Protein 2Y07 (pdb70)

Structure (mmCIF, N/CA/C/O backbone):
data_2Y07
#
_entry.id   2Y07
#
_cell.length_a   54.359
_cell.length_b   60.829
_cell.length_c   111.724
_cell.angle_alpha   90.00
_cell.angle_beta   94.79
_cell.angle_gamma   90.00
#
_symmetry.space_group_name_H-M   'C 1 2 1'
#
loop_
_entity.id
_entity.type
_entity.pdbx_description
1 polymer 'ANTI-NP MURINE GERMLINE MONOCLONAL ANTIBODY BBE6.12H3, HEAVY CHAIN'
2 polymer 'ANTI-NP MURINE GERMLINE MONOCLONAL ANTIBODY BBE6.12H3, LIGHT CHAIN'
3 polymer 'PHAGE DISPLAY DERIVED ANTIGEN'
4 water water
#
loop_
_atom_site.group_PDB
_atom_site.id
_atom_site.type_symbol
_atom_site.label_atom_id
_atom_site.label_alt_id
_atom_site.label_comp_id
_atom_site.label_asym_id
_atom_site.label_entity_id
_atom_site.label_seq_id
_atom_site.pdbx_PDB_ins_code
_atom_site.Cartn_x
_atom_site.Cartn_y
_atom_site.Cartn_z
_atom_site.occupancy
_atom_site.B_iso_or_equiv
_atom_site.auth_seq_id
_atom_site.auth_comp_id
_atom_site.auth_asym_id
_atom_site.auth_atom_id
_atom_site.pdbx_PDB_model_num
ATOM 1 N N . GLN A 1 1 ? -14.455 31.038 37.882 1.00 46.44 1 GLN H N 1
ATOM 2 C CA . GLN A 1 1 ? -14.911 29.845 37.116 1.00 46.12 1 GLN H CA 1
ATOM 3 C C . GLN A 1 1 ? -13.754 28.893 36.818 1.00 45.87 1 GLN H C 1
ATOM 4 O O . GLN A 1 1 ? -12.865 29.204 36.029 1.00 46.37 1 GLN H O 1
ATOM 10 N N . VAL A 1 2 ? -13.780 27.731 37.464 1.00 45.26 2 VAL H N 1
ATOM 11 C CA . VAL A 1 2 ? -12.761 26.700 37.291 1.00 44.70 2 VAL H CA 1
ATOM 12 C C . VAL A 1 2 ? -13.231 25.773 36.169 1.00 44.21 2 VAL H C 1
ATOM 13 O O . VAL A 1 2 ? -14.391 25.360 36.143 1.00 44.80 2 VAL H O 1
ATOM 17 N N . GLN A 1 3 ? -12.334 25.446 35.248 1.00 43.70 3 GLN H N 1
ATOM 18 C CA . GLN A 1 3 ? -12.685 24.596 34.114 1.00 43.35 3 GLN H CA 1
ATOM 19 C C . GLN A 1 3 ? -11.564 23.602 33.753 1.00 42.34 3 GLN H C 1
ATOM 20 O O . GLN A 1 3 ? -10.384 23.811 34.070 1.00 42.67 3 GLN H O 1
ATOM 26 N N . LEU A 1 4 ? -11.952 22.514 33.097 1.00 40.83 4 LEU H N 1
ATOM 27 C CA . LEU A 1 4 ? -11.015 21.492 32.643 1.00 39.56 4 LEU H CA 1
ATOM 28 C C . LEU A 1 4 ? -11.527 21.089 31.265 1.00 38.71 4 LEU H C 1
ATOM 29 O O . LEU A 1 4 ? -12.637 20.570 31.154 1.00 38.40 4 LEU H O 1
ATOM 34 N N . GLN A 1 5 ? -10.744 21.336 30.215 1.00 38.40 5 GLN H N 1
ATOM 35 C CA . GLN A 1 5 ? -11.183 20.987 28.873 1.00 37.72 5 GLN H CA 1
ATOM 36 C C . GLN A 1 5 ? -10.480 19.740 28.360 1.00 35.93 5 GLN H C 1
ATOM 37 O O . GLN A 1 5 ? -9.272 19.590 28.503 1.00 36.06 5 GLN H O 1
ATOM 43 N N . GLN A 1 6 ? -11.254 18.831 27.782 1.00 34.54 6 GLN H N 1
ATOM 44 C CA . GLN A 1 6 ? -10.702 17.601 27.224 1.00 32.82 6 GLN H CA 1
ATOM 45 C C . GLN A 1 6 ? -11.341 17.402 25.847 1.00 32.44 6 GLN H C 1
ATOM 46 O O . GLN A 1 6 ? -12.479 17.825 25.606 1.00 32.96 6 GLN H O 1
ATOM 52 N N . PRO A 1 7 ? -10.609 16.775 24.923 1.00 31.13 7 PRO H N 1
ATOM 53 C CA . PRO A 1 7 ? -11.159 16.529 23.592 1.00 30.50 7 PRO H CA 1
ATOM 54 C C . PRO A 1 7 ? -12.453 15.709 23.778 1.00 29.46 7 PRO H C 1
ATOM 55 O O . PRO A 1 7 ? -12.535 14.874 24.678 1.00 27.74 7 PRO H O 1
ATOM 59 N N . GLY A 1 8 ? -13.455 15.930 22.934 1.00 29.54 8 GLY H N 1
ATOM 60 C CA . GLY A 1 8 ? -14.703 15.195 23.074 1.00 30.38 8 GLY H CA 1
ATOM 61 C C . GLY A 1 8 ? -14.658 13.780 22.526 1.00 30.69 8 GLY H C 1
ATOM 62 O O . GLY A 1 8 ? -15.346 12.877 23.016 1.00 30.78 8 GLY H O 1
ATOM 63 N N . ALA A 1 9 ? -13.845 13.577 21.498 1.00 31.68 9 ALA H N 1
ATOM 64 C CA . ALA A 1 9 ? -13.749 12.258 20.909 1.00 32.51 9 ALA H CA 1
ATOM 65 C C . ALA A 1 9 ? -12.401 12.009 20.261 1.00 33.06 9 ALA H C 1
ATOM 66 O O . ALA A 1 9 ? -11.731 12.940 19.796 1.00 33.90 9 ALA H O 1
ATOM 68 N N . GLU A 1 10 ? -12.006 10.742 20.247 1.00 33.27 10 GLU H N 1
ATOM 69 C CA . GLU A 1 10 ? -10.761 10.328 19.629 1.00 33.48 10 GLU H CA 1
ATOM 70 C C . GLU A 1 10 ? -10.918 8.914 19.096 1.00 33.39 10 GLU H C 1
ATOM 71 O O . GLU A 1 10 ? -11.338 8.001 19.812 1.00 33.30 10 GLU H O 1
ATOM 77 N N . LEU A 1 11 ? -10.608 8.751 17.818 1.00 32.82 11 LEU H N 1
ATOM 78 C CA . LEU A 1 11 ? -10.711 7.462 17.167 1.00 32.60 11 LEU H CA 1
ATOM 79 C C . LEU A 1 11 ? -9.289 6.948 17.054 1.00 32.93 11 LEU H C 1
ATOM 80 O O . LEU A 1 11 ? -8.408 7.629 16.510 1.00 31.72 11 LEU H O 1
ATOM 85 N N . VAL A 1 12 ? -9.057 5.758 17.596 1.00 33.84 12 VAL H N 1
ATOM 86 C CA . VAL A 1 12 ? -7.732 5.161 17.542 1.00 34.83 12 VAL H CA 1
ATOM 87 C C . VAL A 1 12 ? -7.860 3.676 17.255 1.00 35.14 12 VAL H C 1
ATOM 88 O O . VAL A 1 12 ? -8.896 3.073 17.540 1.00 35.45 12 VAL H O 1
ATOM 92 N N . LYS A 1 13 ? -6.803 3.106 16.679 1.00 35.72 13 LYS H N 1
ATOM 93 C CA . LYS A 1 13 ? -6.765 1.698 16.283 1.00 36.17 13 LYS H CA 1
ATOM 94 C C . LYS A 1 13 ? -6.199 0.767 17.334 1.00 36.02 13 LYS H C 1
ATOM 95 O O . LYS A 1 13 ? -5.237 1.099 18.031 1.00 35.03 13 LYS H O 1
ATOM 101 N N . PRO A 1 14 ? -6.798 -0.432 17.448 1.00 36.52 14 PRO H N 1
ATOM 102 C CA . PRO A 1 14 ? -6.426 -1.490 18.398 1.00 36.53 14 PRO H CA 1
ATOM 103 C C . PRO A 1 14 ? -4.937 -1.765 18.348 1.00 37.09 14 PRO H C 1
ATOM 104 O O . PRO A 1 14 ? -4.389 -1.985 17.272 1.00 37.71 14 PRO H O 1
ATOM 108 N N . GLY A 1 15 ? -4.283 -1.754 19.505 1.00 37.81 15 GLY H N 1
ATOM 109 C CA . GLY A 1 15 ? -2.855 -2.019 19.539 1.00 38.31 15 GLY H CA 1
ATOM 110 C C . GLY A 1 15 ? -1.997 -0.772 19.481 1.00 39.00 15 GLY H C 1
ATOM 111 O O . GLY A 1 15 ? -0.782 -0.857 19.371 1.00 39.56 15 GLY H O 1
ATOM 112 N N . ALA A 1 16 ? -2.634 0.392 19.548 1.00 39.70 16 ALA H N 1
ATOM 113 C CA . ALA A 1 16 ? -1.913 1.663 19.522 1.00 40.38 16 ALA H CA 1
ATOM 114 C C . ALA A 1 16 ? -2.062 2.355 20.880 1.00 40.53 16 ALA H C 1
ATOM 115 O O . ALA A 1 16 ? -2.696 1.819 21.796 1.00 40.61 16 ALA H O 1
ATOM 117 N N . SER A 1 17 ? -1.467 3.538 21.010 1.00 40.38 17 SER H N 1
ATOM 118 C CA . SER A 1 17 ? -1.540 4.304 22.256 1.00 40.23 17 SER H CA 1
ATOM 119 C C . SER A 1 17 ? -2.208 5.647 21.974 1.00 39.43 17 SER H C 1
ATOM 120 O O . SER A 1 17 ? -2.198 6.128 20.839 1.00 39.56 17 SER H O 1
ATOM 123 N N . VAL A 1 18 ? -2.801 6.236 23.003 1.00 38.53 18 VAL H N 1
ATOM 124 C CA . VAL A 1 18 ? -3.418 7.540 22.864 1.00 37.73 18 VAL H CA 1
ATOM 125 C C . VAL A 1 18 ? -2.965 8.353 24.035 1.00 37.23 18 VAL H C 1
ATOM 126 O O . VAL A 1 18 ? -2.685 7.821 25.109 1.00 37.01 18 VAL H O 1
ATOM 130 N N . LYS A 1 19 ? -2.888 9.652 23.824 1.00 36.97 19 LYS H N 1
ATOM 131 C CA . LYS A 1 19 ? -2.472 10.528 24.888 1.00 36.91 19 LYS H CA 1
ATOM 132 C C . LYS A 1 19 ? -3.585 11.541 25.056 1.00 36.98 19 LYS H C 1
ATOM 133 O O . LYS A 1 19 ? -3.700 12.476 24.262 1.00 36.87 19 LYS H O 1
ATOM 139 N N . LEU A 1 20 ? -4.412 11.335 26.080 1.00 36.29 20 LEU H N 1
ATOM 140 C CA . LEU A 1 20 ? -5.541 12.214 26.346 1.00 35.51 20 LEU H CA 1
ATOM 141 C C . LEU A 1 20 ? -5.106 13.409 27.178 1.00 35.06 20 LEU H C 1
ATOM 142 O O . LEU A 1 20 ? -4.398 13.271 28.179 1.00 34.66 20 LEU H O 1
ATOM 147 N N . SER A 1 21 ? -5.529 14.588 26.741 1.00 34.78 21 SER H N 1
ATOM 148 C CA . SER A 1 21 ? -5.180 15.820 27.416 1.00 34.09 21 SER H CA 1
ATOM 149 C C . SER A 1 21 ? -6.357 16.336 28.212 1.00 33.70 21 SER H C 1
ATOM 150 O O . SER A 1 21 ? -7.514 16.089 27.874 1.00 33.23 21 SER H O 1
ATOM 153 N N . CYS A 1 22 ? -6.034 17.060 29.276 1.00 34.36 22 CYS H N 1
ATOM 154 C CA . CYS A 1 22 ? -7.011 17.647 30.178 1.00 34.63 22 CYS H CA 1
ATOM 155 C C . CYS A 1 22 ? -6.484 18.989 30.662 1.00 35.76 22 CYS H C 1
ATOM 156 O O . CYS A 1 22 ? -5.841 19.080 31.710 1.00 36.26 22 CYS H O 1
ATOM 159 N N . LYS A 1 23 ? -6.770 20.024 29.880 1.00 36.73 23 LYS H N 1
ATOM 160 C CA . LYS A 1 23 ? -6.342 21.390 30.153 1.00 37.34 23 LYS H CA 1
ATOM 161 C C . LYS A 1 23 ? -7.062 21.980 31.368 1.00 37.13 23 LYS H C 1
ATOM 162 O O . LYS A 1 23 ? -8.292 21.993 31.421 1.00 37.91 23 LYS H O 1
ATOM 168 N N . ALA A 1 24 ? -6.297 22.472 32.337 1.00 36.85 24 ALA H N 1
ATOM 169 C CA . ALA A 1 24 ? -6.874 23.070 33.530 1.00 37.28 24 ALA H CA 1
ATOM 170 C C . ALA A 1 24 ? -6.696 24.584 33.492 1.00 37.73 24 ALA H C 1
ATOM 171 O O . ALA A 1 24 ? -5.788 25.097 32.832 1.00 38.34 24 ALA H O 1
ATOM 173 N N . SER A 1 25 ? -7.563 25.302 34.201 1.00 37.45 25 SER H N 1
ATOM 174 C CA . SER A 1 25 ? -7.465 26.758 34.240 1.00 37.48 25 SER H CA 1
ATOM 175 C C . SER A 1 25 ? -8.479 27.304 35.212 1.00 37.38 25 SER H C 1
ATOM 176 O O . SER A 1 25 ? -9.522 26.690 35.423 1.00 37.96 25 SER H O 1
ATOM 179 N N . GLY A 1 26 ? -8.179 28.460 35.796 1.00 36.60 26 GLY H N 1
ATOM 180 C CA . GLY A 1 26 ? -9.094 29.058 36.756 1.00 35.58 26 GLY H CA 1
ATOM 181 C C . GLY A 1 26 ? -8.575 28.904 38.176 1.00 34.94 26 GLY H C 1
ATOM 182 O O . GLY A 1 26 ? -9.265 29.214 39.151 1.00 34.36 26 GLY H O 1
ATOM 183 N N . TYR A 1 27 ? -7.346 28.410 38.290 1.00 34.78 27 TYR H N 1
ATOM 184 C CA . TYR A 1 27 ? -6.717 28.230 39.593 1.00 34.43 27 TYR H CA 1
ATOM 185 C C . TYR A 1 27 ? -5.254 27.888 39.428 1.00 34.46 27 TYR H C 1
ATOM 186 O O . TYR A 1 27 ? -4.730 27.869 38.313 1.00 34.50 27 TYR H O 1
ATOM 195 N N . THR A 1 28 ? -4.603 27.613 40.556 1.00 34.65 28 THR H N 1
ATOM 196 C CA . THR A 1 28 ? -3.198 27.235 40.561 1.00 34.40 28 THR H CA 1
ATOM 197 C C . THR A 1 28 ? -3.129 25.738 40.371 1.00 33.78 28 THR H C 1
ATOM 198 O O . THR A 1 28 ? -3.452 24.959 41.271 1.00 33.55 28 THR H O 1
ATOM 202 N N . PHE A 1 29 ? -2.714 25.367 39.167 1.00 33.40 29 PHE H N 1
ATOM 203 C CA . PHE A 1 29 ? -2.585 23.991 38.741 1.00 33.62 29 PHE H CA 1
ATOM 204 C C . PHE A 1 29 ? -1.878 23.052 39.731 1.00 33.80 29 PHE H C 1
ATOM 205 O O . PHE A 1 29 ? -2.291 21.909 39.896 1.00 33.80 29 PHE H O 1
ATOM 213 N N . THR A 1 30 ? -0.846 23.529 40.418 1.00 33.90 30 THR H N 1
ATOM 214 C CA . THR A 1 30 ? -0.110 22.665 41.346 1.00 34.17 30 THR H CA 1
ATOM 215 C C . THR A 1 30 ? -0.662 22.452 42.760 1.00 33.56 30 THR H C 1
ATOM 216 O O . THR A 1 30 ? -0.059 21.714 43.546 1.00 33.01 30 THR H O 1
ATOM 220 N N . SER A 1 31 ? -1.800 23.059 43.087 1.00 33.23 31 SER H N 1
ATOM 221 C CA . SER A 1 31 ? -2.361 22.910 44.433 1.00 32.83 31 SER H CA 1
ATOM 222 C C . SER A 1 31 ? -3.511 21.904 44.554 1.00 33.06 31 SER H C 1
ATOM 223 O O . SER A 1 31 ? -4.086 21.713 45.630 1.00 33.50 31 SER H O 1
ATOM 226 N N . TYR A 1 32 ? -3.841 21.253 43.451 1.00 32.94 32 TYR H N 1
ATOM 227 C CA . TYR A 1 32 ? -4.922 20.280 43.452 1.00 32.62 32 TYR H CA 1
ATOM 228 C C . TYR A 1 32 ? -4.487 19.012 42.728 1.00 32.40 32 TYR H C 1
ATOM 229 O O . TYR A 1 32 ? -3.692 19.063 41.781 1.00 32.62 32 TYR H O 1
ATOM 238 N N . TRP A 1 33 ? -5.006 17.876 43.179 1.00 32.31 33 TRP H N 1
ATOM 239 C CA . TRP A 1 33 ? -4.678 16.599 42.563 1.00 32.11 33 TRP H CA 1
ATOM 240 C C . TRP A 1 33 ? -5.563 16.387 41.358 1.00 31.04 33 TRP H C 1
ATOM 241 O O . TRP A 1 33 ? -6.650 16.962 41.280 1.00 30.11 33 TRP H O 1
ATOM 252 N N . MET A 1 34 ? -5.099 15.565 40.421 1.00 31.15 34 MET H N 1
ATOM 253 C CA . MET A 1 34 ? -5.882 15.266 39.233 1.00 31.05 34 MET H CA 1
ATOM 254 C C . MET A 1 34 ? -6.115 13.750 39.118 1.00 31.28 34 MET H C 1
ATOM 255 O O . MET A 1 34 ? -5.165 12.962 39.111 1.00 31.20 34 MET H O 1
ATOM 260 N N . HIS A 1 35 ? -7.388 13.356 39.044 1.00 31.30 35 HIS H N 1
ATOM 261 C CA . HIS A 1 35 ? -7.776 11.948 38.943 1.00 31.72 35 HIS H CA 1
ATOM 262 C C . HIS A 1 35 ? -8.443 11.657 37.602 1.00 32.15 35 HIS H C 1
ATOM 263 O O . HIS A 1 35 ? -9.007 12.561 36.972 1.00 32.33 35 HIS H O 1
ATOM 270 N N . TRP A 1 36 ? -8.380 10.394 37.176 1.00 31.79 36 TRP H N 1
ATOM 271 C CA . TRP A 1 36 ? -8.974 9.962 35.911 1.00 31.28 36 TRP H CA 1
ATOM 272 C C . TRP A 1 36 ? -9.925 8.807 36.173 1.00 30.76 36 TRP H C 1
ATOM 273 O O . TRP A 1 36 ? -9.591 7.886 36.906 1.00 31.08 36 TRP H O 1
ATOM 284 N N . VAL A 1 37 ? -11.103 8.860 35.557 1.00 30.66 37 VAL H N 1
ATOM 285 C CA . VAL A 1 37 ? -12.139 7.848 35.732 1.00 29.91 37 VAL H CA 1
ATOM 286 C C . VAL A 1 37 ? -12.519 7.242 34.387 1.00 29.84 37 VAL H C 1
ATOM 287 O O . VAL A 1 37 ? -12.512 7.929 33.367 1.00 28.78 37 VAL H O 1
ATOM 291 N N . LYS A 1 38 ? -12.859 5.957 34.392 1.00 31.48 38 LYS H N 1
ATOM 292 C CA . LYS A 1 38 ? -13.252 5.263 33.161 1.00 32.61 38 LYS H CA 1
ATOM 293 C C . LYS A 1 38 ? -14.725 4.899 33.244 1.00 34.42 38 LYS H C 1
ATOM 294 O O . LYS A 1 38 ? -15.172 4.341 34.248 1.00 35.43 38 LYS H O 1
ATOM 300 N N . GLN A 1 39 ? -15.471 5.221 32.193 1.00 36.19 39 GLN H N 1
ATOM 301 C CA . GLN A 1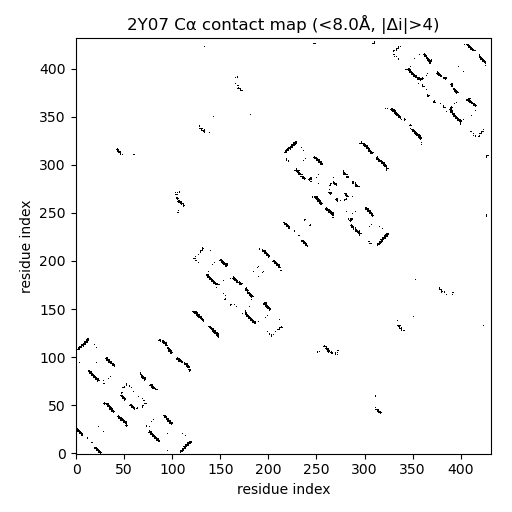 39 ? -16.894 4.924 32.148 1.00 38.01 39 GLN H CA 1
ATOM 302 C C . GLN A 1 39 ? -17.347 4.192 30.886 1.00 39.32 39 GLN H C 1
ATOM 303 O O . GLN A 1 39 ? -17.048 4.609 29.757 1.00 40.58 39 GLN H O 1
ATOM 309 N N . ARG A 1 40 ? -18.071 3.099 31.093 1.00 40.51 40 ARG H N 1
ATOM 310 C CA . ARG A 1 40 ? -18.643 2.309 30.004 1.00 42.37 40 ARG H CA 1
ATOM 311 C C . ARG A 1 40 ? -20.078 2.079 30.484 1.00 43.88 40 ARG H C 1
ATOM 312 O O . ARG A 1 40 ? -20.300 1.622 31.604 1.00 44.55 40 ARG H O 1
ATOM 320 N N . PRO A 1 41 ? -21.077 2.417 29.660 1.00 45.34 41 PRO H N 1
ATOM 321 C CA . PRO A 1 41 ? -22.442 2.195 30.156 1.00 46.09 41 PRO H CA 1
ATOM 322 C C . PRO A 1 41 ? -22.749 0.763 30.595 1.00 46.40 41 PRO H C 1
ATOM 323 O O . PRO A 1 41 ? -22.468 -0.196 29.875 1.00 46.65 41 PRO H O 1
ATOM 327 N N . GLY A 1 42 ? -23.328 0.643 31.789 1.00 46.43 42 GLY H N 1
ATOM 328 C CA . GLY A 1 42 ? -23.650 -0.662 32.344 1.00 45.83 42 GLY H CA 1
ATOM 329 C C . GLY A 1 42 ? -22.587 -1.046 33.367 1.00 45.73 42 GLY H C 1
ATOM 330 O O . GLY A 1 42 ? -22.787 -1.928 34.212 1.00 45.65 42 GLY H O 1
ATOM 331 N N . ARG A 1 43 ? -21.460 -0.340 33.300 1.00 45.45 43 ARG H N 1
ATOM 332 C CA . ARG A 1 43 ? -20.325 -0.603 34.173 1.00 44.59 43 ARG H CA 1
ATOM 333 C C . ARG A 1 43 ? -19.986 0.498 35.178 1.00 43.40 43 ARG H C 1
ATOM 334 O O . ARG A 1 43 ? -18.899 0.479 35.769 1.00 43.16 43 ARG H O 1
ATOM 342 N N . GLY A 1 44 ? -20.894 1.451 35.367 1.00 41.93 44 GLY H N 1
ATOM 343 C CA . GLY A 1 44 ? -20.627 2.528 36.299 1.00 40.02 44 GLY H CA 1
ATOM 344 C C . GLY A 1 44 ? -19.308 3.214 36.000 1.00 38.21 44 GLY H C 1
ATOM 345 O O . GLY A 1 44 ? -18.878 3.264 34.856 1.00 38.56 44 GLY H O 1
ATOM 346 N N . LEU A 1 45 ? -18.669 3.746 37.035 1.00 36.77 45 LEU H N 1
ATOM 347 C CA . LEU A 1 45 ? -17.391 4.427 36.887 1.00 35.03 45 LEU H CA 1
ATOM 348 C C . LEU A 1 45 ? -16.268 3.593 37.484 1.00 33.94 45 LEU H C 1
ATOM 349 O O . LEU A 1 45 ? -16.483 2.793 38.393 1.00 32.60 45 LEU H O 1
ATOM 354 N N . GLU A 1 46 ? -15.066 3.802 36.967 1.00 33.23 46 GLU H N 1
ATOM 355 C CA . GLU A 1 46 ? -13.902 3.066 37.413 1.00 33.17 46 GLU H CA 1
ATOM 356 C C . GLU A 1 46 ? -12.731 4.029 37.573 1.00 32.80 46 GLU H C 1
ATOM 357 O O . GLU A 1 46 ? -12.303 4.672 36.607 1.00 33.27 46 GLU H O 1
ATOM 363 N N . TRP A 1 47 ? -12.229 4.126 38.801 1.00 32.41 47 TRP H N 1
ATOM 364 C CA . TRP A 1 47 ? -11.094 4.993 39.143 1.00 31.91 47 TRP H CA 1
ATOM 365 C C . TRP A 1 47 ? -9.804 4.345 38.616 1.00 32.38 47 TRP H C 1
ATOM 366 O O . TRP A 1 47 ? -9.485 3.203 38.951 1.00 31.21 47 TRP H O 1
ATOM 377 N N . ILE A 1 48 ? -9.077 5.088 37.788 1.00 32.98 48 ILE H N 1
ATOM 378 C CA . ILE A 1 48 ? -7.848 4.619 37.168 1.00 33.53 48 ILE H CA 1
ATOM 379 C C . ILE A 1 48 ? -6.598 4.984 37.966 1.00 34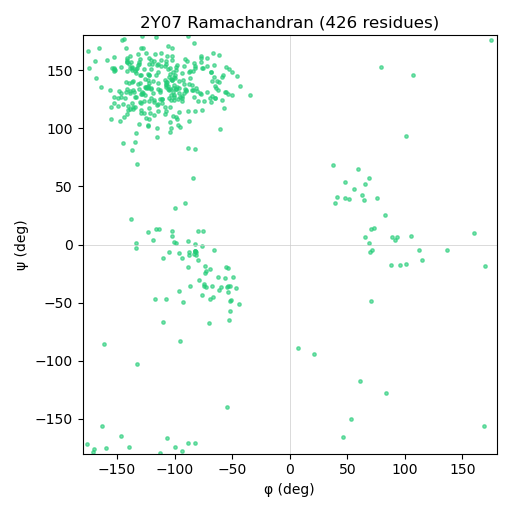.22 48 ILE H C 1
ATOM 380 O O . ILE A 1 48 ? -5.735 4.137 38.231 1.00 34.20 48 ILE H O 1
ATOM 385 N N . GLY A 1 49 ? -6.504 6.256 38.332 1.00 34.42 49 GLY H N 1
ATOM 386 C CA . GLY A 1 49 ? -5.369 6.710 39.102 1.00 34.61 49 GLY H CA 1
ATOM 387 C C . GLY A 1 49 ? -5.488 8.163 39.500 1.00 34.56 49 GLY H C 1
ATOM 388 O O . GLY A 1 49 ? -6.521 8.805 39.302 1.00 34.88 49 GLY H O 1
ATOM 389 N N . ARG A 1 50 ? -4.404 8.677 40.058 1.00 34.49 50 ARG H N 1
ATOM 390 C CA . ARG A 1 50 ? -4.339 10.047 40.516 1.00 34.68 50 ARG H CA 1
ATOM 391 C C . ARG A 1 50 ? -2.929 10.555 40.306 1.00 35.70 50 ARG H C 1
ATOM 392 O O . ARG A 1 50 ? -1.977 9.775 40.279 1.00 35.92 50 ARG H O 1
ATOM 400 N N . ILE A 1 51 ? -2.790 11.859 40.136 1.00 36.62 51 ILE H N 1
ATOM 401 C CA . ILE A 1 51 ? -1.475 12.441 39.976 1.00 38.28 51 ILE H CA 1
ATOM 402 C C . ILE A 1 51 ? -1.508 13.754 40.730 1.00 39.61 51 ILE H C 1
ATOM 403 O O . ILE A 1 51 ? -2.580 14.296 41.002 1.00 40.07 51 ILE H O 1
ATOM 408 N N . ASP A 1 52 ? -0.329 14.222 41.119 1.00 41.54 52 ASP H N 1
ATOM 409 C CA . ASP A 1 52 ? -0.171 15.535 41.722 1.00 43.45 52 ASP H CA 1
ATOM 410 C C . ASP A 1 52 ? 0.831 16.344 40.916 1.00 44.74 52 ASP H C 1
ATOM 411 O O . ASP A 1 52 ? 1.889 15.839 40.541 1.00 44.70 52 ASP H O 1
ATOM 416 N N . PRO A 1 53 ? 0.499 17.601 40.648 1.00 46.16 53 PRO H N 1
ATOM 417 C CA . PRO A 1 53 ? 1.240 18.382 39.656 1.00 47.69 53 PRO H CA 1
ATOM 418 C C . PRO A 1 53 ? 2.691 18.521 40.090 1.00 49.27 53 PRO H C 1
ATOM 419 O O . PRO A 1 53 ? 3.596 18.451 39.259 1.00 49.27 53 PRO H O 1
ATOM 423 N N . ASN A 1 54 ? 2.904 18.716 41.387 1.00 50.94 54 ASN H N 1
ATOM 424 C CA . ASN A 1 54 ? 4.243 19.033 41.908 1.00 52.40 54 ASN H CA 1
ATOM 425 C C . ASN A 1 54 ? 5.227 17.863 41.836 1.00 53.01 54 ASN H C 1
ATOM 426 O O . ASN A 1 54 ? 6.213 17.901 41.087 1.00 53.37 54 ASN H O 1
ATOM 431 N N . SER A 1 55 ? 4.960 16.827 42.622 1.00 53.40 55 SER H N 1
ATOM 432 C CA . SER A 1 55 ? 5.813 15.653 42.644 1.00 53.17 55 SER H CA 1
ATOM 433 C C . SER A 1 55 ? 5.737 14.931 41.304 1.00 53.14 55 SER H C 1
ATOM 434 O O . SER A 1 55 ? 6.761 14.565 40.710 1.00 53.62 55 SER H O 1
ATOM 437 N N . GLY A 1 56 ? 4.514 14.774 40.809 1.00 52.33 56 GLY H N 1
ATOM 438 C CA . GLY A 1 56 ? 4.307 14.032 39.581 1.00 51.62 56 GLY H CA 1
ATOM 439 C C . GLY A 1 56 ? 4.071 12.639 40.135 1.00 50.73 56 GLY H C 1
ATOM 440 O O . GLY A 1 56 ? 3.914 11.656 39.410 1.00 50.92 56 GLY H O 1
ATOM 441 N N . GLY A 1 57 ? 4.057 12.589 41.466 1.00 50.15 57 GLY H N 1
ATOM 442 C CA . GLY A 1 57 ? 3.845 11.355 42.198 1.00 49.58 57 GLY H CA 1
ATOM 443 C C . GLY A 1 57 ? 2.468 10.781 41.963 1.00 49.24 57 GLY H C 1
ATOM 444 O O . GLY A 1 57 ? 1.455 11.460 42.160 1.00 49.80 57 GLY H O 1
ATOM 445 N N . THR A 1 58 ? 2.431 9.520 41.549 1.00 47.98 58 THR H N 1
ATOM 446 C CA . THR A 1 58 ? 1.173 8.861 41.268 1.00 46.38 58 THR H CA 1
ATOM 447 C C . THR A 1 58 ? 0.758 7.737 42.211 1.00 45.90 58 THR H C 1
ATOM 448 O O . THR A 1 58 ? 1.546 7.207 43.003 1.00 45.78 58 THR H O 1
ATOM 452 N N . ALA A 1 59 ? -0.523 7.405 42.103 1.00 44.77 59 ALA H N 1
ATOM 453 C CA . ALA A 1 59 ? -1.157 6.335 42.849 1.00 43.66 59 ALA H CA 1
ATOM 454 C C . ALA A 1 59 ? -2.074 5.762 41.781 1.00 43.14 59 ALA H C 1
ATOM 455 O O . ALA A 1 59 ? -3.014 6.430 41.342 1.00 42.31 59 ALA H O 1
ATOM 457 N N . TYR A 1 60 ? -1.783 4.544 41.342 1.00 42.47 60 TYR H N 1
ATOM 458 C CA . TYR A 1 60 ? -2.575 3.904 40.306 1.00 41.81 60 TYR H CA 1
ATOM 459 C C . TYR A 1 60 ? -3.514 2.848 40.857 1.00 42.00 60 TYR H C 1
ATOM 460 O O . TYR A 1 60 ? -3.187 2.152 41.825 1.00 42.18 60 TYR H O 1
ATOM 469 N N . ASN A 1 61 ? -4.705 2.765 40.277 1.00 41.43 61 ASN H N 1
ATOM 470 C CA . ASN A 1 61 ? -5.629 1.716 40.666 1.00 41.38 61 ASN H CA 1
ATOM 471 C C . ASN A 1 61 ? -4.861 0.490 40.140 1.00 41.62 61 ASN H C 1
ATOM 472 O O . ASN A 1 61 ? -4.444 0.468 38.975 1.00 41.63 61 ASN H O 1
ATOM 477 N N . GLU A 1 62 ? -4.649 -0.518 40.981 1.00 41.88 62 GLU H N 1
ATOM 478 C CA . GLU A 1 62 ? -3.887 -1.690 40.543 1.00 42.04 62 GLU H CA 1
ATOM 479 C C . GLU A 1 62 ? -4.286 -2.346 39.213 1.00 40.92 62 GLU H C 1
ATOM 480 O O . GLU A 1 62 ? -3.439 -2.962 38.565 1.00 40.17 62 GLU H O 1
ATOM 486 N N . LYS A 1 63 ? -5.554 -2.231 38.814 1.00 40.52 63 LYS H N 1
ATOM 487 C CA . LYS A 1 63 ? -6.029 -2.822 37.550 1.00 40.23 63 LYS H CA 1
ATOM 488 C C . LYS A 1 63 ? -5.556 -2.068 36.310 1.00 40.02 63 LYS H C 1
ATOM 489 O O . LYS A 1 63 ? -5.577 -2.603 35.196 1.00 40.18 63 LYS H O 1
ATOM 495 N N . PHE A 1 64 ? -5.140 -0.823 36.509 1.00 40.28 64 PHE H N 1
ATOM 496 C CA . PHE A 1 64 ? -4.681 0.016 35.408 1.00 40.55 64 PHE H CA 1
ATOM 497 C C . PHE A 1 64 ? -3.202 0.369 35.570 1.00 40.76 64 PHE H C 1
ATOM 498 O O . PHE A 1 64 ? -2.698 1.237 34.864 1.00 41.18 64 PHE H O 1
ATOM 506 N N . LYS A 1 65 ? -2.512 -0.324 36.478 1.00 40.85 65 LYS H N 1
ATOM 507 C CA . LYS A 1 65 ? -1.103 -0.053 36.772 1.00 40.54 65 LYS H CA 1
ATOM 508 C C . LYS A 1 65 ? -0.154 -0.018 35.583 1.00 40.66 65 LYS H C 1
ATOM 509 O O . LYS A 1 65 ? 0.783 0.782 35.572 1.00 41.35 65 LYS H O 1
ATOM 515 N N . SER A 1 66 ? -0.394 -0.862 34.581 1.00 40.47 66 SER H N 1
ATOM 516 C CA . SER A 1 66 ? 0.475 -0.927 33.411 1.00 39.86 66 SER H CA 1
ATOM 517 C C . SER A 1 66 ? -0.262 -0.575 32.122 1.00 39.64 66 SER H C 1
ATOM 518 O O . SER A 1 66 ? 0.295 -0.658 31.017 1.00 40.20 66 SER H O 1
ATOM 521 N N . LYS A 1 67 ? -1.523 -0.191 32.269 1.00 38.57 67 LYS H N 1
ATOM 522 C CA . LYS A 1 67 ? -2.351 0.192 31.133 1.00 37.25 67 LYS H CA 1
ATOM 523 C C . LYS A 1 67 ? -2.322 1.708 30.973 1.00 36.70 67 LYS H C 1
ATOM 524 O O . LYS A 1 67 ? -2.264 2.229 29.859 1.00 37.56 67 LYS H O 1
ATOM 530 N N . ALA A 1 68 ? -2.357 2.411 32.096 1.00 35.34 68 ALA H N 1
ATOM 531 C CA . ALA A 1 68 ? -2.359 3.857 32.062 1.00 33.79 68 ALA H CA 1
ATOM 532 C C . ALA A 1 68 ? -1.076 4.463 32.611 1.00 33.74 68 ALA H C 1
ATOM 533 O O . ALA A 1 68 ? -0.329 3.817 33.351 1.00 32.22 68 ALA H O 1
ATOM 535 N N . THR A 1 69 ? -0.831 5.709 32.213 1.00 33.26 69 THR H N 1
ATOM 536 C CA . THR A 1 69 ? 0.331 6.471 32.642 1.00 33.87 69 THR H CA 1
ATOM 537 C C . THR A 1 69 ? -0.098 7.924 32.787 1.00 34.46 69 THR H C 1
ATOM 538 O O . THR A 1 69 ? -0.377 8.606 31.793 1.00 35.13 69 THR H O 1
ATOM 542 N N . LEU A 1 70 ? -0.154 8.394 34.026 1.00 34.51 70 LEU H N 1
ATOM 543 C CA . LEU A 1 70 ? -0.536 9.772 34.300 1.00 33.86 70 LEU H CA 1
ATOM 544 C C . LEU A 1 70 ? 0.703 10.648 34.212 1.00 34.09 70 LEU H C 1
ATOM 545 O O . LEU A 1 70 ? 1.788 10.249 34.617 1.00 34.20 70 LEU H O 1
ATOM 550 N N . THR A 1 71 ? 0.534 11.851 33.691 1.00 34.87 71 THR H N 1
ATOM 551 C CA . THR A 1 71 ? 1.654 12.762 33.542 1.00 35.98 71 THR H CA 1
ATOM 552 C C . THR A 1 71 ? 1.086 14.174 33.443 1.00 36.48 71 THR H C 1
ATOM 553 O O . THR A 1 71 ? -0.094 14.338 33.130 1.00 36.93 71 THR H O 1
ATOM 557 N N . VAL A 1 72 ? 1.904 15.185 33.730 1.00 36.36 72 VAL H N 1
ATOM 558 C CA . VAL A 1 72 ? 1.452 16.577 33.620 1.00 36.78 72 VAL H CA 1
ATOM 559 C C . VAL A 1 72 ? 2.517 17.491 33.010 1.00 37.11 72 VAL H C 1
ATOM 560 O O . VAL A 1 72 ? 3.702 17.135 32.947 1.00 37.33 72 VAL H O 1
ATOM 564 N N . ASP A 1 73 ? 2.070 18.657 32.542 1.00 37.24 73 ASP H N 1
ATOM 565 C CA . ASP A 1 73 ? 2.960 19.660 31.976 1.00 37.91 73 ASP H CA 1
ATOM 566 C C . ASP A 1 73 ? 2.617 20.988 32.630 1.00 38.04 73 ASP H C 1
ATOM 567 O O . ASP A 1 73 ? 1.611 21.603 32.273 1.00 38.87 73 ASP H O 1
ATOM 572 N N . LYS A 1 74 ? 3.458 21.418 33.576 1.00 38.29 74 LYS H N 1
ATOM 573 C CA . LYS A 1 74 ? 3.270 22.667 34.333 1.00 39.24 74 LYS H CA 1
ATOM 574 C C . LYS A 1 74 ? 3.037 23.938 33.506 1.00 39.59 74 LYS H C 1
ATOM 575 O O . LYS A 1 74 ? 2.032 24.629 33.688 1.00 39.81 74 LYS H O 1
ATOM 581 N N . PRO A 1 75 ? 3.972 24.286 32.604 1.00 40.15 75 PRO H N 1
ATOM 582 C CA . PRO A 1 75 ? 3.709 25.506 31.835 1.00 40.73 75 PRO H CA 1
ATOM 583 C C . PRO A 1 75 ? 2.327 25.578 31.150 1.00 41.50 75 PRO H C 1
ATOM 584 O O . PRO A 1 75 ? 1.626 26.599 31.274 1.00 42.43 75 PRO H O 1
ATOM 588 N N . SER A 1 76 ? 1.916 24.514 30.456 1.00 41.02 76 SER H N 1
ATOM 589 C CA . SER A 1 76 ? 0.618 24.539 29.782 1.00 40.72 76 SER H CA 1
ATOM 590 C C . SER A 1 76 ? -0.529 24.277 30.755 1.00 40.47 76 SER H C 1
ATOM 591 O O . SER A 1 76 ? -1.694 24.505 30.426 1.00 40.80 76 SER H O 1
ATOM 594 N N . SER A 1 77 ? -0.202 23.799 31.952 1.00 39.94 77 SER H N 1
ATOM 595 C CA . SER A 1 77 ? -1.215 23.512 32.966 1.00 39.16 77 SER H CA 1
ATOM 596 C C . SER A 1 77 ? -2.176 22.402 32.564 1.00 38.78 77 SER H C 1
ATOM 597 O O . SER A 1 77 ? -3.370 22.482 32.863 1.00 39.18 77 SER H O 1
ATOM 600 N N . THR A 1 78 ? -1.682 21.363 31.896 1.00 37.94 78 THR H N 1
ATOM 601 C CA . THR A 1 78 ? -2.585 20.296 31.496 1.00 37.12 78 THR H CA 1
ATOM 602 C C . THR A 1 78 ? -2.110 18.931 31.970 1.00 36.46 78 THR H C 1
ATOM 603 O O . THR A 1 78 ? -0.908 18.646 31.977 1.00 36.68 78 THR H O 1
ATOM 607 N N . ALA A 1 79 ? -3.075 18.097 32.366 1.00 35.27 79 ALA H N 1
ATOM 608 C CA . ALA A 1 79 ? -2.812 16.734 32.836 1.00 33.79 79 ALA H CA 1
ATOM 609 C C . ALA A 1 79 ? -2.937 15.770 31.657 1.00 33.13 79 ALA H C 1
ATOM 610 O O . ALA A 1 79 ? -3.740 15.994 30.754 1.00 32.84 79 ALA H O 1
ATOM 612 N N . TYR A 1 80 ? -2.145 14.701 31.670 1.00 31.97 80 TYR H N 1
ATOM 613 C CA . TYR A 1 80 ? -2.176 13.719 30.597 1.00 30.94 80 TYR H CA 1
ATOM 614 C C . TYR A 1 80 ? -2.309 12.297 31.108 1.00 29.88 80 TYR H C 1
ATOM 615 O O . TYR A 1 80 ? -1.791 11.949 32.169 1.00 28.70 80 TYR H O 1
ATOM 624 N N . MET A 1 81 ? -3.012 11.483 30.334 1.00 29.21 81 MET H N 1
ATOM 625 C CA . MET A 1 81 ? -3.153 10.072 30.643 1.00 28.29 81 MET H CA 1
ATOM 626 C C . MET A 1 81 ? -2.913 9.301 29.356 1.00 28.14 81 MET H C 1
ATOM 627 O O . MET A 1 81 ? -3.643 9.464 28.379 1.00 26.80 81 MET H O 1
ATOM 632 N N . ALA A 1 82 ? -1.888 8.463 29.347 1.00 28.30 82 ALA H N 1
ATOM 633 C CA . ALA A 1 82 ? -1.589 7.692 28.152 1.00 29.49 82 ALA H CA 1
ATOM 634 C C . ALA A 1 82 ? -2.029 6.244 28.348 1.00 30.02 82 ALA H C 1
ATOM 635 O O . ALA A 1 82 ? -1.668 5.598 29.338 1.00 31.50 82 ALA H O 1
ATOM 637 N N . LEU A 1 83 ? -2.840 5.749 27.421 1.00 30.32 83 LEU H N 1
ATOM 638 C CA . LEU A 1 83 ? -3.306 4.370 27.480 1.00 31.02 83 LEU H CA 1
ATOM 639 C C . LEU A 1 83 ? -2.346 3.680 26.525 1.00 32.54 83 LEU H C 1
ATOM 640 O O . LEU A 1 83 ? -2.079 4.220 25.461 1.00 33.71 83 LEU H O 1
ATOM 645 N N . SER A 1 84 ? -1.816 2.510 26.885 1.00 34.02 84 SER H N 1
ATOM 646 C CA . SER A 1 84 ? -0.829 1.868 26.014 1.00 36.05 84 SER H CA 1
ATOM 647 C C . SER A 1 84 ? -1.240 0.799 24.997 1.00 36.6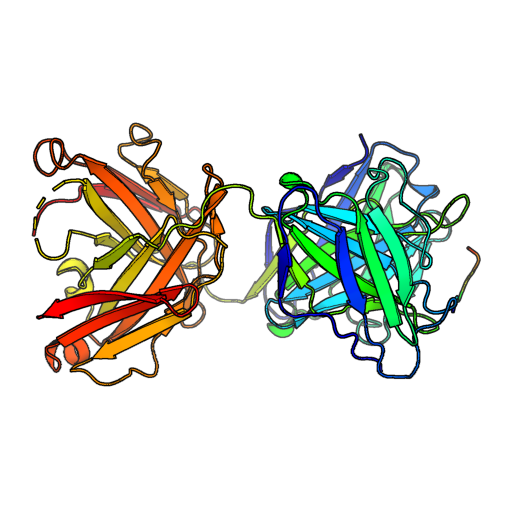1 84 SER H C 1
ATOM 648 O O . SER A 1 84 ? -1.414 1.113 23.824 1.00 37.91 84 SER H O 1
ATOM 651 N N . SER A 1 85 ? -1.379 -0.457 25.388 1.00 36.95 85 SER H N 1
ATOM 652 C CA . SER A 1 85 ? -1.737 -1.439 24.365 1.00 37.85 85 SER H CA 1
ATOM 653 C C . SER A 1 85 ? -3.237 -1.506 24.249 1.00 38.04 85 SER H C 1
ATOM 654 O O . SER A 1 85 ? -3.879 -2.377 24.832 1.00 37.97 85 SER H O 1
ATOM 657 N N . LEU A 1 86 ? -3.776 -0.574 23.470 1.00 38.11 86 LEU H N 1
ATOM 658 C CA . LEU A 1 86 ? -5.209 -0.423 23.259 1.00 37.36 86 LEU H CA 1
ATOM 659 C C . LEU A 1 86 ? -5.935 -1.563 22.546 1.00 37.41 86 LEU H C 1
ATOM 660 O O . LEU A 1 86 ? -5.442 -2.099 21.561 1.00 36.75 86 LEU H O 1
ATOM 665 N N . THR A 1 87 ? -7.107 -1.933 23.059 1.00 37.79 87 THR H N 1
ATOM 666 C CA . THR A 1 87 ? -7.922 -2.972 22.445 1.00 38.73 87 THR H CA 1
ATOM 667 C C . THR A 1 87 ? -9.384 -2.572 22.614 1.00 39.34 87 THR H C 1
ATOM 668 O O . THR A 1 87 ? -9.674 -1.548 23.239 1.00 39.56 87 THR H O 1
ATOM 672 N N . SER A 1 88 ? -10.299 -3.366 22.059 1.00 39.95 88 SER H N 1
ATOM 673 C CA . SER A 1 88 ? -11.733 -3.067 22.146 1.00 40.68 88 SER H CA 1
ATOM 674 C C . SER A 1 88 ? -12.250 -2.847 23.568 1.00 41.09 88 SER H C 1
ATOM 675 O O . SER A 1 88 ? -13.304 -2.220 23.765 1.00 41.58 88 SER H O 1
ATOM 678 N N . ALA A 1 89 ? -11.505 -3.339 24.557 1.00 40.75 89 ALA H N 1
ATOM 679 C CA . ALA A 1 89 ? -11.923 -3.191 25.953 1.00 40.43 89 ALA H CA 1
ATOM 680 C C . ALA A 1 89 ? -11.563 -1.825 26.540 1.00 39.77 89 ALA H C 1
ATOM 681 O O . ALA A 1 89 ? -11.951 -1.515 27.678 1.00 40.11 89 ALA H O 1
ATOM 683 N N . ASP A 1 90 ? -10.828 -1.018 25.769 1.00 38.30 90 ASP H N 1
ATOM 684 C CA . ASP A 1 90 ? -10.417 0.314 26.208 1.00 36.93 90 ASP H CA 1
ATOM 685 C C . ASP A 1 90 ? -11.317 1.403 25.654 1.00 36.19 90 ASP H C 1
ATOM 686 O O . ASP A 1 90 ? -11.080 2.590 25.889 1.00 36.08 90 ASP H O 1
ATOM 691 N N . SER A 1 91 ? -12.333 1.003 24.898 1.00 34.46 91 SER H N 1
ATOM 692 C CA . SER A 1 91 ? -13.278 1.976 24.363 1.00 33.26 91 SER H CA 1
ATOM 693 C C . SER A 1 91 ? -14.188 2.381 25.535 1.00 32.64 91 SER H C 1
ATOM 694 O O . SER A 1 91 ? -14.927 1.564 26.083 1.00 32.53 91 SER H O 1
ATOM 697 N N . ALA A 1 92 ? -14.116 3.651 25.915 1.00 31.81 92 ALA H N 1
ATOM 698 C CA . ALA A 1 92 ? -14.898 4.175 27.021 1.00 31.30 92 ALA H CA 1
ATOM 699 C C . ALA A 1 92 ? -14.778 5.697 27.061 1.00 30.96 92 ALA H C 1
ATOM 700 O O . ALA A 1 92 ? -14.123 6.297 26.209 1.00 30.56 92 ALA H O 1
ATOM 702 N N . VAL A 1 93 ? -15.420 6.321 28.041 1.00 29.81 93 VAL H N 1
ATOM 703 C CA . VAL A 1 93 ? -15.319 7.759 28.191 1.00 29.02 93 VAL H CA 1
ATOM 704 C C . VAL A 1 93 ? -14.323 7.965 29.329 1.00 29.41 93 VAL H C 1
ATOM 705 O O . VAL A 1 93 ? -14.429 7.326 30.377 1.00 30.18 93 VAL H O 1
ATOM 709 N N . TYR A 1 94 ? -13.347 8.843 29.108 1.00 29.02 94 TYR H N 1
ATOM 710 C CA . TYR A 1 94 ? -12.300 9.116 30.090 1.00 28.58 94 TYR H CA 1
ATOM 711 C C . TYR A 1 94 ? -12.358 10.546 30.621 1.00 28.69 94 TYR H C 1
ATOM 712 O O . TYR A 1 94 ? -12.151 11.506 29.878 1.00 29.08 94 TYR H O 1
ATOM 721 N N . TYR A 1 95 ? -12.647 10.661 31.920 1.00 28.58 95 TYR H N 1
ATOM 722 C CA . TYR A 1 95 ? -12.756 11.944 32.598 1.00 28.47 95 TYR H CA 1
ATOM 723 C C . TYR A 1 95 ? -11.575 12.249 33.499 1.00 29.08 95 TYR H C 1
ATOM 724 O O . TYR A 1 95 ? -10.933 11.352 34.039 1.00 27.17 95 TYR H O 1
ATOM 733 N N . CYS A 1 96 ? -11.310 13.541 33.649 1.00 30.09 96 CYS H N 1
ATOM 734 C CA . CYS A 1 96 ? -10.280 14.025 34.547 1.00 33.04 96 CYS H CA 1
ATOM 735 C C . CYS A 1 96 ? -11.066 14.789 35.590 1.00 34.64 96 CYS H C 1
ATOM 736 O O . CYS A 1 96 ? -12.026 15.475 35.273 1.00 34.93 96 CYS H O 1
ATOM 739 N N . ALA A 1 97 ? -10.683 14.648 36.840 1.00 36.85 97 ALA H N 1
ATOM 740 C CA . ALA A 1 97 ? -11.393 15.350 37.872 1.00 38.65 97 ALA H CA 1
ATOM 741 C C . ALA A 1 97 ? -10.390 15.866 38.878 1.00 40.08 97 ALA H C 1
ATOM 742 O O . ALA A 1 97 ? -9.426 15.180 39.227 1.00 40.94 97 ALA H O 1
ATOM 744 N N . ARG A 1 98 ? -10.627 17.089 39.333 1.00 41.85 98 ARG H N 1
ATOM 745 C CA . ARG A 1 98 ? -9.765 17.749 40.297 1.00 42.82 98 ARG H CA 1
ATOM 746 C C . ARG A 1 98 ? -10.211 17.361 41.718 1.00 43.95 98 ARG H C 1
ATOM 747 O O . ARG A 1 98 ? -11.386 17.100 41.962 1.00 43.51 98 ARG H O 1
ATOM 755 N N . TYR A 1 99 ? -9.264 17.313 42.644 1.00 45.37 99 TYR H N 1
ATOM 756 C CA . TYR A 1 99 ? -9.554 16.926 44.016 1.00 47.11 99 TYR H CA 1
ATOM 757 C C . TYR A 1 99 ? -8.699 17.801 44.936 1.00 48.43 99 TYR H C 1
ATOM 758 O O . TYR A 1 99 ? -7.507 17.946 44.695 1.00 48.65 99 TYR H O 1
ATOM 767 N N . ASP A 1 100 ? -9.300 18.410 45.961 1.00 50.31 100 ASP H N 1
ATOM 768 C CA . ASP A 1 100 ? -8.537 19.242 46.910 1.00 52.13 100 ASP H CA 1
ATOM 769 C C . ASP A 1 100 ? -8.275 18.401 48.159 1.00 53.32 100 ASP H C 1
ATOM 770 O O . ASP A 1 100 ? -9.133 17.616 48.581 1.00 53.19 100 ASP H O 1
ATOM 775 N N . TYR A 1 101 ? -7.093 18.577 48.746 1.00 54.81 101 TYR H N 1
ATOM 776 C CA . TYR A 1 101 ? -6.664 17.768 49.892 1.00 56.30 101 TYR H CA 1
ATOM 777 C C . TYR A 1 101 ? -6.056 18.551 51.056 1.00 56.78 101 TYR H C 1
ATOM 778 O O . TYR A 1 101 ? -5.686 17.948 52.074 1.00 57.61 101 TYR H O 1
ATOM 787 N N . TYR A 1 102 ? -5.914 19.870 50.910 1.00 57.07 102 TYR H N 1
ATOM 788 C CA . TYR A 1 102 ? -5.338 20.684 51.994 1.00 57.01 102 TYR H CA 1
ATOM 789 C C . TYR A 1 102 ? -6.103 22.001 52.206 1.00 56.17 102 TYR H C 1
ATOM 790 O O . TYR A 1 102 ? -5.698 23.077 51.739 1.00 56.30 102 TYR H O 1
ATOM 799 N N . GLY A 1 103 ? -7.211 21.876 52.936 1.00 54.92 103 GLY H N 1
ATOM 800 C CA . GLY A 1 103 ? -8.095 22.990 53.223 1.00 53.52 103 GLY H CA 1
ATOM 801 C C . GLY A 1 103 ? -9.540 22.538 53.040 1.00 53.24 103 GLY H C 1
ATOM 802 O O . GLY A 1 103 ? -10.465 23.307 53.314 1.00 51.41 103 GLY H O 1
ATOM 803 N N . GLY A 1 104 ? -9.719 21.291 52.574 1.00 53.78 104 GLY H N 1
ATOM 804 C CA . GLY A 1 104 ? -11.045 20.706 52.361 1.00 53.95 104 GLY H CA 1
ATOM 805 C C . GLY A 1 104 ? -11.087 19.168 52.263 1.00 53.92 104 GLY H C 1
ATOM 806 O O . GLY A 1 104 ? -11.338 18.486 53.264 1.00 54.09 104 GLY H O 1
ATOM 807 N N . SER A 1 105 ? -10.857 18.638 51.054 1.00 53.48 105 SER H N 1
ATOM 808 C CA . SER A 1 105 ? -10.841 17.191 50.732 1.00 52.63 105 SER H CA 1
ATOM 809 C C . SER A 1 105 ? -12.092 16.589 50.048 1.00 52.10 105 SER H C 1
ATOM 810 O O . SER A 1 105 ? -13.039 16.179 50.719 1.00 52.26 105 SER H O 1
ATOM 813 N N . TYR A 1 106 ? -12.063 16.540 48.709 1.00 51.03 106 TYR H N 1
ATOM 814 C CA . TYR A 1 106 ? -13.155 16.018 47.854 1.00 50.05 106 TYR H CA 1
ATOM 815 C C . TYR A 1 106 ? -12.885 16.207 46.343 1.00 48.73 106 TYR H C 1
ATOM 816 O O . TYR A 1 106 ? -11.895 16.833 45.964 1.00 48.86 106 TYR H O 1
ATOM 825 N N . PHE A 1 107 ? -13.773 15.685 45.490 1.00 46.68 107 PHE H N 1
ATOM 826 C CA . PHE A 1 107 ? -13.608 15.739 44.023 1.00 44.40 107 PHE H CA 1
ATOM 827 C C . PHE A 1 107 ? -13.991 16.993 43.203 1.00 43.99 107 PHE H C 1
ATOM 828 O O . PHE A 1 107 ? -13.700 17.050 42.014 1.00 44.46 107 PHE H O 1
ATOM 836 N N . ASP A 1 108 ? -14.642 17.979 43.808 1.00 42.54 108 ASP H N 1
ATOM 837 C CA . ASP A 1 108 ? -15.092 19.197 43.104 1.00 41.29 108 ASP H CA 1
ATOM 838 C C . ASP A 1 108 ? -15.283 19.267 41.566 1.00 39.38 108 ASP H C 1
ATOM 839 O O . ASP A 1 108 ? -16.340 18.898 41.060 1.00 39.06 108 ASP H O 1
ATOM 844 N N . TYR A 1 109 ? -14.272 19.724 40.830 1.00 38.22 109 TYR H N 1
ATOM 845 C CA . TYR A 1 109 ? -14.379 19.932 39.369 1.00 36.84 109 TYR H CA 1
ATOM 846 C C . TYR A 1 109 ? -14.028 18.813 38.378 1.00 36.50 109 TYR H C 1
ATOM 847 O O . TYR A 1 109 ? -12.961 18.214 38.469 1.00 36.99 109 TYR H O 1
ATOM 856 N N . TRP A 1 110 ? -14.921 18.591 37.404 1.00 36.17 110 TRP H N 1
ATOM 857 C CA . TRP A 1 110 ? -14.787 17.547 36.367 1.00 35.80 110 TRP H CA 1
ATOM 858 C C . TRP A 1 110 ? -14.839 18.078 34.932 1.00 36.23 110 TRP H C 1
ATOM 859 O O . TRP A 1 110 ? -15.619 18.991 34.617 1.00 36.37 110 TRP H O 1
ATOM 870 N N . GLY A 1 111 ? -14.018 17.494 34.062 1.00 36.00 111 GLY H N 1
ATOM 871 C CA . GLY A 1 111 ? -14.028 17.880 32.659 1.00 35.41 111 GLY H CA 1
ATOM 872 C C . GLY A 1 111 ? -15.165 17.068 32.063 1.00 35.30 111 GLY H C 1
ATOM 873 O O . GLY A 1 111 ? -15.728 16.209 32.756 1.00 34.67 111 GLY H O 1
ATOM 874 N N . GLN A 1 112 ? -15.513 17.313 30.801 1.00 35.07 112 GLN H N 1
ATOM 875 C CA . GLN A 1 112 ? -16.613 16.576 30.178 1.00 34.53 112 GLN H CA 1
ATOM 876 C C . GLN A 1 112 ? -16.234 15.196 29.641 1.00 33.96 112 GLN H C 1
ATOM 877 O O . GLN A 1 112 ? -17.091 14.426 29.195 1.00 33.14 112 GLN H O 1
ATOM 883 N N . GLY A 1 113 ? -14.947 14.880 29.701 1.00 32.70 113 GLY H N 1
ATOM 884 C CA . GLY A 1 113 ? -14.501 13.586 29.243 1.00 32.28 113 GLY H CA 1
ATOM 885 C C . GLY A 1 113 ? -14.362 13.413 27.742 1.00 32.29 113 GLY H C 1
ATOM 886 O O . GLY A 1 113 ? -15.037 14.076 26.943 1.00 31.62 113 GLY H O 1
ATOM 887 N N . THR A 1 114 ? -13.464 12.503 27.373 1.00 31.15 114 THR H N 1
ATOM 888 C CA . THR A 1 114 ? -13.186 12.180 25.988 1.00 31.27 114 THR H CA 1
ATOM 889 C C . THR A 1 114 ? -13.703 10.771 25.728 1.00 31.93 114 THR H C 1
ATOM 890 O O . THR A 1 114 ? -13.294 9.823 26.407 1.00 30.97 114 THR H O 1
ATOM 894 N N . THR A 1 115 ? -14.603 10.623 24.762 1.00 32.18 115 THR H N 1
ATOM 895 C CA . THR A 1 115 ? -15.085 9.291 24.441 1.00 32.84 115 THR H CA 1
ATOM 896 C C . THR A 1 115 ? -14.047 8.683 23.512 1.00 32.36 115 THR H C 1
ATOM 897 O O . THR A 1 115 ? -13.803 9.185 22.409 1.00 32.14 115 THR H O 1
ATOM 901 N N . LEU A 1 116 ? -13.401 7.626 23.991 1.00 31.97 116 LEU H N 1
ATOM 902 C CA . LEU A 1 116 ? -12.389 6.933 23.210 1.00 31.12 116 LEU H CA 1
ATOM 903 C C . LEU A 1 116 ? -13.059 5.746 22.541 1.00 31.25 116 LEU H C 1
ATOM 904 O O . LEU A 1 116 ? -13.760 4.973 23.196 1.00 30.00 116 LEU H O 1
ATOM 909 N N . THR A 1 117 ? -12.847 5.617 21.238 1.00 31.25 117 THR H N 1
ATOM 910 C CA . THR A 1 117 ? -13.394 4.507 20.472 1.00 31.01 117 THR H CA 1
ATOM 911 C C .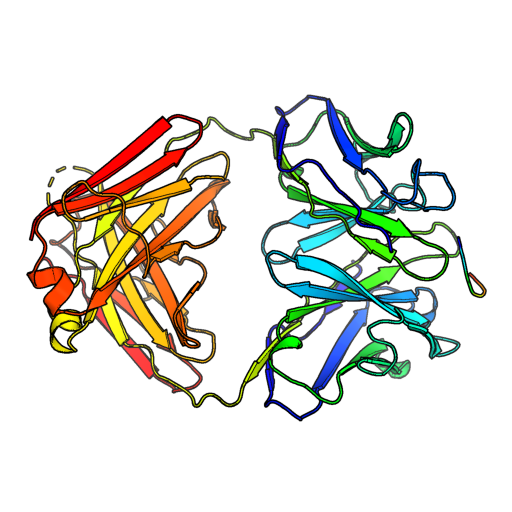 THR A 1 117 ? -12.210 3.799 19.815 1.00 31.80 117 THR H C 1
ATOM 912 O O . THR A 1 117 ? -11.601 4.337 18.892 1.00 32.25 117 THR H O 1
ATOM 916 N N . VAL A 1 118 ? -11.870 2.606 20.302 1.00 32.52 118 VAL H N 1
ATOM 917 C CA . VAL A 1 118 ? -10.733 1.849 19.760 1.00 33.58 118 VAL H CA 1
ATOM 918 C C . VAL A 1 118 ? -11.204 0.807 18.747 1.00 33.31 118 VAL H C 1
ATOM 919 O O . VAL A 1 118 ? -11.710 -0.248 19.118 1.00 33.46 118 VAL H O 1
ATOM 923 N N . SER A 1 119 ? -11.016 1.105 17.465 1.00 33.41 119 SER H N 1
ATOM 924 C CA . SER A 1 119 ? -11.447 0.212 16.400 1.00 33.91 119 SER H CA 1
ATOM 925 C C . SER A 1 119 ? -10.622 0.360 15.127 1.00 34.85 119 SER H C 1
ATOM 926 O O . SER A 1 119 ? -9.927 1.355 14.925 1.00 34.65 119 SER H O 1
ATOM 929 N N . SER A 1 120 ? -10.705 -0.654 14.274 1.00 36.44 120 SER H N 1
ATOM 930 C CA . SER A 1 120 ? -9.991 -0.669 13.004 1.00 37.22 120 SER H CA 1
ATOM 931 C C . SER A 1 120 ? -10.998 -0.517 11.874 1.00 38.04 120 SER H C 1
ATOM 932 O O . SER A 1 120 ? -10.619 -0.306 10.718 1.00 38.31 120 SER H O 1
ATOM 935 N N . GLY A 1 121 ? -12.279 -0.639 12.223 1.00 39.10 121 GLY H N 1
ATOM 936 C CA . GLY A 1 121 ? -13.356 -0.496 11.254 1.00 39.96 121 GLY H CA 1
ATOM 937 C C . GLY A 1 121 ? -13.177 0.677 10.295 1.00 40.60 121 GLY H C 1
ATOM 938 O O . GLY A 1 121 ? -12.796 1.780 10.707 1.00 41.20 121 GLY H O 1
ATOM 939 N N . GLY A 1 122 ? -13.442 0.433 9.013 1.00 40.49 122 GLY H N 1
ATOM 940 C CA . GLY A 1 122 ? -13.304 1.478 8.016 1.00 40.76 122 GLY H CA 1
ATOM 941 C C . GLY A 1 122 ? -14.476 2.434 8.072 1.00 40.33 122 GLY H C 1
ATOM 942 O O . GLY A 1 122 ? -15.514 2.109 8.659 1.00 41.52 122 GLY H O 1
ATOM 943 N N . THR A 1 123 ? -14.309 3.622 7.493 1.00 39.51 123 THR H N 1
ATOM 944 C CA . THR A 1 123 ? -15.397 4.590 7.469 1.00 37.76 123 THR H CA 1
ATOM 945 C C . THR A 1 123 ? -16.551 3.907 6.746 1.00 36.91 123 THR H C 1
ATOM 946 O O . THR A 1 123 ? -16.337 3.134 5.807 1.00 36.23 123 THR H O 1
ATOM 950 N N . THR A 1 124 ? -17.766 4.199 7.191 1.00 35.53 124 THR H N 1
ATOM 951 C CA . THR A 1 124 ? -18.956 3.633 6.595 1.00 34.07 124 THR H CA 1
ATOM 952 C C . THR A 1 124 ? -20.025 4.707 6.486 1.00 33.01 124 THR H C 1
ATOM 953 O O . THR A 1 124 ? -20.493 5.245 7.482 1.00 33.48 124 THR H O 1
ATOM 957 N N . PRO A 1 125 ? -20.419 5.049 5.260 1.00 31.65 125 PRO H N 1
ATOM 958 C CA . PRO A 1 125 ? -21.452 6.077 5.116 1.00 30.65 125 PRO H CA 1
ATOM 959 C C . PRO A 1 125 ? -22.790 5.555 5.636 1.00 29.90 125 PRO H C 1
ATOM 960 O O . PRO A 1 125 ? -23.088 4.360 5.554 1.00 29.52 125 PRO H O 1
ATOM 964 N N . PRO A 1 126 ? -23.617 6.449 6.180 1.00 28.80 126 PRO H N 1
ATOM 965 C CA . PRO A 1 126 ? -24.919 6.037 6.693 1.00 28.92 126 PRO H CA 1
ATOM 966 C C . PRO A 1 126 ? -25.887 5.962 5.534 1.00 28.78 126 PRO H C 1
ATOM 967 O O . PRO A 1 126 ? -25.723 6.667 4.539 1.00 28.06 126 PRO H O 1
ATOM 971 N N . SER A 1 127 ? -26.889 5.103 5.648 1.00 28.88 127 SER H N 1
ATOM 972 C CA . SER A 1 127 ? -27.900 5.010 4.605 1.00 30.11 127 SER H CA 1
ATOM 973 C C . SER A 1 127 ? -29.123 5.658 5.229 1.00 30.12 127 SER H C 1
ATOM 974 O O . SER A 1 127 ? -29.660 5.171 6.217 1.00 31.09 127 SER H O 1
ATOM 977 N N . VAL A 1 128 ? -29.546 6.778 4.659 1.00 30.76 128 VAL H N 1
ATOM 978 C CA . VAL A 1 128 ? -30.665 7.541 5.191 1.00 30.73 128 VAL H CA 1
ATOM 979 C C . VAL A 1 128 ? -32.012 7.212 4.594 1.00 32.11 128 VAL H C 1
ATOM 980 O O . VAL A 1 128 ? -32.182 7.246 3.386 1.00 32.32 128 VAL H O 1
ATOM 984 N N . TYR A 1 129 ? -32.975 6.925 5.463 1.00 33.52 129 TYR H N 1
ATOM 985 C CA . TYR A 1 129 ? -34.326 6.573 5.041 1.00 35.13 129 TYR H CA 1
ATOM 986 C C . TYR A 1 129 ? -35.393 7.499 5.618 1.00 36.11 129 TYR H C 1
ATOM 987 O O . TYR A 1 129 ? -35.335 7.879 6.790 1.00 36.26 129 TYR H O 1
ATOM 996 N N . PRO A 1 130 ? -36.389 7.872 4.786 1.00 37.14 130 PRO H N 1
ATOM 997 C CA . PRO A 1 130 ? -37.503 8.754 5.160 1.00 37.55 130 PRO H CA 1
ATOM 998 C C . PRO A 1 130 ? -38.539 8.005 5.987 1.00 38.25 130 PRO H C 1
ATOM 999 O O . PRO A 1 130 ? -38.972 6.918 5.602 1.00 37.91 130 PRO H O 1
ATOM 1003 N N . LEU A 1 131 ? -38.929 8.575 7.127 1.00 39.29 131 LEU H N 1
ATOM 1004 C CA . LEU A 1 131 ? -39.911 7.936 7.994 1.00 39.64 131 LEU H CA 1
ATOM 1005 C C . LEU A 1 131 ? -41.268 8.604 7.855 1.00 40.31 131 LEU H C 1
ATOM 1006 O O . LEU A 1 131 ? -41.516 9.653 8.436 1.00 40.17 131 LEU H O 1
ATOM 1011 N N . ALA A 1 132 ? -42.141 7.976 7.074 1.00 42.18 132 ALA H N 1
ATOM 1012 C CA . ALA A 1 132 ? -43.483 8.486 6.819 1.00 44.10 132 ALA H CA 1
ATOM 1013 C C . ALA A 1 132 ? -44.572 7.739 7.603 1.00 45.87 132 ALA H C 1
ATOM 1014 O O . ALA A 1 132 ? -44.541 6.512 7.727 1.00 46.24 132 ALA H O 1
ATOM 1016 N N . PRO A 1 133 ? -45.625 8.448 8.003 1.00 47.61 133 PRO H N 1
ATOM 1017 C CA . PRO A 1 133 ? -46.477 8.061 9.144 1.00 49.32 133 PRO H CA 1
ATOM 1018 C C . PRO A 1 133 ? -47.410 6.836 8.960 1.00 50.98 133 PRO H C 1
ATOM 1019 O O . PRO A 1 133 ? -47.712 6.423 7.841 1.00 50.97 133 PRO H O 1
ATOM 1023 N N . GLY A 1 134 ? -47.846 6.284 10.096 1.00 52.72 134 GLY H N 1
ATOM 1024 C CA . GLY A 1 134 ? -48.421 4.947 10.262 1.00 53.98 134 GLY H CA 1
ATOM 1025 C C . GLY A 1 134 ? -49.901 4.673 9.949 1.00 54.51 134 GLY H C 1
ATOM 1026 O O . GLY A 1 134 ? -50.333 3.508 10.008 1.00 55.19 134 GLY H O 1
ATOM 1027 N N . SER A 1 135 ? -50.680 5.710 9.626 1.00 54.86 135 SER H N 1
ATOM 1028 C CA . SER A 1 135 ? -52.105 5.532 9.307 1.00 55.10 135 SER H CA 1
ATOM 1029 C C . SER A 1 135 ? -52.299 4.498 8.192 1.00 55.38 135 SER H C 1
ATOM 1030 O O . SER A 1 135 ? -53.016 3.503 8.362 1.00 55.28 135 SER H O 1
ATOM 1033 N N . SER A 1 141 ? -54.144 14.932 14.679 1.00 49.69 141 SER H N 1
ATOM 1034 C CA . SER A 1 141 ? -54.093 16.398 14.705 1.00 49.53 141 SER H CA 1
ATOM 1035 C C . SER A 1 141 ? -52.674 16.949 14.843 1.00 49.11 141 SER H C 1
ATOM 1036 O O . SER A 1 141 ? -52.445 18.164 14.866 1.00 49.52 141 SER H O 1
ATOM 1039 N N . MET A 1 142 ? -51.726 16.030 14.940 1.00 48.21 142 MET H N 1
ATOM 1040 C CA . MET A 1 142 ? -50.316 16.363 15.013 1.00 47.14 142 MET H CA 1
ATOM 1041 C C . MET A 1 142 ? -49.666 15.117 14.426 1.00 46.39 142 MET H C 1
ATOM 1042 O O . MET A 1 142 ? -49.886 14.014 14.916 1.00 46.10 142 MET H O 1
ATOM 1047 N N . VAL A 1 143 ? -48.899 15.284 13.354 1.00 45.65 143 VAL H N 1
ATOM 1048 C CA . VAL A 1 143 ? -48.254 14.143 12.722 1.00 44.59 143 VAL H CA 1
ATOM 1049 C C . VAL A 1 143 ? -46.752 14.105 12.958 1.00 43.85 143 VAL H C 1
ATOM 1050 O O . VAL A 1 143 ? -46.063 15.131 12.936 1.00 43.31 143 VAL H O 1
ATOM 1054 N N . THR A 1 144 ? -46.258 12.897 13.194 1.00 42.71 144 THR H N 1
ATOM 1055 C CA . THR A 1 144 ? -44.850 12.674 13.440 1.00 41.49 144 THR H CA 1
ATOM 1056 C C . THR A 1 144 ? -44.149 12.096 12.219 1.00 40.36 144 THR H C 1
ATOM 1057 O O . THR A 1 144 ? -44.584 11.102 11.642 1.00 39.40 144 THR H O 1
ATOM 1061 N N . LEU A 1 145 ? -43.053 12.731 11.831 1.00 39.95 145 LEU H N 1
ATOM 1062 C CA . LEU A 1 145 ? -42.275 12.276 10.689 1.00 39.76 145 LEU H CA 1
ATOM 1063 C C . LEU A 1 145 ? -40.857 12.003 11.188 1.00 39.53 145 LEU H C 1
ATOM 1064 O O . LEU A 1 145 ? -40.431 12.584 12.190 1.00 39.90 145 LEU H O 1
ATOM 1069 N N . GLY A 1 146 ? -40.127 11.137 10.486 1.00 38.78 146 GLY H N 1
ATOM 1070 C CA . GLY A 1 146 ? -38.771 10.821 10.895 1.00 37.51 146 GLY H CA 1
ATOM 1071 C C . GLY A 1 146 ? -37.765 10.686 9.766 1.00 36.75 146 GLY H C 1
ATOM 1072 O O . GLY A 1 146 ? -38.060 10.942 8.600 1.00 36.68 146 GLY H O 1
ATOM 1073 N N . CYS A 1 147 ? -36.559 10.282 10.142 1.00 36.04 147 CYS H N 1
ATOM 1074 C CA . CYS A 1 147 ? -35.469 10.094 9.208 1.00 36.00 147 CYS H CA 1
ATOM 1075 C C . CYS A 1 147 ? -34.549 9.084 9.870 1.00 33.41 147 CYS H C 1
ATOM 1076 O O . CYS A 1 147 ? -34.018 9.357 10.938 1.00 32.70 147 CYS H O 1
ATOM 1079 N N . LEU A 1 148 ? -34.359 7.928 9.240 1.00 30.35 148 LEU H N 1
ATOM 1080 C CA . LEU A 1 148 ? -33.495 6.894 9.794 1.00 28.13 148 LEU H CA 1
ATOM 1081 C C . LEU A 1 148 ? -32.085 6.941 9.224 1.00 27.68 148 LEU H C 1
ATOM 1082 O O . LEU A 1 148 ? -31.879 6.706 8.058 1.00 28.18 148 LEU H O 1
ATOM 1087 N N . VAL A 1 149 ? -31.118 7.259 10.065 1.00 26.13 149 VAL H N 1
ATOM 1088 C CA . VAL A 1 149 ? -29.715 7.305 9.669 1.00 25.69 149 VAL H CA 1
ATOM 1089 C C . VAL A 1 149 ? -29.137 5.939 10.047 1.00 25.74 149 VAL H C 1
ATOM 1090 O O . VAL A 1 149 ? -28.808 5.697 11.204 1.00 24.67 149 VAL H O 1
ATOM 1094 N N . LYS A 1 150 ? -28.989 5.052 9.077 1.00 27.51 150 LYS H N 1
ATOM 1095 C CA . LYS A 1 150 ? -28.544 3.691 9.371 1.00 28.21 150 LYS H CA 1
ATOM 1096 C C . LYS A 1 150 ? -27.131 3.213 9.035 1.00 28.10 150 LYS H C 1
ATOM 1097 O O . LYS A 1 150 ? -26.573 3.527 7.976 1.00 28.09 150 LYS H O 1
ATOM 1103 N N . GLY A 1 151 ? -26.581 2.432 9.964 1.00 28.13 151 GLY H N 1
ATOM 1104 C CA . GLY A 1 151 ? -25.261 1.829 9.826 1.00 28.58 151 GLY H CA 1
ATOM 1105 C C . GLY A 1 151 ? -24.042 2.621 9.381 1.00 29.39 151 GLY H C 1
ATOM 1106 O O . GLY A 1 151 ? -23.346 2.231 8.441 1.00 30.31 151 GLY H O 1
ATOM 1107 N N . TYR A 1 152 ? -23.763 3.726 10.057 1.00 30.20 152 TYR H N 1
ATOM 1108 C CA . TYR A 1 152 ? -22.599 4.532 9.714 1.00 30.09 152 TYR H CA 1
ATOM 1109 C C . TYR A 1 152 ? -21.516 4.378 10.788 1.00 30.27 152 TYR H C 1
ATOM 1110 O O . TYR A 1 152 ? -21.797 3.999 11.927 1.00 30.06 152 TYR H O 1
ATOM 1119 N N . PHE A 1 153 ? -20.280 4.672 10.408 1.00 30.42 153 PHE H N 1
ATOM 1120 C CA . PHE A 1 153 ? -19.153 4.605 11.324 1.00 30.85 153 PHE H CA 1
ATOM 1121 C C . PHE A 1 153 ? -18.013 5.370 10.680 1.00 31.12 153 PHE H C 1
ATOM 1122 O O . PHE A 1 153 ? -17.747 5.194 9.501 1.00 31.13 153 PHE H O 1
ATOM 1130 N N . PRO A 1 154 ? -17.315 6.215 11.453 1.00 31.09 154 PRO H N 1
ATOM 1131 C CA . PRO A 1 154 ? -17.618 6.414 12.871 1.00 31.52 154 PRO H CA 1
ATOM 1132 C C . PRO A 1 154 ? -18.656 7.503 13.162 1.00 32.11 154 PRO H C 1
ATOM 1133 O O . PRO A 1 154 ? -19.316 8.044 12.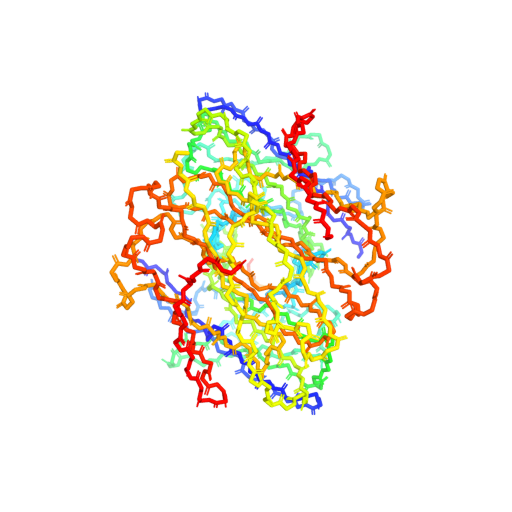271 1.00 31.61 154 PRO H O 1
ATOM 1137 N N . GLU A 1 155 ? -18.806 7.833 14.441 1.00 32.88 155 GLU H N 1
ATOM 1138 C CA . GLU A 1 155 ? -19.488 9.065 14.839 1.00 34.54 155 GLU H CA 1
ATOM 1139 C C . GLU A 1 155 ? -18.670 10.295 14.454 1.00 34.62 155 GLU H C 1
ATOM 1140 O O . GLU A 1 155 ? -17.440 10.244 14.445 1.00 35.19 155 GLU H O 1
ATOM 1146 N N . PRO A 1 156 ? -19.345 11.402 14.151 1.00 34.36 156 PRO H N 1
ATOM 1147 C CA . PRO A 1 156 ? -20.779 11.563 14.421 1.00 34.00 156 PRO H CA 1
ATOM 1148 C C . PRO A 1 156 ? -21.490 12.321 13.298 1.00 33.72 156 PRO H C 1
ATOM 1149 O O . PRO A 1 156 ? -20.843 13.068 12.563 1.00 33.92 156 PRO H O 1
ATOM 1153 N N . VAL A 1 157 ? -22.806 12.144 13.209 1.00 33.11 157 VAL H N 1
ATOM 1154 C CA . VAL A 1 157 ? -23.585 12.567 12.050 1.00 33.01 157 VAL H CA 1
ATOM 1155 C C . VAL A 1 157 ? -24.675 13.570 12.431 1.00 32.91 157 VAL H C 1
ATOM 1156 O O . VAL A 1 157 ? -25.405 13.374 13.403 1.00 33.33 157 VAL H O 1
ATOM 1160 N N . THR A 1 158 ? -24.774 14.644 11.654 1.00 32.53 158 THR H N 1
ATOM 1161 C CA . THR A 1 158 ? -25.547 15.825 12.025 1.00 31.94 158 THR H CA 1
ATOM 1162 C C . THR A 1 158 ? -26.881 15.810 11.318 1.00 30.51 158 THR H C 1
ATOM 1163 O O . THR A 1 158 ? -26.951 15.524 10.125 1.00 31.83 158 THR H O 1
ATOM 1167 N N . VAL A 1 159 ? -27.942 16.145 12.033 1.00 29.41 159 VAL H N 1
ATOM 1168 C CA . VAL A 1 159 ? -29.258 16.162 11.415 1.00 28.73 159 VAL H CA 1
ATOM 1169 C C . VAL A 1 159 ? -29.970 17.470 11.666 1.00 29.62 159 VAL H C 1
ATOM 1170 O O . VAL A 1 159 ? -30.045 17.939 12.804 1.00 29.35 159 VAL H O 1
ATOM 1174 N N . THR A 1 160 ? -30.479 18.062 10.593 1.00 30.86 160 THR H N 1
ATOM 1175 C CA . THR A 1 160 ? -31.249 19.299 10.689 1.00 32.03 160 THR H CA 1
ATOM 1176 C C . THR A 1 160 ? -32.514 19.080 9.872 1.00 33.07 160 THR H C 1
ATOM 1177 O O . THR A 1 160 ? -32.593 18.133 9.092 1.00 32.80 160 THR H O 1
ATOM 1181 N N . TRP A 1 161 ? -33.510 19.935 10.068 1.00 34.56 161 TRP H N 1
ATOM 1182 C CA . TRP A 1 161 ? -34.755 19.811 9.331 1.00 36.07 161 TRP H CA 1
ATOM 1183 C C . TRP A 1 161 ? -35.063 21.069 8.545 1.00 38.45 161 TRP H C 1
ATOM 1184 O O . TRP A 1 161 ? -34.743 22.173 8.977 1.00 38.50 161 TRP H O 1
ATOM 1195 N N . ASN A 1 162 ? -35.674 20.891 7.378 1.00 41.29 162 ASN H N 1
ATOM 1196 C CA . ASN A 1 162 ? -36.007 22.007 6.503 1.00 43.92 162 ASN H CA 1
ATOM 1197 C C . ASN A 1 162 ? -34.922 23.082 6.447 1.00 45.49 162 ASN H C 1
ATOM 1198 O O . ASN A 1 162 ? -35.219 24.273 6.361 1.00 45.39 162 ASN H O 1
ATOM 1203 N N . SER A 1 163 ? -33.663 22.650 6.503 1.00 47.45 163 SER H N 1
ATOM 1204 C CA . SER A 1 163 ? -32.498 23.544 6.422 1.00 49.46 163 SER H CA 1
ATOM 1205 C C . SER A 1 163 ? -32.286 24.433 7.643 1.00 50.35 163 SER H C 1
ATOM 1206 O O . SER A 1 163 ? -31.494 25.378 7.605 1.00 50.75 163 SER H O 1
ATOM 1209 N N . GLY A 1 164 ? -32.975 24.119 8.728 1.00 51.05 164 GLY H N 1
ATOM 1210 C CA . GLY A 1 164 ? -32.863 24.941 9.911 1.00 51.42 164 GLY H CA 1
ATOM 1211 C C . GLY A 1 164 ? -34.218 25.583 10.164 1.00 51.50 164 GLY H C 1
ATOM 1212 O O . GLY A 1 164 ? -34.451 26.128 11.241 1.00 51.83 164 GLY H O 1
ATOM 1213 N N . SER A 1 165 ? -35.108 25.514 9.166 1.00 51.81 165 SER H N 1
ATOM 1214 C CA . SER A 1 165 ? -36.467 26.066 9.266 1.00 51.87 165 SER H CA 1
ATOM 1215 C C . SER A 1 165 ? -37.252 25.363 10.362 1.00 51.81 165 SER H C 1
ATOM 1216 O O . SER A 1 165 ? -38.177 25.945 10.932 1.00 52.05 165 SER H O 1
ATOM 1219 N N . LEU A 1 166 ? -36.905 24.107 10.639 1.00 51.59 166 LEU H N 1
ATOM 1220 C CA . LEU A 1 166 ? -37.578 23.359 11.692 1.00 51.17 166 LEU H CA 1
ATOM 1221 C C . LEU A 1 166 ? -36.781 23.511 12.977 1.00 51.41 166 LEU H C 1
ATOM 1222 O O . LEU A 1 166 ? -35.585 23.206 13.022 1.00 51.59 166 LEU H O 1
ATOM 1227 N N . SER A 1 167 ? -37.461 23.992 14.013 1.00 51.34 167 SER H N 1
ATOM 1228 C CA . SER A 1 167 ? -36.866 24.232 15.322 1.00 50.68 167 SER H CA 1
ATOM 1229 C C . SER A 1 167 ? -37.367 23.254 16.368 1.00 50.40 167 SER H C 1
ATOM 1230 O O . SER A 1 167 ? -36.610 22.428 16.877 1.00 50.24 167 SER H O 1
ATOM 1233 N N . SER A 1 168 ? -38.649 23.358 16.690 1.00 49.96 168 SER H N 1
ATOM 1234 C CA . SER A 1 168 ? -39.229 22.497 17.704 1.00 49.68 168 SER H CA 1
ATOM 1235 C C . SER A 1 168 ? -40.036 21.380 17.064 1.00 48.49 168 SER H C 1
ATOM 1236 O O . SER A 1 168 ? -40.326 21.399 15.865 1.00 48.24 168 SER H O 1
ATOM 1239 N N . GLY A 1 169 ? -40.420 20.422 17.895 1.00 46.80 169 GLY H N 1
ATOM 1240 C CA . GLY A 1 169 ? -41.145 19.273 17.408 1.00 45.03 169 GLY H CA 1
ATOM 1241 C C . GLY A 1 169 ? -40.037 18.317 17.028 1.00 43.24 169 GLY H C 1
ATOM 1242 O O . GLY A 1 169 ? -40.236 17.108 16.910 1.00 43.42 169 GLY H O 1
ATOM 1243 N N . VAL A 1 170 ? -38.849 18.898 16.884 1.00 41.81 170 VAL H N 1
ATOM 1244 C CA . VAL A 1 170 ? -37.640 18.191 16.490 1.00 40.84 170 VAL H CA 1
ATOM 1245 C C . VAL A 1 170 ? -36.958 17.471 17.629 1.00 40.38 170 VAL H C 1
ATOM 1246 O O . VAL A 1 170 ? -36.767 18.036 18.710 1.00 40.32 170 VAL H O 1
ATOM 1250 N N . HIS A 1 171 ? -36.566 16.228 17.355 1.00 39.49 171 HIS H N 1
ATOM 1251 C CA . HIS A 1 171 ? -35.910 15.382 18.336 1.00 38.26 171 HIS H CA 1
ATOM 1252 C C . HIS A 1 171 ? -34.902 14.436 17.704 1.00 37.29 171 HIS H C 1
ATOM 1253 O O . HIS A 1 171 ? -35.275 13.471 17.056 1.00 37.22 171 HIS H O 1
ATOM 1260 N N . THR A 1 172 ? -33.621 14.723 17.890 1.00 36.59 172 THR H N 1
ATOM 1261 C CA . THR A 1 172 ? -32.560 13.865 17.368 1.00 35.25 172 THR H CA 1
ATOM 1262 C C . THR A 1 172 ? -32.082 12.973 18.520 1.00 34.81 172 THR H C 1
ATOM 1263 O O . THR A 1 172 ? -31.440 13.437 19.463 1.00 34.04 172 THR H O 1
ATOM 1267 N N . PHE A 1 173 ? -32.406 11.687 18.426 1.00 34.55 173 PHE H N 1
ATOM 1268 C CA . PHE A 1 173 ? -32.070 10.720 19.463 1.00 34.70 173 PHE H CA 1
ATOM 1269 C C . PHE A 1 173 ? -30.619 10.298 19.503 1.00 34.89 173 PHE H C 1
ATOM 1270 O O . PHE A 1 173 ? -29.919 10.320 18.489 1.00 34.50 173 PHE H O 1
ATOM 1278 N N . PRO A 1 174 ? -30.139 9.914 20.694 1.00 34.62 174 PRO H N 1
ATOM 1279 C CA . PRO A 1 174 ? -28.738 9.492 20.735 1.00 34.93 174 PRO H CA 1
ATOM 1280 C C . PRO A 1 174 ? -28.574 8.260 19.826 1.00 35.39 174 PRO H C 1
ATOM 1281 O O . PRO A 1 174 ? -29.564 7.620 19.454 1.00 35.37 174 PRO H O 1
ATOM 1285 N N . ALA A 1 175 ? -27.339 7.935 19.458 1.00 35.97 175 ALA H N 1
ATOM 1286 C CA . ALA A 1 175 ? -27.091 6.785 18.601 1.00 35.87 175 ALA H CA 1
ATOM 1287 C C . ALA A 1 175 ? -27.012 5.481 19.388 1.00 36.38 175 ALA H C 1
ATOM 1288 O O . ALA A 1 175 ? -26.613 5.459 20.556 1.00 35.67 175 ALA H O 1
ATOM 1290 N N . VAL A 1 176 ? -27.410 4.392 18.745 1.00 36.90 176 VAL H N 1
ATOM 1291 C CA . VAL A 1 176 ? -27.321 3.079 19.369 1.00 37.77 176 VAL H CA 1
ATOM 1292 C C . VAL A 1 176 ? -26.366 2.253 18.500 1.00 38.60 176 VAL H C 1
ATOM 1293 O O . VAL A 1 176 ? -26.160 2.560 17.327 1.00 38.35 176 VAL H O 1
ATOM 1297 N N . LEU A 1 177 ? -25.776 1.214 19.074 1.00 40.07 177 LEU H N 1
ATOM 1298 C CA . LEU A 1 177 ? -24.833 0.399 18.332 1.00 41.92 177 LEU H CA 1
ATOM 1299 C C . LEU A 1 177 ? -25.438 -0.937 17.908 1.00 43.10 177 LEU H C 1
ATOM 1300 O O . LEU A 1 177 ? -25.844 -1.734 18.747 1.00 42.89 177 LEU H O 1
ATOM 1305 N N . GLN A 1 178 ? -25.511 -1.159 16.597 1.00 44.68 178 GLN H N 1
ATOM 1306 C CA . GLN A 1 178 ? -26.034 -2.407 16.035 1.00 45.99 178 GLN H CA 1
ATOM 1307 C C . GLN A 1 178 ? -24.988 -3.042 15.134 1.00 46.46 178 GLN H C 1
ATOM 1308 O O . GLN A 1 178 ? -24.786 -2.586 14.002 1.00 46.40 178 GLN H O 1
ATOM 1314 N N . SER A 1 179 ? -24.321 -4.076 15.642 1.00 46.76 179 SER H N 1
ATOM 1315 C CA . SER A 1 179 ? -23.325 -4.805 14.864 1.00 46.57 179 SER H CA 1
ATOM 1316 C C . SER A 1 179 ? -22.081 -3.984 14.477 1.00 46.04 179 SER H C 1
ATOM 1317 O O . SER A 1 179 ? -21.714 -3.913 13.303 1.00 46.10 179 SER H O 1
ATOM 1320 N N . ASP A 1 180 ? -21.459 -3.354 15.477 1.00 45.40 180 ASP H N 1
ATOM 1321 C CA . ASP A 1 180 ? -20.234 -2.570 15.295 1.00 44.64 180 ASP H CA 1
ATOM 1322 C C . ASP A 1 180 ? -20.390 -1.314 14.437 1.00 44.16 180 ASP H C 1
ATOM 1323 O O . ASP A 1 180 ? -19.404 -0.653 14.108 1.00 44.54 180 ASP H O 1
ATOM 1328 N N . LEU A 1 181 ? -21.629 -1.000 14.074 1.00 42.78 181 LEU H N 1
ATOM 1329 C CA . LEU A 1 181 ? -21.940 0.182 13.275 1.00 41.87 181 LEU H CA 1
ATOM 1330 C C . LEU A 1 181 ? -23.005 0.996 14.017 1.00 41.80 181 LEU H C 1
ATOM 1331 O O . LEU A 1 181 ? -23.807 0.433 14.756 1.00 41.99 181 LEU H O 1
ATOM 1336 N N . TYR A 1 182 ? -23.014 2.313 13.822 1.00 41.22 182 TYR H N 1
ATOM 1337 C CA . TYR A 1 182 ? -23.963 3.178 14.533 1.00 40.86 182 TYR H CA 1
ATOM 1338 C C . TYR A 1 182 ? -25.282 3.420 13.803 1.00 40.16 182 TYR H C 1
ATOM 1339 O O . TYR A 1 182 ? -25.361 3.244 12.594 1.00 39.01 182 TYR H O 1
ATOM 1348 N N . THR A 1 183 ? -26.306 3.827 14.563 1.00 39.87 183 THR H N 1
ATOM 1349 C CA . THR A 1 183 ? -27.654 4.118 14.054 1.00 38.90 183 THR H CA 1
ATOM 1350 C C . THR A 1 183 ? -28.403 5.089 14.973 1.00 38.37 183 THR H C 1
ATOM 1351 O O . THR A 1 183 ? -28.417 4.913 16.188 1.00 38.83 183 THR H O 1
ATOM 1355 N N . LEU A 1 184 ? -29.028 6.107 14.400 1.00 37.70 184 LEU H N 1
ATOM 1356 C CA . LEU A 1 184 ? -29.823 7.028 15.197 1.00 36.52 184 LEU H CA 1
ATOM 1357 C C . LEU A 1 184 ? -30.954 7.439 14.294 1.00 36.33 184 LEU H C 1
ATOM 1358 O O . LEU A 1 184 ? -31.208 6.782 13.286 1.00 35.78 184 LEU H O 1
ATOM 1363 N N . SER A 1 185 ? -31.656 8.499 14.657 1.00 35.59 185 SER H N 1
ATOM 1364 C CA . SER A 1 185 ? -32.733 8.991 13.820 1.00 35.52 185 SER H CA 1
ATOM 1365 C C . SER A 1 185 ? -33.256 10.269 14.426 1.00 35.30 185 SER H C 1
ATOM 1366 O O . SER A 1 185 ? -32.923 10.603 15.558 1.00 35.73 185 SER H O 1
ATOM 1369 N N . SER A 1 186 ? -34.048 11.005 13.663 1.00 35.07 186 SER H N 1
ATOM 1370 C CA . SER A 1 186 ? -34.613 12.230 14.178 1.00 35.09 186 SER H CA 1
ATOM 1371 C C . SER A 1 186 ? -36.102 12.267 13.904 1.00 35.46 186 SER H C 1
ATOM 1372 O O . SER A 1 186 ? -36.612 11.603 12.992 1.00 34.28 186 SER H O 1
ATOM 1375 N N . SER A 1 187 ? -36.798 13.058 14.702 1.00 36.30 187 SER H N 1
ATOM 1376 C CA . SER A 1 187 ? -38.227 13.165 14.565 1.00 37.52 187 SER H CA 1
ATOM 1377 C C . SER A 1 187 ? -38.646 14.610 14.524 1.00 37.95 187 SER H C 1
ATOM 1378 O O . SER A 1 187 ? -37.942 15.494 15.017 1.00 37.25 187 SER H O 1
ATOM 1381 N N . VAL A 1 188 ? -39.791 14.847 13.904 1.00 38.80 188 VAL H N 1
ATOM 1382 C CA . VAL A 1 188 ? -40.347 16.183 13.848 1.00 40.07 188 VAL H CA 1
ATOM 1383 C C . VAL A 1 188 ? -41.867 16.051 13.816 1.00 40.83 188 VAL H C 1
ATOM 1384 O O . VAL A 1 188 ? -42.447 15.414 12.935 1.00 40.59 188 VAL H O 1
ATOM 1388 N N . THR A 1 189 ? -42.493 16.618 14.837 1.00 41.92 189 THR H N 1
ATOM 1389 C CA . THR A 1 189 ? -43.934 16.594 14.976 1.00 42.26 189 THR H CA 1
ATOM 1390 C C . THR A 1 189 ? -44.393 17.956 14.493 1.00 43.27 189 THR H C 1
ATOM 1391 O O . THR A 1 189 ? -43.870 18.986 14.915 1.00 43.39 189 THR H O 1
ATOM 1395 N N . VAL A 1 190 ? -45.354 17.960 13.584 1.00 44.38 190 VAL H N 1
ATOM 1396 C CA . VAL A 1 190 ? -45.847 19.207 13.028 1.00 45.34 190 VAL H CA 1
ATOM 1397 C C . VAL A 1 190 ? -47.350 19.151 12.937 1.00 46.45 190 VAL H C 1
ATOM 1398 O O . VAL A 1 190 ? -47.920 18.073 12.776 1.00 46.15 190 VAL H O 1
ATOM 1402 N N . PRO A 1 191 ? -48.019 20.313 13.047 1.00 47.79 191 PRO H N 1
ATOM 1403 C CA . PRO A 1 191 ? -49.488 20.366 12.964 1.00 49.03 191 PRO H CA 1
ATOM 1404 C C . PRO A 1 191 ? -49.901 19.606 11.706 1.00 50.28 191 PRO H C 1
ATOM 1405 O O . PRO A 1 191 ? -49.146 19.584 10.729 1.00 50.62 191 PRO H O 1
ATOM 1409 N N . SER A 1 192 ? -51.062 18.963 11.704 1.00 51.39 192 SER H N 1
ATOM 1410 C CA . SER A 1 192 ? -51.429 18.222 10.501 1.00 52.65 192 SER H CA 1
ATOM 1411 C C . SER A 1 192 ? -51.890 19.129 9.370 1.00 53.24 192 SER H C 1
ATOM 1412 O O . SER A 1 192 ? -52.427 18.655 8.374 1.00 53.44 192 SER H O 1
ATOM 1415 N N . SER A 1 193 ? -51.666 20.431 9.526 1.00 54.26 193 SER H N 1
ATOM 1416 C CA . SER A 1 193 ? -52.054 21.409 8.512 1.00 55.29 193 SER H CA 1
ATOM 1417 C C . SER A 1 193 ? -50.973 21.582 7.449 1.00 56.07 193 SER H C 1
ATOM 1418 O O . SER A 1 193 ? -51.292 21.802 6.277 1.00 56.30 193 SER H O 1
ATOM 1421 N N . PRO A 1 194 ? -49.678 21.511 7.847 1.00 56.83 194 PRO H N 1
ATOM 1422 C CA . PRO A 1 194 ? -48.524 21.653 6.942 1.00 57.26 194 PRO H CA 1
ATOM 1423 C C . PRO A 1 194 ? -47.996 20.400 6.239 1.00 57.51 194 PRO H C 1
ATOM 1424 O O . PRO A 1 194 ? -47.143 20.506 5.365 1.00 58.18 194 PRO H O 1
ATOM 1428 N N . TRP A 1 195 ? -48.474 19.219 6.613 1.00 57.58 195 TRP H N 1
ATOM 1429 C CA . TRP A 1 195 ? -47.983 18.010 5.971 1.00 57.57 195 TRP H CA 1
ATOM 1430 C C . TRP A 1 195 ? -49.112 17.088 5.510 1.00 58.03 195 TRP H C 1
ATOM 1431 O O . TRP A 1 195 ? -50.038 16.799 6.275 1.00 58.24 195 TRP H O 1
ATOM 1442 N N . PRO A 1 196 ? -49.030 16.570 4.261 1.00 58.03 196 PRO H N 1
ATOM 1443 C CA . PRO A 1 196 ? -47.975 16.766 3.250 1.00 57.92 196 PRO H CA 1
ATOM 1444 C C . PRO A 1 196 ? -47.873 18.186 2.676 1.00 58.09 196 PRO H C 1
ATOM 1445 O O . PRO A 1 196 ? -46.779 18.637 2.325 1.00 58.37 196 PRO H O 1
ATOM 1449 N N . SER A 1 197 ? -49.025 18.832 2.515 1.00 57.74 197 SER H N 1
ATOM 1450 C CA . SER A 1 197 ? -49.103 20.228 2.092 1.00 57.26 197 SER H CA 1
ATOM 1451 C C . SER A 1 197 ? -47.749 20.801 1.688 1.00 56.59 197 SER H C 1
ATOM 1452 O O . SER A 1 197 ? -47.360 20.753 0.521 1.00 56.43 197 SER H O 1
ATOM 1455 N N . GLU A 1 198 ? -47.041 21.344 2.671 1.00 55.36 198 GLU H N 1
ATOM 1456 C CA . GLU A 1 198 ? -45.682 21.849 2.477 1.00 54.69 198 GLU H CA 1
ATOM 1457 C C . GLU A 1 198 ? -44.832 20.718 3.038 1.00 53.73 198 GLU H C 1
ATOM 1458 O O . GLU A 1 198 ? -45.217 20.088 4.013 1.00 53.68 198 GLU H O 1
ATOM 1464 N N . THR A 1 199 ? -43.682 20.443 2.447 1.00 52.46 199 THR H N 1
ATOM 1465 C CA . THR A 1 199 ? -42.923 19.320 2.965 1.00 50.97 199 THR H CA 1
ATOM 1466 C C . THR A 1 199 ? -41.737 19.628 3.850 1.00 49.71 199 THR H C 1
ATOM 1467 O O . THR A 1 199 ? -41.228 20.745 3.892 1.00 49.77 199 THR H O 1
ATOM 1471 N N . VAL A 1 200 ? -41.323 18.607 4.581 1.00 47.92 200 VAL H N 1
ATOM 1472 C CA . VAL A 1 200 ? -40.210 18.712 5.488 1.00 46.03 200 VAL H CA 1
ATOM 1473 C C . VAL A 1 200 ? -38.981 18.082 4.850 1.00 44.64 200 VAL H C 1
ATOM 1474 O O . VAL A 1 200 ? -39.088 17.063 4.164 1.00 44.07 200 VAL H O 1
ATOM 1478 N N . THR A 1 201 ? -37.821 18.700 5.066 1.00 42.97 201 THR H N 1
ATOM 1479 C CA . THR A 1 201 ? -36.574 18.195 4.512 1.00 41.23 201 THR H CA 1
ATOM 1480 C C . THR A 1 201 ? -35.535 17.877 5.597 1.00 41.02 201 THR H C 1
ATOM 1481 O O . THR A 1 201 ? -35.034 18.759 6.308 1.00 39.49 201 THR H O 1
ATOM 1485 N N . CYS A 1 202 ? -35.249 16.587 5.705 1.00 40.69 202 CYS H N 1
ATOM 1486 C CA . CYS A 1 202 ? -34.285 16.036 6.634 1.00 40.01 202 CYS H CA 1
ATOM 1487 C C . CYS A 1 202 ? -32.898 16.233 6.028 1.00 38.55 202 CYS H C 1
ATOM 1488 O O . CYS A 1 202 ? -32.676 15.942 4.854 1.00 38.20 202 CYS H O 1
ATOM 1491 N N . ASN A 1 203 ? -31.962 16.737 6.822 1.00 37.33 203 ASN H N 1
ATOM 1492 C CA . ASN A 1 203 ? -30.619 16.962 6.315 1.00 36.99 203 ASN H CA 1
ATOM 1493 C C . ASN A 1 203 ? -29.573 16.245 7.173 1.00 36.63 203 ASN H C 1
ATOM 1494 O O . ASN A 1 203 ? -29.287 16.629 8.307 1.00 37.14 203 ASN H O 1
ATOM 1499 N N . VAL A 1 204 ? -28.993 15.200 6.605 1.00 36.26 204 VAL H N 1
ATOM 1500 C CA . VAL A 1 204 ? -27.997 14.399 7.297 1.00 35.65 204 VAL H CA 1
ATOM 1501 C C . VAL A 1 204 ? -26.597 14.623 6.728 1.00 35.06 204 VAL H C 1
ATOM 1502 O O . VAL A 1 204 ? -26.424 14.759 5.515 1.00 34.95 204 VAL H O 1
ATOM 1506 N N . ALA A 1 205 ? -25.600 14.657 7.605 1.00 33.99 205 ALA H N 1
ATOM 1507 C CA . ALA A 1 205 ? -24.226 14.841 7.173 1.00 33.02 205 ALA H CA 1
ATOM 1508 C C . ALA A 1 205 ? -23.353 13.888 7.960 1.00 31.90 205 ALA H C 1
ATOM 1509 O O . ALA A 1 205 ? -23.563 13.677 9.146 1.00 31.27 205 ALA H O 1
ATOM 1511 N N . HIS A 1 206 ? -22.377 13.298 7.294 1.00 31.83 206 HIS H N 1
ATOM 1512 C CA . HIS A 1 206 ? -21.472 12.380 7.961 1.00 31.84 206 HIS H CA 1
ATOM 1513 C C . HIS A 1 206 ? -20.043 12.739 7.538 1.00 32.20 206 HIS H C 1
ATOM 1514 O O . HIS A 1 206 ? -19.576 12.315 6.484 1.00 32.26 206 HIS H O 1
ATOM 1521 N N . PRO A 1 207 ? -19.341 13.542 8.361 1.00 32.65 207 PRO H N 1
ATOM 1522 C CA . PRO A 1 207 ? -17.966 14.015 8.161 1.00 32.51 207 PRO H CA 1
ATOM 1523 C C . PRO A 1 207 ? -16.914 12.997 7.690 1.00 32.37 207 PRO H C 1
ATOM 1524 O O . PRO A 1 207 ? -16.193 13.244 6.728 1.00 33.13 207 PRO H O 1
ATOM 1528 N N . ALA A 1 208 ? -16.812 11.865 8.378 1.00 32.59 208 ALA H N 1
ATOM 1529 C CA . ALA A 1 208 ? -15.805 10.852 8.041 1.00 32.02 208 ALA H CA 1
ATOM 1530 C C . ALA A 1 208 ? -15.858 10.414 6.574 1.00 31.85 208 ALA H C 1
ATOM 1531 O O . ALA A 1 208 ? -14.818 10.224 5.922 1.00 31.65 208 ALA H O 1
ATOM 1533 N N . SER A 1 209 ? -17.068 10.255 6.055 1.00 31.01 209 SER H N 1
ATOM 1534 C CA . SER A 1 209 ? -17.215 9.863 4.667 1.00 31.13 209 SER H CA 1
ATOM 1535 C C . SER A 1 209 ? -17.577 11.087 3.835 1.00 31.41 209 SER H C 1
ATOM 1536 O O . SER A 1 209 ? -17.936 10.973 2.664 1.00 32.28 209 SER H O 1
ATOM 1539 N N . SER A 1 210 ? -17.448 12.263 4.446 1.00 31.63 210 SER H N 1
ATOM 1540 C CA . SER A 1 210 ? -17.772 13.535 3.791 1.00 31.60 210 SER H CA 1
ATOM 1541 C C . SER A 1 210 ? -19.008 13.344 2.909 1.00 31.27 210 SER H C 1
ATOM 1542 O O . SER A 1 210 ? -18.933 13.404 1.689 1.00 31.26 210 SER H O 1
ATOM 1545 N N . THR A 1 211 ? -20.147 13.116 3.555 1.00 31.21 211 THR H N 1
ATOM 1546 C CA . THR A 1 211 ? -21.394 12.857 2.860 1.00 31.08 211 THR H CA 1
ATOM 1547 C C . THR A 1 211 ? -22.569 13.556 3.498 1.00 31.18 211 THR H C 1
ATOM 1548 O O . THR A 1 211 ? -22.754 13.473 4.708 1.00 30.96 211 THR H O 1
ATOM 1552 N N . ALA A 1 212 ? -23.366 14.227 2.674 1.00 30.86 212 ALA H N 1
ATOM 1553 C CA . ALA A 1 212 ? -24.554 14.916 3.145 1.00 31.04 212 ALA H CA 1
ATOM 1554 C C . ALA A 1 212 ? -25.680 14.37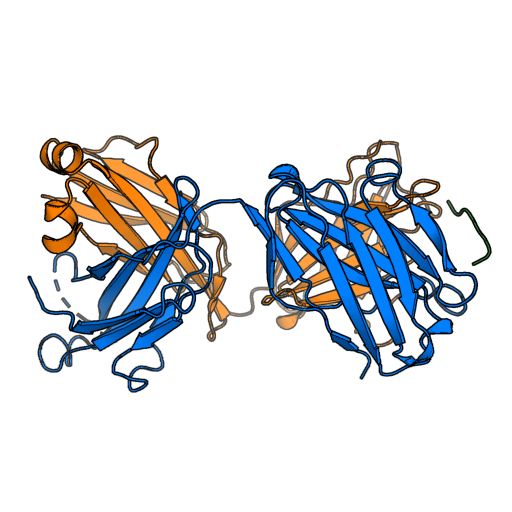9 2.298 1.00 30.89 212 ALA H C 1
ATOM 1555 O O . ALA A 1 212 ? -25.528 14.248 1.097 1.00 30.17 212 ALA H O 1
ATOM 1557 N N . VAL A 1 213 ? -26.805 14.061 2.922 1.00 31.59 213 VAL H N 1
ATOM 1558 C CA . VAL A 1 213 ? -27.949 13.535 2.194 1.00 32.42 213 VAL H CA 1
ATOM 1559 C C . VAL A 1 213 ? -29.208 14.304 2.545 1.00 33.09 213 VAL H C 1
ATOM 1560 O O . VAL A 1 213 ? -29.652 14.268 3.682 1.00 33.84 213 VAL H O 1
ATOM 1564 N N . ASP A 1 214 ? -29.781 14.999 1.571 1.00 33.98 214 ASP H N 1
ATOM 1565 C CA . ASP A 1 214 ? -31.011 15.746 1.803 1.00 34.90 214 ASP H CA 1
ATOM 1566 C C . ASP A 1 214 ? -32.185 14.845 1.471 1.00 35.35 214 ASP H C 1
ATOM 1567 O O . ASP A 1 214 ? -32.149 14.131 0.474 1.00 35.00 214 ASP H O 1
ATOM 1572 N N . LYS A 1 215 ? -33.225 14.876 2.301 1.00 36.02 215 LYS H N 1
ATOM 1573 C CA . LYS A 1 215 ? -34.383 14.030 2.061 1.00 35.84 215 LYS H CA 1
ATOM 1574 C C . LYS A 1 215 ? -35.723 14.668 2.408 1.00 36.52 215 LYS H C 1
ATOM 1575 O O . LYS A 1 215 ? -35.931 15.144 3.526 1.00 36.24 215 LYS H O 1
ATOM 1581 N N . ALA A 1 216 ? -36.633 14.674 1.438 1.00 36.81 216 ALA H N 1
ATOM 1582 C CA . ALA A 1 216 ? -37.961 15.228 1.649 1.00 37.32 216 ALA H CA 1
ATOM 1583 C C . ALA A 1 216 ? -38.850 14.053 2.003 1.00 37.37 216 ALA H C 1
ATOM 1584 O O . ALA A 1 216 ? -38.765 12.993 1.372 1.00 37.73 216 ALA H O 1
ATOM 1586 N N . ILE A 1 217 ? -39.673 14.234 3.033 1.00 37.62 217 ILE H N 1
ATOM 1587 C CA . ILE A 1 217 ? -40.585 13.187 3.471 1.00 37.99 217 ILE H CA 1
ATOM 1588 C C . ILE A 1 217 ? -41.906 13.414 2.775 1.00 39.08 217 ILE H C 1
ATOM 1589 O O . ILE A 1 217 ? -42.468 14.505 2.823 1.00 38.81 217 ILE H O 1
ATOM 1594 N N . VAL A 1 218 ? -42.383 12.374 2.106 1.00 40.90 218 VAL H N 1
ATOM 1595 C CA . VAL A 1 218 ? -43.640 12.427 1.371 1.00 41.65 218 VAL H CA 1
ATOM 1596 C C . VAL A 1 218 ? -44.502 11.270 1.831 1.00 43.08 218 VAL H C 1
ATOM 1597 O O . VAL A 1 218 ? -44.036 10.363 2.531 1.00 43.49 218 VAL H O 1
ATOM 1601 N N . PRO A 1 219 ? -45.772 11.276 1.431 1.00 44.26 219 PRO H N 1
ATOM 1602 C CA . PRO A 1 219 ? -46.642 10.185 1.861 1.00 45.36 219 PRO H CA 1
ATOM 1603 C C . PRO A 1 219 ? -46.715 8.841 1.121 1.00 46.90 219 PRO H C 1
ATOM 1604 O O . PRO A 1 219 ? -47.803 8.445 0.684 1.00 47.23 219 PRO H O 1
ATOM 1608 N N . ARG A 1 220 ? -45.602 8.132 0.953 1.00 48.35 220 ARG H N 1
ATOM 1609 C CA . ARG A 1 220 ? -45.751 6.811 0.340 1.00 50.01 220 ARG H CA 1
ATOM 1610 C C . ARG A 1 220 ? -46.088 5.883 1.503 1.00 50.35 220 ARG H C 1
ATOM 1611 O O . ARG A 1 220 ? -47.109 5.144 1.406 1.00 37.32 220 ARG H O 1
ATOM 1620 N N . GLN B 2 1 ? -12.789 -5.260 44.828 1.00 44.85 1 GLN L N 1
ATOM 1621 C CA . GLN B 2 1 ? -12.627 -5.663 46.252 1.00 45.09 1 GLN L CA 1
ATOM 1622 C C . GLN B 2 1 ? -13.832 -5.209 47.036 1.00 44.15 1 GLN L C 1
ATOM 1623 O O . GLN B 2 1 ? -14.143 -5.732 48.106 1.00 44.59 1 GLN L O 1
ATOM 1629 N N . ALA B 2 2 ? -14.505 -4.212 46.492 1.00 42.13 2 ALA L N 1
ATOM 1630 C CA . ALA B 2 2 ? -15.685 -3.669 47.124 1.00 40.45 2 ALA L CA 1
ATOM 1631 C C . ALA B 2 2 ? -16.611 -3.227 46.017 1.00 39.40 2 ALA L C 1
ATOM 1632 O O . ALA B 2 2 ? -16.203 -2.507 45.100 1.00 39.36 2 ALA L O 1
ATOM 1634 N N . VAL B 2 3 ? -17.842 -3.714 46.076 1.00 38.17 3 VAL L N 1
ATOM 1635 C CA . VAL B 2 3 ? -18.834 -3.310 45.108 1.00 37.33 3 VAL L CA 1
ATOM 1636 C C . VAL B 2 3 ? -19.600 -2.286 45.936 1.00 36.76 3 VAL L C 1
ATOM 1637 O O . VAL B 2 3 ? -20.017 -2.563 47.061 1.00 37.61 3 VAL L O 1
ATOM 1641 N N . VAL B 2 4 ? -19.713 -1.072 45.425 1.00 35.05 4 VAL L N 1
ATOM 1642 C CA . VAL B 2 4 ? -20.455 -0.052 46.142 1.00 33.20 4 VAL L CA 1
ATOM 1643 C C . VAL B 2 4 ? -21.799 -0.082 45.450 1.00 33.19 4 VAL L C 1
ATOM 1644 O O . VAL B 2 4 ? -21.874 -0.119 44.220 1.00 32.61 4 VAL L O 1
ATOM 1648 N N . THR B 2 5 ? -22.869 -0.094 46.227 1.00 33.41 5 THR L N 1
ATOM 1649 C CA . THR B 2 5 ? -24.182 -0.173 45.621 1.00 34.01 5 THR L CA 1
ATOM 1650 C C . THR B 2 5 ? -25.142 0.903 46.089 1.00 33.34 5 THR L C 1
ATOM 1651 O O . THR B 2 5 ? -25.292 1.129 47.282 1.00 34.45 5 THR L O 1
ATOM 1655 N N . GLN B 2 6 ? -25.782 1.563 45.129 1.00 32.80 6 GLN L N 1
ATOM 1656 C CA . GLN B 2 6 ? -26.727 2.645 45.396 1.00 33.23 6 GLN L CA 1
ATOM 1657 C C . GLN B 2 6 ? -28.129 2.294 44.908 1.00 33.21 6 GLN L C 1
ATOM 1658 O O . GLN B 2 6 ? -28.297 1.373 44.107 1.00 33.28 6 GLN L O 1
ATOM 1664 N N . GLU B 2 7 ? -29.130 3.037 45.383 1.00 33.88 7 GLU L N 1
ATOM 1665 C CA . GLU B 2 7 ? -30.514 2.794 44.979 1.00 34.32 7 GLU L CA 1
ATOM 1666 C C . GLU B 2 7 ? -30.630 3.001 43.486 1.00 34.34 7 GLU L C 1
ATOM 1667 O O . GLU B 2 7 ? -30.023 3.914 42.941 1.00 34.00 7 GLU L O 1
ATOM 1673 N N . SER B 2 8 ? -31.402 2.141 42.826 1.00 35.16 8 SER L N 1
ATOM 1674 C CA . SER B 2 8 ? -31.596 2.229 41.373 1.00 35.42 8 SER L CA 1
ATOM 1675 C C . SER B 2 8 ? -32.039 3.621 40.971 1.00 34.94 8 SER L C 1
ATOM 1676 O O . SER B 2 8 ? -31.335 4.337 40.261 1.00 34.98 8 SER L O 1
ATOM 1679 N N . ALA B 2 9 ? -33.229 3.985 41.425 1.00 34.31 9 ALA L N 1
ATOM 1680 C CA . ALA B 2 9 ? -33.793 5.284 41.134 1.00 34.07 9 ALA L CA 1
ATOM 1681 C C . ALA B 2 9 ? -34.720 5.665 42.267 1.00 33.90 9 ALA L C 1
ATOM 1682 O O . ALA B 2 9 ? -35.313 4.802 42.920 1.00 34.35 9 ALA L O 1
ATOM 1684 N N . LEU B 2 10 ? -34.829 6.966 42.491 1.00 32.70 10 LEU L N 1
ATOM 1685 C CA . LEU B 2 10 ? -35.676 7.512 43.533 1.00 33.27 10 LEU L CA 1
ATOM 1686 C C . LEU B 2 10 ? -36.496 8.626 42.933 1.00 32.87 10 LEU L C 1
ATOM 1687 O O . LEU B 2 10 ? -36.089 9.245 41.955 1.00 32.42 10 LEU L O 1
ATOM 1692 N N . THR B 2 11 ? -37.652 8.889 43.523 1.00 32.41 11 THR L N 1
ATOM 1693 C CA . THR B 2 11 ? -38.496 9.972 43.044 1.00 32.10 11 THR L CA 1
ATOM 1694 C C . THR B 2 11 ? -38.993 10.798 44.234 1.00 31.78 11 THR L C 1
ATOM 1695 O O . THR B 2 11 ? -39.531 10.258 45.207 1.00 32.30 11 THR L O 1
ATOM 1699 N N . THR B 2 12 ? -38.780 12.106 44.168 1.00 30.94 12 THR L N 1
ATOM 1700 C CA . THR B 2 12 ? -39.232 12.995 45.225 1.00 30.43 12 THR L CA 1
ATOM 1701 C C . THR B 2 12 ? -40.036 14.142 44.597 1.00 29.26 12 THR L C 1
ATOM 1702 O O . THR B 2 12 ? -40.229 14.162 43.382 1.00 27.78 12 THR L O 1
ATOM 1706 N N . SER B 2 13 ? -40.534 15.056 45.435 1.00 29.21 13 SER L N 1
ATOM 1707 C CA . SER B 2 13 ? -41.316 16.212 44.987 1.00 29.26 13 SER L CA 1
ATOM 1708 C C . SER B 2 13 ? -40.609 17.490 45.432 1.00 28.98 13 SER L C 1
ATOM 1709 O O . SER B 2 13 ? -39.932 17.506 46.461 1.00 28.67 13 SER L O 1
ATOM 1712 N N . PRO B 2 14 ? -40.776 18.586 44.672 1.00 29.54 14 PRO L N 1
ATOM 1713 C CA . PRO B 2 14 ? -40.133 19.860 45.017 1.00 29.71 14 PRO L CA 1
ATOM 1714 C C . PRO B 2 14 ? -40.518 20.314 46.407 1.00 29.79 14 PRO L C 1
ATOM 1715 O O . PRO B 2 14 ? -41.686 20.571 46.688 1.00 30.83 14 PRO L O 1
ATOM 1719 N N . GLY B 2 15 ? -39.529 20.416 47.281 1.00 30.22 15 GLY L N 1
ATOM 1720 C CA . GLY B 2 15 ? -39.810 20.857 48.630 1.00 29.86 15 GLY L CA 1
ATOM 1721 C C . GLY B 2 15 ? -39.623 19.787 49.682 1.00 29.05 15 GLY L C 1
ATOM 1722 O O . GLY B 2 15 ? -39.727 20.076 50.863 1.00 29.84 15 GLY L O 1
ATOM 1723 N N . GLU B 2 16 ? -39.319 18.564 49.271 1.00 28.31 16 GLU L N 1
ATOM 1724 C CA . GLU B 2 16 ? -39.154 17.504 50.232 1.00 28.09 16 GLU L CA 1
ATOM 1725 C C . GLU B 2 16 ? -37.716 17.080 50.471 1.00 27.40 16 GLU L C 1
ATOM 1726 O O . GLU B 2 16 ? -36.796 17.525 49.788 1.00 25.25 16 GLU L O 1
ATOM 1732 N N . THR B 2 17 ? -37.532 16.248 51.491 1.00 27.18 17 THR L N 1
ATOM 1733 C CA . THR B 2 17 ? -36.212 15.754 51.843 1.00 26.98 17 THR L CA 1
ATOM 1734 C C . THR B 2 17 ? -36.120 14.370 51.281 1.00 27.41 17 THR L C 1
ATOM 1735 O O . THR B 2 17 ? -36.983 13.542 51.530 1.00 27.60 17 THR L O 1
ATOM 1739 N N . VAL B 2 18 ? -35.075 14.122 50.510 1.00 27.24 18 VAL L N 1
ATOM 1740 C CA . VAL B 2 18 ? -34.892 12.808 49.925 1.00 26.90 18 VAL L CA 1
ATOM 1741 C C . VAL B 2 18 ? -33.520 12.324 50.381 1.00 27.91 18 VAL L C 1
ATOM 1742 O O . VAL B 2 18 ? -32.612 13.132 50.582 1.00 28.50 18 VAL L O 1
ATOM 1746 N N . THR B 2 19 ? -33.379 11.018 50.576 1.00 28.31 19 THR L N 1
ATOM 1747 C CA . THR B 2 19 ? -32.112 10.482 51.033 1.00 29.51 19 THR L CA 1
ATOM 1748 C C . THR B 2 19 ? -31.588 9.374 50.141 1.00 30.73 19 THR L C 1
ATOM 1749 O O . THR B 2 19 ? -32.276 8.373 49.901 1.00 31.93 19 THR L O 1
ATOM 1753 N N . LEU B 2 20 ? -30.375 9.560 49.633 1.00 30.84 20 LEU L N 1
ATOM 1754 C CA . LEU B 2 20 ? -29.747 8.532 48.827 1.00 31.54 20 LEU L CA 1
ATOM 1755 C C . LEU B 2 20 ? -28.733 7.837 49.745 1.00 32.33 20 LEU L C 1
ATOM 1756 O O . LEU B 2 20 ? -28.091 8.490 50.572 1.00 32.04 20 LEU L O 1
ATOM 1761 N N . THR B 2 21 ? -28.607 6.517 49.629 1.00 33.11 21 THR L N 1
ATOM 1762 C CA . THR B 2 21 ? -27.671 5.788 50.480 1.00 34.33 21 THR L CA 1
ATOM 1763 C C . THR B 2 21 ? -26.542 5.127 49.704 1.00 35.83 21 THR L C 1
ATOM 1764 O O . THR B 2 21 ? -26.487 5.208 48.477 1.00 36.03 21 THR L O 1
ATOM 1768 N N . CYS B 2 22 ? -25.639 4.462 50.420 1.00 37.80 22 CYS L N 1
ATOM 1769 C CA . CYS B 2 22 ? -24.502 3.818 49.771 1.00 39.32 22 CYS L CA 1
ATOM 1770 C C . CYS B 2 22 ? -23.955 2.662 50.610 1.00 40.16 22 CYS L C 1
ATOM 1771 O O . CYS B 2 22 ? -23.324 2.872 51.652 1.00 39.80 22 CYS L O 1
ATOM 1774 N N . ARG B 2 23 ? -24.208 1.443 50.138 1.00 41.25 23 ARG L N 1
ATOM 1775 C CA . ARG B 2 23 ? -23.748 0.225 50.812 1.00 41.89 23 ARG L CA 1
ATOM 1776 C C . ARG B 2 23 ? -22.356 -0.211 50.324 1.00 41.91 23 ARG L C 1
ATOM 1777 O O . ARG B 2 23 ? -22.082 -0.246 49.121 1.00 42.60 23 ARG L O 1
ATOM 1785 N N . SER B 2 24 ? -21.483 -0.523 51.277 1.00 41.24 24 SER L N 1
ATOM 1786 C CA . SER B 2 24 ? -20.140 -1.007 50.986 1.00 40.48 24 SER L CA 1
ATOM 1787 C C . SER B 2 24 ? -20.233 -2.499 51.291 1.00 40.58 24 SER L C 1
ATOM 1788 O O . SER B 2 24 ? -20.939 -2.893 52.213 1.00 40.16 24 SER L O 1
ATOM 1791 N N . SER B 2 25 ? -19.537 -3.333 50.527 1.00 41.57 25 SER L N 1
ATOM 1792 C CA . SER B 2 25 ? -19.623 -4.773 50.765 1.00 41.70 25 SER L CA 1
ATOM 1793 C C . SER B 2 25 ? -18.504 -5.341 51.636 1.00 41.98 25 SER L C 1
ATOM 1794 O O . SER B 2 25 ? -18.543 -6.518 52.001 1.00 41.87 25 SER L O 1
ATOM 1797 N N . THR B 2 26 ? -17.504 -4.529 51.968 1.00 42.48 26 THR L N 1
ATOM 1798 C CA . THR B 2 26 ? -16.448 -5.046 52.831 1.00 42.98 26 THR L CA 1
ATOM 1799 C C . THR B 2 26 ? -17.062 -5.100 54.210 1.00 42.79 26 THR L C 1
ATOM 1800 O O . THR B 2 26 ? -16.807 -6.016 54.987 1.00 42.68 26 THR L O 1
ATOM 1804 N N . GLY B 2 27 ? -17.908 -4.109 54.476 1.00 43.19 27 GLY L N 1
ATOM 1805 C CA . GLY B 2 27 ? -18.587 -3.990 55.752 1.00 43.19 27 GLY L CA 1
ATOM 1806 C C . GLY B 2 27 ? -19.263 -2.634 55.895 1.00 43.53 27 GLY L C 1
ATOM 1807 O O . GLY B 2 27 ? -19.573 -1.972 54.901 1.00 44.03 27 GLY L O 1
ATOM 1808 N N . ALA B 2 28 ? -19.490 -2.214 57.135 1.00 43.57 28 ALA L N 1
ATOM 1809 C CA . ALA B 2 28 ? -20.135 -0.931 57.398 1.00 43.47 28 ALA L CA 1
ATOM 1810 C C . ALA B 2 28 ? -19.305 0.233 56.860 1.00 43.26 28 ALA L C 1
ATOM 1811 O O . ALA B 2 28 ? -18.089 0.298 57.082 1.00 43.05 28 ALA L O 1
ATOM 1813 N N . VAL B 2 29 ? -19.960 1.153 56.153 1.00 43.05 29 VAL L N 1
ATOM 1814 C CA . VAL B 2 29 ? -19.251 2.311 55.626 1.00 43.38 29 VAL L CA 1
ATOM 1815 C C . VAL B 2 29 ? -18.845 3.188 56.808 1.00 43.27 29 VAL L C 1
ATOM 1816 O O . VAL B 2 29 ? -19.685 3.630 57.601 1.00 43.49 29 VAL L O 1
ATOM 1820 N N . THR B 2 30 ? -17.546 3.437 56.908 1.00 42.64 30 THR L N 1
ATOM 1821 C CA . THR B 2 30 ? -17.005 4.230 58.000 1.00 42.02 30 THR L CA 1
ATOM 1822 C C . THR B 2 30 ? -16.556 5.638 57.584 1.00 42.01 30 THR L C 1
ATOM 1823 O O . THR B 2 30 ? -16.880 6.122 56.490 1.00 42.58 30 THR L O 1
ATOM 1827 N N . THR B 2 31 ? -15.807 6.281 58.475 1.00 41.67 31 THR L N 1
ATOM 1828 C CA . THR B 2 31 ? -15.287 7.624 58.258 1.00 41.26 31 THR L CA 1
ATOM 1829 C C . THR B 2 31 ? -13.940 7.587 57.540 1.00 40.82 31 THR L C 1
ATOM 1830 O O . THR B 2 31 ? -13.398 8.626 57.175 1.00 40.84 31 THR L O 1
ATOM 1834 N N . SER B 2 32 ? -13.396 6.389 57.347 1.00 40.07 32 SER L N 1
ATOM 1835 C CA . SER B 2 32 ? -12.112 6.246 56.664 1.00 39.44 32 SER L CA 1
ATOM 1836 C C . SER B 2 32 ? -12.339 5.784 55.224 1.00 38.74 32 SER L C 1
ATOM 1837 O O . SER B 2 32 ? -11.398 5.475 54.479 1.00 39.06 32 SER L O 1
ATOM 1840 N N . ASN B 2 33 ? -13.614 5.751 54.842 1.00 37.70 33 ASN L N 1
ATOM 1841 C CA . ASN B 2 33 ? -14.026 5.394 53.489 1.00 36.12 33 ASN L CA 1
ATOM 1842 C C . ASN B 2 33 ? -14.149 6.730 52.763 1.00 35.34 33 ASN L C 1
ATOM 1843 O O . ASN B 2 33 ? -14.288 6.789 51.541 1.00 34.64 33 ASN L O 1
ATOM 1848 N N . TYR B 2 34 ? -14.101 7.800 53.557 1.00 34.63 34 TYR L N 1
ATOM 1849 C CA . TYR B 2 34 ? -14.156 9.171 53.060 1.00 33.54 34 TYR L CA 1
ATOM 1850 C C . TYR B 2 34 ? -15.180 9.340 51.937 1.00 32.38 34 TYR L C 1
ATOM 1851 O O . TYR B 2 34 ? -14.914 10.041 50.964 1.00 32.22 34 TYR L O 1
ATOM 1860 N N . ALA B 2 35 ? -16.343 8.702 52.078 1.00 30.89 35 ALA L N 1
ATOM 1861 C CA . ALA B 2 35 ? -17.403 8.758 51.064 1.00 29.67 35 ALA L CA 1
ATOM 1862 C C . ALA B 2 35 ? -17.514 10.083 50.322 1.00 29.44 35 ALA L C 1
ATOM 1863 O O . ALA B 2 35 ? -17.581 11.153 50.931 1.00 28.80 35 ALA L O 1
ATOM 1865 N N . ASN B 2 36 ? -17.524 10.000 48.997 1.00 28.72 36 ASN L N 1
ATOM 1866 C CA . ASN B 2 36 ? -17.656 11.176 48.158 1.00 28.60 36 ASN L CA 1
ATOM 1867 C C . ASN B 2 36 ? -18.965 11.030 47.399 1.00 27.90 36 ASN L C 1
ATOM 1868 O O . ASN B 2 36 ? -19.358 9.920 47.058 1.00 27.54 36 ASN L O 1
ATOM 1873 N N . TRP B 2 37 ? -19.642 12.145 47.148 1.00 26.55 37 TRP L N 1
ATOM 1874 C CA . TRP B 2 37 ? -20.877 12.122 46.364 1.00 26.77 37 TRP L CA 1
ATOM 1875 C C . TRP B 2 37 ? -20.705 13.012 45.118 1.00 26.67 37 TRP L C 1
ATOM 1876 O O . TRP B 2 37 ? -20.188 14.125 45.202 1.00 26.86 37 TRP L O 1
ATOM 1887 N N . VAL B 2 38 ? -21.135 12.515 43.963 1.00 26.49 38 VAL L N 1
ATOM 1888 C CA . VAL B 2 38 ? -20.983 13.242 42.698 1.00 25.91 38 VAL L CA 1
ATOM 1889 C C . VAL B 2 38 ? -22.288 13.369 41.894 1.00 25.33 38 VAL L C 1
ATOM 1890 O O . VAL B 2 38 ? -22.988 12.378 41.670 1.00 24.53 38 VAL L O 1
ATOM 1894 N N . GLN B 2 39 ? -22.595 14.585 41.444 1.00 24.57 39 GLN L N 1
ATOM 1895 C CA . GLN B 2 39 ? -23.815 14.829 40.675 1.00 25.02 39 GLN L CA 1
ATOM 1896 C C . GLN B 2 39 ? -23.599 14.794 39.172 1.00 26.78 39 GLN L C 1
ATOM 1897 O O . GLN B 2 39 ? -22.741 15.502 38.640 1.00 25.60 39 GLN L O 1
ATOM 1903 N N . GLU B 2 40 ? -24.393 13.992 38.475 1.00 29.24 40 GLU L N 1
ATOM 1904 C CA . GLU B 2 40 ? -24.255 13.929 37.036 1.00 31.64 40 GLU L CA 1
ATOM 1905 C C . GLU B 2 40 ? -25.491 14.507 36.335 1.00 32.80 40 GLU L C 1
ATOM 1906 O O . GLU B 2 40 ? -26.606 14.070 36.584 1.00 34.54 40 GLU L O 1
ATOM 1912 N N . LYS B 2 41 ? -25.285 15.484 35.452 1.00 33.70 41 LYS L N 1
ATOM 1913 C CA . LYS B 2 41 ? -26.374 16.103 34.699 1.00 34.58 41 LYS L CA 1
ATOM 1914 C C . LYS B 2 41 ? -26.135 15.911 33.205 1.00 35.46 41 LYS L C 1
ATOM 1915 O O . LYS B 2 41 ? -25.005 15.695 32.785 1.00 36.63 41 LYS L O 1
ATOM 1921 N N . PRO B 2 42 ? -27.194 16.018 32.382 1.00 36.00 42 PRO L N 1
ATOM 1922 C CA . PRO B 2 42 ? -27.060 15.840 30.932 1.00 37.09 42 PRO L CA 1
ATOM 1923 C C . PRO B 2 42 ? -25.887 16.569 30.294 1.00 38.41 42 PRO L C 1
ATOM 1924 O O . PRO B 2 42 ? -25.531 17.673 30.716 1.00 38.85 42 PRO L O 1
ATOM 1928 N N . ASP B 2 43 ? -25.302 15.935 29.273 1.00 39.32 43 ASP L N 1
ATOM 1929 C CA . ASP B 2 43 ? -24.151 16.465 28.546 1.00 40.69 43 ASP L CA 1
ATOM 1930 C C . ASP B 2 43 ? -22.885 16.282 29.394 1.00 40.33 43 ASP L C 1
ATOM 1931 O O . ASP B 2 43 ? -22.039 17.172 29.454 1.00 39.56 43 ASP L O 1
ATOM 1936 N N . HIS B 2 44 ? -22.775 15.128 30.056 1.00 40.25 44 HIS L N 1
ATOM 1937 C CA . HIS B 2 44 ? -21.633 14.788 30.919 1.00 39.83 44 HIS L CA 1
ATOM 1938 C C . HIS B 2 44 ? -21.275 15.846 31.979 1.00 38.98 44 HIS L C 1
ATOM 1939 O O . HIS B 2 44 ? -20.098 16.074 32.248 1.00 39.07 44 HIS L O 1
ATOM 1946 N N . LEU B 2 45 ? -22.272 16.467 32.598 1.00 38.09 45 LEU L N 1
ATOM 1947 C CA . LEU B 2 45 ? -22.019 17.511 33.602 1.00 37.25 45 LEU L CA 1
ATOM 1948 C C . LEU B 2 45 ? -21.713 16.983 35.012 1.00 36.52 45 LEU L C 1
ATOM 1949 O O . LEU B 2 45 ? -22.594 16.971 35.867 1.00 36.93 45 LEU L O 1
ATOM 1954 N N . PHE B 2 46 ? -20.459 16.591 35.256 1.00 35.01 46 PHE L N 1
ATOM 1955 C CA . PHE B 2 46 ? -20.026 16.039 36.546 1.00 33.38 46 PHE L CA 1
ATOM 1956 C C . PHE B 2 46 ? -19.552 17.032 37.615 1.00 32.92 46 PHE L C 1
ATOM 1957 O O . PHE B 2 46 ? -18.512 17.655 37.471 1.00 32.37 46 PHE L O 1
ATOM 1965 N N . THR B 2 47 ? -20.292 17.126 38.721 1.00 32.03 47 THR L N 1
ATOM 1966 C CA . THR B 2 47 ? -19.958 18.050 39.808 1.00 30.77 47 THR L CA 1
ATOM 1967 C C . THR B 2 47 ? -19.787 17.359 41.160 1.00 31.09 47 THR L C 1
ATOM 1968 O O . THR B 2 47 ? -20.593 16.507 41.525 1.00 31.38 47 THR L O 1
ATOM 1972 N N . GLY B 2 48 ? -18.743 17.725 41.903 1.00 31.26 48 GLY L N 1
ATOM 1973 C CA . GLY B 2 48 ? -18.531 17.152 43.224 1.00 30.65 48 GLY L CA 1
ATOM 1974 C C . GLY B 2 48 ? -19.354 17.935 44.244 1.00 31.70 48 GLY L C 1
ATOM 1975 O O . GLY B 2 48 ? -19.384 19.167 44.190 1.00 32.47 48 GLY L O 1
ATOM 1976 N N . LEU B 2 49 ? -20.007 17.243 45.182 1.00 31.91 49 LEU L N 1
ATOM 1977 C CA . LEU B 2 49 ? -20.852 17.909 46.173 1.00 31.77 49 LEU L CA 1
ATOM 1978 C C . LEU B 2 49 ? -20.376 17.738 47.609 1.00 31.56 49 LEU L C 1
ATOM 1979 O O . LEU B 2 49 ? -20.334 18.701 48.378 1.00 31.98 49 LEU L O 1
ATOM 1984 N N . ILE B 2 50 ? -20.042 16.502 47.968 1.00 30.84 50 ILE L N 1
ATOM 1985 C CA . ILE B 2 50 ? -19.597 16.196 49.318 1.00 29.99 50 ILE L CA 1
ATOM 1986 C C . ILE B 2 50 ? -18.390 15.263 49.265 1.00 30.73 50 ILE L C 1
ATOM 1987 O O . ILE B 2 50 ? -18.312 14.356 48.426 1.00 30.55 50 ILE L O 1
ATOM 1992 N N . GLY B 2 51 ? -17.445 15.517 50.166 1.00 31.30 51 GLY L N 1
ATOM 1993 C CA . GLY B 2 51 ? -16.228 14.727 50.248 1.00 32.47 51 GLY L CA 1
ATOM 1994 C C . GLY B 2 51 ? -15.901 14.474 51.706 1.00 33.43 51 GLY L C 1
ATOM 1995 O O . GLY B 2 51 ? -16.262 15.287 52.559 1.00 33.72 51 GLY L O 1
ATOM 1996 N N . GLY B 2 52 ? -15.230 13.359 52.001 1.00 33.88 52 GLY L N 1
ATOM 1997 C CA . GLY B 2 52 ? -14.904 13.030 53.382 1.00 33.36 52 GLY L CA 1
ATOM 1998 C C . GLY B 2 52 ? -16.152 12.828 54.236 1.00 33.91 52 GLY L C 1
ATOM 1999 O O . GLY B 2 52 ? -16.220 13.306 55.375 1.00 34.41 52 GLY L O 1
ATOM 2000 N N . THR B 2 53 ? -17.132 12.121 53.664 1.00 34.10 53 THR L N 1
ATOM 2001 C CA . THR B 2 53 ? -18.426 11.799 54.286 1.00 33.24 53 THR L CA 1
ATOM 2002 C C . THR B 2 53 ? -19.400 12.967 54.476 1.00 33.93 53 THR L C 1
ATOM 2003 O O . THR B 2 53 ? -20.576 12.849 54.107 1.00 32.91 53 THR L O 1
ATOM 2007 N N . ASN B 2 54 ? -18.930 14.081 55.038 1.00 34.61 54 ASN L N 1
ATOM 2008 C CA . ASN B 2 54 ? -19.824 15.207 55.289 1.00 35.98 54 ASN L CA 1
ATOM 2009 C C . ASN B 2 54 ? -19.294 16.597 54.974 1.00 36.41 54 ASN L C 1
ATOM 2010 O O . ASN B 2 54 ? -19.805 17.597 55.492 1.00 36.99 54 ASN L O 1
ATOM 2015 N N . ASN B 2 55 ? -18.288 16.672 54.114 1.00 36.37 55 ASN L N 1
ATOM 2016 C CA . ASN B 2 55 ? -17.715 17.963 53.748 1.00 36.52 55 ASN L CA 1
ATOM 2017 C C . ASN B 2 55 ? -18.231 18.422 52.394 1.00 36.17 55 ASN L C 1
ATOM 2018 O O . ASN B 2 55 ? -17.922 17.844 51.355 1.00 35.38 55 ASN L O 1
ATOM 2023 N N . ARG B 2 56 ? -19.052 19.465 52.437 1.00 36.32 56 ARG L N 1
ATOM 2024 C CA . ARG B 2 56 ? -19.669 20.060 51.255 1.00 35.85 56 ARG L CA 1
ATOM 2025 C C . ARG B 2 56 ? -18.621 20.822 50.447 1.00 35.36 56 ARG L C 1
ATOM 2026 O O . ARG B 2 56 ? -17.850 21.601 51.011 1.00 35.59 56 ARG L O 1
ATOM 2034 N N . ALA B 2 57 ? -18.581 20.576 49.139 1.00 34.08 57 ALA L N 1
ATOM 2035 C CA . ALA B 2 57 ? -17.636 21.250 48.262 1.00 33.55 57 ALA L CA 1
ATOM 2036 C C . ALA B 2 57 ? -17.985 22.727 48.224 1.00 33.63 57 ALA L C 1
ATOM 2037 O O . ALA B 2 57 ? -19.160 23.092 48.258 1.00 33.45 57 ALA L O 1
ATOM 2039 N N . PRO B 2 58 ? -16.973 23.602 48.142 1.00 33.47 58 PRO L N 1
ATOM 2040 C CA . PRO B 2 58 ? -17.215 25.052 48.100 1.00 33.50 58 PRO L CA 1
ATOM 2041 C C . PRO B 2 58 ? -18.188 25.439 46.991 1.00 33.58 58 PRO L C 1
ATOM 2042 O O . PRO B 2 58 ? -18.011 25.028 45.846 1.00 33.88 58 PRO L O 1
ATOM 2046 N N . GLY B 2 59 ? -19.213 26.215 47.343 1.00 33.06 59 GLY L N 1
ATOM 2047 C CA . GLY B 2 59 ? -20.178 26.662 46.358 1.00 32.60 59 GLY L CA 1
ATOM 2048 C C . GLY B 2 59 ? -21.427 25.817 46.253 1.00 32.42 59 GLY L C 1
ATOM 2049 O O . GLY B 2 59 ? -22.436 26.258 45.697 1.00 33.83 59 GLY L O 1
ATOM 2050 N N . VAL B 2 60 ? -21.366 24.597 46.770 1.00 31.51 60 VAL L N 1
ATOM 2051 C CA . VAL B 2 60 ? -22.513 23.688 46.739 1.00 30.52 60 VAL L CA 1
ATOM 2052 C C . VAL B 2 60 ? -23.663 24.244 47.569 1.00 30.07 60 VAL L C 1
ATOM 2053 O O . VAL B 2 60 ? -23.461 24.711 48.688 1.00 30.52 60 VAL L O 1
ATOM 2057 N N . PRO B 2 61 ? -24.892 24.209 47.033 1.00 29.32 61 PRO L N 1
ATOM 2058 C CA . PRO B 2 61 ? -26.040 24.721 47.796 1.00 29.01 61 PRO L CA 1
ATOM 2059 C C . PRO B 2 61 ? -26.070 24.046 49.170 1.00 29.15 61 PRO L C 1
ATOM 2060 O O . PRO B 2 61 ? -25.638 22.896 49.312 1.00 28.94 61 PRO L O 1
ATOM 2064 N N . ALA B 2 62 ? -26.599 24.743 50.173 1.00 29.24 62 ALA L N 1
ATOM 2065 C CA . ALA B 2 62 ? -26.655 24.200 51.532 1.00 29.23 62 ALA L CA 1
ATOM 2066 C C . ALA B 2 62 ? -27.629 23.045 51.694 1.00 29.08 62 ALA L C 1
ATOM 2067 O O . ALA B 2 62 ? -27.503 22.270 52.635 1.00 30.25 62 ALA L O 1
ATOM 2069 N N . ARG B 2 63 ? -28.601 22.924 50.795 1.00 28.80 63 ARG L N 1
ATOM 2070 C CA . ARG B 2 63 ? -29.575 21.839 50.892 1.00 28.07 63 ARG L CA 1
ATOM 2071 C C . ARG B 2 63 ? -28.991 20.431 50.699 1.00 28.20 63 ARG L C 1
ATOM 2072 O O . ARG B 2 63 ? -29.709 19.431 50.853 1.00 28.55 63 ARG L O 1
ATOM 2080 N N . PHE B 2 64 ? -27.699 20.362 50.370 1.00 27.31 64 PHE L N 1
ATOM 2081 C CA . PHE B 2 64 ? -26.993 19.103 50.169 1.00 27.64 64 PHE L CA 1
ATOM 2082 C C . PHE B 2 64 ? -26.099 18.833 51.360 1.00 27.08 64 PHE L C 1
ATOM 2083 O O . PHE B 2 64 ? -25.372 19.714 51.798 1.00 26.77 64 PHE L O 1
ATOM 2091 N N . SER B 2 65 ? -26.141 17.618 51.879 1.00 26.08 65 SER L N 1
ATOM 2092 C CA . SER B 2 65 ? -25.257 17.270 52.974 1.00 26.41 65 SER L CA 1
ATOM 2093 C C . SER B 2 65 ? -25.017 15.776 52.912 1.00 27.26 65 SER L C 1
ATOM 2094 O O . SER B 2 65 ? -25.878 15.023 52.450 1.00 27.49 65 SER L O 1
ATOM 2097 N N . GLY B 2 66 ? -23.831 15.359 53.356 1.00 27.84 66 GLY L N 1
ATOM 2098 C CA . GLY B 2 66 ? -23.473 13.950 53.358 1.00 28.85 66 GLY L CA 1
ATOM 2099 C C . GLY B 2 66 ? -23.389 13.504 54.801 1.00 30.30 66 GLY L C 1
ATOM 2100 O O . GLY B 2 66 ? -23.143 14.326 55.682 1.00 30.99 66 GLY L O 1
ATOM 2101 N N . SER B 2 67 ? -23.603 12.223 55.064 1.00 30.52 67 SER L N 1
ATOM 2102 C CA . SER B 2 67 ? -23.532 11.736 56.437 1.00 30.71 67 SER L CA 1
ATOM 2103 C C . SER B 2 67 ? -23.405 10.216 56.465 1.00 31.14 67 SER L C 1
ATOM 2104 O O . SER B 2 67 ? -22.943 9.600 55.501 1.00 31.00 67 SER L O 1
ATOM 2107 N N . LEU B 2 68 ? -23.819 9.621 57.581 1.00 31.78 68 LEU L N 1
ATOM 2108 C CA . LEU B 2 68 ? -23.793 8.171 57.741 1.00 32.29 68 LEU L CA 1
ATOM 2109 C C . LEU B 2 68 ? -25.096 7.730 58.390 1.00 32.96 68 LEU L C 1
ATOM 2110 O O . LEU B 2 68 ? -25.421 8.187 59.475 1.00 33.24 68 LEU L O 1
ATOM 2115 N N . ILE B 2 69 ? -25.843 6.857 57.717 1.00 34.77 69 ILE L N 1
ATOM 2116 C CA . ILE B 2 69 ? -27.113 6.357 58.240 1.00 36.44 69 ILE L CA 1
ATOM 2117 C C . ILE B 2 69 ? -26.969 4.856 58.483 1.00 37.27 69 ILE L C 1
ATOM 2118 O O . ILE B 2 69 ? -27.192 4.037 57.587 1.00 38.02 69 ILE L O 1
ATOM 2123 N N . GLY B 2 70 ? -26.599 4.499 59.706 1.00 38.34 70 GLY L N 1
ATOM 2124 C CA . GLY B 2 70 ? -26.408 3.098 60.031 1.00 38.63 70 GLY L CA 1
ATOM 2125 C C . GLY B 2 70 ? -25.017 2.670 59.598 1.00 39.12 70 GLY L C 1
ATOM 2126 O O . GLY B 2 70 ? -24.020 3.303 59.946 1.00 39.19 70 GLY L O 1
ATOM 2127 N N . ASP B 2 71 ? -24.953 1.592 58.827 1.00 39.86 71 ASP L N 1
ATOM 2128 C CA . ASP B 2 71 ? -23.693 1.065 58.328 1.00 40.37 71 ASP L CA 1
ATOM 2129 C C . ASP B 2 71 ? -23.447 1.495 56.872 1.00 40.00 71 ASP L C 1
ATOM 2130 O O . ASP B 2 71 ? -22.820 0.764 56.104 1.00 40.07 71 ASP L O 1
ATOM 2135 N N . LYS B 2 72 ? -23.940 2.676 56.498 1.00 39.40 72 LYS L N 1
ATOM 2136 C CA . LYS B 2 72 ? -23.792 3.192 55.132 1.00 38.53 72 LYS L CA 1
ATOM 2137 C C . LYS B 2 72 ? -23.557 4.695 55.148 1.00 37.27 72 LYS L C 1
ATOM 2138 O O . LYS B 2 72 ? -23.695 5.345 56.183 1.00 37.29 72 LYS L O 1
ATOM 2144 N N . ALA B 2 73 ? -23.188 5.234 53.992 1.00 36.13 73 ALA L N 1
ATOM 2145 C CA . ALA B 2 73 ? -22.995 6.674 53.834 1.00 35.01 73 ALA L CA 1
ATOM 2146 C C . ALA B 2 73 ? -24.280 7.144 53.136 1.00 33.92 73 ALA L C 1
ATOM 2147 O O . ALA B 2 73 ? -24.875 6.397 52.359 1.00 33.33 73 ALA L O 1
ATOM 2149 N N . ALA B 2 74 ? -24.716 8.364 53.410 1.00 32.57 74 ALA L N 1
ATOM 2150 C CA . ALA B 2 74 ? -25.940 8.833 52.788 1.00 32.03 74 ALA L CA 1
ATOM 2151 C C . ALA B 2 74 ? -25.885 10.293 52.378 1.00 31.70 74 ALA L C 1
ATOM 2152 O O . ALA B 2 74 ? -25.184 11.096 52.998 1.00 31.91 74 ALA L O 1
ATOM 2154 N N . LEU B 2 75 ? -26.618 10.619 51.316 1.00 30.32 75 LEU L N 1
ATOM 2155 C CA . LEU B 2 75 ? -26.697 11.986 50.817 1.00 28.83 75 LEU L CA 1
ATOM 2156 C C . LEU B 2 75 ? -28.101 12.494 51.083 1.00 28.57 75 LEU L C 1
ATOM 2157 O O . LEU B 2 75 ? -29.081 11.866 50.673 1.00 28.27 75 LEU L O 1
ATOM 2162 N N . THR B 2 76 A -28.205 13.625 51.772 1.00 28.19 75 THR L N 1
ATOM 2163 C CA . THR B 2 76 A -29.511 14.177 52.058 1.00 27.87 75 THR L CA 1
ATOM 2164 C C . THR B 2 76 A -29.761 15.528 51.372 1.00 28.38 75 THR L C 1
ATOM 2165 O O . THR B 2 76 A -29.010 16.495 51.574 1.00 27.94 75 THR L O 1
ATOM 2169 N N . ILE B 2 77 ? -30.807 15.574 50.542 1.00 28.71 76 ILE L N 1
ATOM 2170 C CA . ILE B 2 77 ? -31.190 16.808 49.867 1.00 30.14 76 ILE L CA 1
ATOM 2171 C C . ILE B 2 77 ? -32.414 17.359 50.586 1.00 30.93 76 ILE L C 1
ATOM 2172 O O . ILE B 2 77 ? -33.522 16.830 50.443 1.00 31.57 76 ILE L O 1
ATOM 2177 N N . THR B 2 78 ? -32.207 18.412 51.368 1.00 31.78 77 THR L N 1
ATOM 2178 C CA . THR B 2 78 ? -33.293 19.051 52.116 1.00 33.06 77 THR L CA 1
ATOM 2179 C C . THR B 2 78 ? -34.041 20.037 51.210 1.00 32.92 77 THR L C 1
ATOM 2180 O O . THR B 2 78 ? -33.439 20.917 50.604 1.00 33.41 77 THR L O 1
ATOM 2184 N N . GLY B 2 79 ? -35.356 19.900 51.122 1.00 33.79 78 GLY L N 1
ATOM 2185 C CA . GLY B 2 79 ? -36.106 20.791 50.252 1.00 34.43 78 GLY L CA 1
ATOM 2186 C C . GLY B 2 79 ? -35.552 20.600 48.856 1.00 34.95 78 GLY L C 1
ATOM 2187 O O . GLY B 2 79 ? -34.949 21.507 48.288 1.00 35.14 78 GLY L O 1
ATOM 2188 N N . GLY B 2 80 ? -35.744 19.398 48.320 1.00 35.27 79 GLY L N 1
ATOM 2189 C CA . GLY B 2 80 ? -35.241 19.061 47.000 1.00 35.84 79 GLY L CA 1
ATOM 2190 C C . GLY B 2 80 ? -35.713 20.007 45.916 1.00 35.97 79 GLY L C 1
ATOM 2191 O O . GLY B 2 80 ? -36.912 20.285 45.793 1.00 36.32 79 GLY L O 1
ATOM 2192 N N . GLN B 2 81 ? -34.767 20.477 45.108 1.00 35.36 80 GLN L N 1
ATOM 2193 C CA . GLN B 2 81 ? -35.068 21.427 44.050 1.00 35.57 80 GLN L CA 1
ATOM 2194 C C . GLN B 2 81 ? -35.207 20.790 42.689 1.00 34.76 80 GLN L C 1
ATOM 2195 O O . GLN B 2 81 ? -34.607 19.750 42.408 1.00 34.94 80 GLN L O 1
ATOM 2201 N N . THR B 2 82 ? -35.998 21.436 41.841 1.00 33.26 81 THR L N 1
ATOM 2202 C CA . THR B 2 82 ? -36.264 20.926 40.510 1.00 32.43 81 THR L CA 1
ATOM 2203 C C . THR B 2 82 ? -34.991 20.707 39.713 1.00 30.78 81 THR L C 1
ATOM 2204 O O . THR B 2 82 ? -34.935 19.829 38.855 1.00 29.64 81 THR L O 1
ATOM 2208 N N . GLU B 2 83 ? -33.965 21.494 40.021 1.00 30.09 82 GLU L N 1
ATOM 2209 C CA . GLU B 2 83 ? -32.671 21.383 39.353 1.00 29.58 82 GLU L CA 1
ATOM 2210 C C . GLU B 2 83 ? -31.791 20.250 39.913 1.00 28.36 82 GLU L C 1
ATOM 2211 O O . GLU B 2 83 ? -30.721 19.968 39.377 1.00 28.87 82 GLU L O 1
ATOM 2217 N N . ASP B 2 84 ? -32.227 19.611 40.993 1.00 27.03 83 ASP L N 1
ATOM 2218 C CA . ASP B 2 84 ? -31.454 18.529 41.594 1.00 27.04 83 ASP L CA 1
ATOM 2219 C C . ASP B 2 84 ? -31.750 17.238 40.849 1.00 26.98 83 ASP L C 1
ATOM 2220 O O . ASP B 2 84 ? -31.128 16.204 41.101 1.00 26.81 83 ASP L O 1
ATOM 2225 N N . GLU B 2 85 ? -32.731 17.293 39.951 1.00 26.59 84 GLU L N 1
ATOM 2226 C CA . GLU B 2 85 ? -33.052 16.121 39.149 1.00 27.09 84 GLU L CA 1
ATOM 2227 C C . GLU B 2 85 ? -31.782 15.788 38.351 1.00 27.40 84 GLU L C 1
ATOM 2228 O O . GLU B 2 85 ? -31.483 16.402 37.329 1.00 27.28 84 GLU L O 1
ATOM 2234 N N . ALA B 2 86 ? -31.025 14.820 38.843 1.00 28.09 85 ALA L N 1
ATOM 2235 C CA . ALA B 2 86 ? -29.801 14.421 38.187 1.00 27.36 85 ALA L CA 1
ATOM 2236 C C . ALA B 2 86 ? -29.479 13.017 38.691 1.00 27.92 85 ALA L C 1
ATOM 2237 O O . ALA B 2 86 ? -30.263 12.417 39.434 1.00 27.58 85 ALA L O 1
ATOM 2239 N N . ILE B 2 87 ? -28.330 12.487 38.285 1.00 28.32 86 ILE L N 1
ATOM 2240 C CA . ILE B 2 87 ? -27.932 11.162 38.729 1.00 28.67 86 ILE L CA 1
ATOM 2241 C C . ILE B 2 87 ? -26.826 11.377 39.743 1.00 29.36 86 ILE L C 1
ATOM 2242 O O . ILE B 2 87 ? -25.933 12.214 39.535 1.00 30.16 86 ILE L O 1
ATOM 2247 N N . TYR B 2 88 ? -26.883 10.640 40.846 1.00 28.62 87 TYR L N 1
ATOM 2248 C CA . TYR B 2 88 ? -25.874 10.797 41.889 1.00 28.05 87 TYR L CA 1
ATOM 2249 C C . TYR B 2 88 ? -25.044 9.554 42.151 1.00 28.31 87 TYR L C 1
ATOM 2250 O O . TYR B 2 88 ? -25.568 8.484 42.446 1.00 27.73 87 TYR L O 1
ATOM 2259 N N . PHE B 2 89 ? -23.733 9.720 42.041 1.00 29.35 89 PHE L N 1
ATOM 2260 C CA . PHE B 2 89 ? -22.784 8.642 42.266 1.00 31.53 89 PHE L CA 1
ATOM 2261 C C . PHE B 2 89 ? -22.204 8.679 43.660 1.00 32.24 89 PHE L C 1
ATOM 2262 O O . PHE B 2 89 ? -22.134 9.738 44.284 1.00 32.59 89 PHE L O 1
ATOM 2270 N N . CYS B 2 90 ? -21.775 7.514 44.134 1.00 33.14 90 CYS L N 1
ATOM 2271 C CA . CYS B 2 90 ? -21.142 7.382 45.441 1.00 34.04 90 CYS L CA 1
ATOM 2272 C C . CYS B 2 90 ? -19.699 6.965 45.152 1.00 32.96 90 CYS L C 1
ATOM 2273 O O . CYS B 2 90 ? -19.433 6.290 44.154 1.00 32.56 90 CYS L O 1
ATOM 2276 N N . ALA B 2 91 ? -18.774 7.382 46.009 1.00 32.60 91 ALA L N 1
ATOM 2277 C CA . ALA B 2 91 ? -17.372 7.027 45.842 1.00 31.42 91 ALA L CA 1
ATOM 2278 C C . ALA B 2 91 ? -16.767 6.733 47.205 1.00 31.31 91 ALA L C 1
ATOM 2279 O O . ALA B 2 91 ? -16.740 7.595 48.080 1.00 29.83 91 ALA L O 1
ATOM 2281 N N . LEU B 2 92 ? -16.292 5.506 47.379 1.00 31.86 92 LEU L N 1
ATOM 2282 C CA . LEU B 2 92 ? -15.705 5.092 48.636 1.00 32.43 92 LEU L CA 1
ATOM 2283 C C . LEU B 2 92 ? -14.240 4.787 48.470 1.00 33.45 92 LEU L C 1
ATOM 2284 O O . LEU B 2 92 ? -13.855 4.113 47.531 1.00 33.13 92 LEU L O 1
ATOM 2289 N N . TRP B 2 93 ? -13.429 5.292 49.392 1.00 35.12 93 TRP L N 1
ATOM 2290 C CA . TRP B 2 93 ? -11.987 5.079 49.367 1.00 36.68 93 TRP L CA 1
ATOM 2291 C C . TRP B 2 93 ? -11.689 3.788 50.106 1.00 37.48 93 TRP L C 1
ATOM 2292 O O . TRP B 2 93 ? -12.292 3.515 51.128 1.00 38.02 93 TRP L O 1
ATOM 2303 N N . TYR B 2 94 ? -10.781 2.977 49.581 1.00 38.59 94 TYR L N 1
ATOM 2304 C CA . TYR B 2 94 ? -10.450 1.716 50.236 1.00 39.62 94 TYR L CA 1
ATOM 2305 C C . TYR B 2 94 ? -8.954 1.470 50.363 1.00 40.20 94 TYR L C 1
ATOM 2306 O O . TYR B 2 94 ? -8.417 0.604 49.689 1.00 40.24 94 TYR L O 1
ATOM 2315 N N . SER B 2 95 ? -8.287 2.243 51.211 1.00 41.79 95 SER L N 1
ATOM 2316 C CA . SER B 2 95 ? -6.850 2.074 51.461 1.00 43.15 95 SER L CA 1
ATOM 2317 C C . SER B 2 95 ? -5.842 2.411 50.354 1.00 43.67 95 SER L C 1
ATOM 2318 O O . SER B 2 95 ? -4.639 2.242 50.550 1.00 44.80 95 SER L O 1
ATOM 2321 N N . ASN B 2 96 ? -6.309 2.880 49.204 1.00 43.58 96 ASN L N 1
ATOM 2322 C CA . ASN B 2 96 ? -5.395 3.228 48.120 1.00 43.45 96 ASN L CA 1
ATOM 2323 C C . ASN B 2 96 ? -6.079 3.288 46.767 1.00 43.32 96 ASN L C 1
ATOM 2324 O O . ASN B 2 96 ? -5.409 3.377 45.735 1.00 43.85 96 ASN L O 1
ATOM 2329 N N . HIS B 2 97 ? -7.408 3.229 46.766 1.00 42.55 97 HIS L N 1
ATOM 2330 C CA . HIS B 2 97 ? -8.156 3.309 45.516 1.00 41.89 97 HIS L CA 1
ATOM 2331 C C . HIS B 2 97 ? -9.637 3.505 45.773 1.00 40.41 97 HIS L C 1
ATOM 2332 O O . HIS B 2 97 ? -10.186 2.959 46.729 1.00 41.85 97 HIS L O 1
ATOM 2339 N N . TRP B 2 98 ? -10.278 4.296 44.920 1.00 37.63 98 TRP L N 1
ATOM 2340 C CA . TRP B 2 98 ? -11.701 4.547 45.064 1.00 35.39 98 TRP L CA 1
ATOM 2341 C C . TRP B 2 98 ? -12.448 3.530 44.239 1.00 34.54 98 TRP L C 1
ATOM 2342 O O . TRP B 2 98 ? -11.925 2.990 43.264 1.00 34.14 98 TRP L O 1
ATOM 2353 N N . VAL B 2 99 ? -13.673 3.261 44.665 1.00 32.97 99 VAL L N 1
ATOM 2354 C CA . VAL B 2 99 ? -14.561 2.348 43.970 1.00 31.66 99 VAL L CA 1
ATOM 2355 C C . VAL B 2 99 ? -15.849 3.145 43.897 1.00 30.66 99 VAL L C 1
ATOM 2356 O O . VAL B 2 99 ? -16.229 3.810 44.860 1.00 30.60 99 VAL L O 1
ATOM 2360 N N . PHE B 2 100 ? -16.516 3.102 42.755 1.00 30.48 100 PHE L N 1
ATOM 2361 C CA . PHE B 2 100 ? -17.738 3.861 42.608 1.00 30.41 100 PHE L CA 1
ATOM 2362 C C . PHE B 2 100 ? -18.949 2.960 42.633 1.00 30.80 100 PHE L C 1
ATOM 2363 O O . PHE B 2 100 ? -18.833 1.745 42.455 1.00 30.63 100 PHE L O 1
ATOM 2371 N N . GLY B 2 101 ? -20.105 3.574 42.879 1.00 30.36 101 GLY L N 1
ATOM 2372 C CA . GLY B 2 101 ? -21.354 2.842 42.924 1.00 30.89 101 GLY L CA 1
ATOM 2373 C C . GLY B 2 101 ? -21.990 2.909 41.561 1.00 30.80 101 GLY L C 1
ATOM 2374 O O . GLY B 2 101 ? -21.416 3.483 40.648 1.00 31.21 101 GLY L O 1
ATOM 2375 N N . GLY B 2 102 ? -23.174 2.330 41.418 1.00 31.52 102 GLY L N 1
ATOM 2376 C CA . GLY B 2 102 ? -23.846 2.358 40.133 1.00 31.43 102 GLY L CA 1
ATOM 2377 C C . GLY B 2 102 ? -24.433 3.716 39.813 1.00 31.38 102 GLY L C 1
ATOM 2378 O O . GLY B 2 102 ? -24.476 4.128 38.661 1.00 31.89 102 GLY L O 1
ATOM 2379 N N . GLY B 2 103 ? -24.890 4.417 40.839 1.00 31.28 103 GLY L N 1
ATOM 2380 C CA . GLY B 2 103 ? -25.479 5.721 40.624 1.00 31.41 103 GLY L CA 1
ATOM 2381 C C . GLY B 2 103 ? -26.978 5.634 40.809 1.00 31.22 103 GLY L C 1
ATOM 2382 O O . GLY B 2 103 ? -27.589 4.612 40.497 1.00 30.67 103 GLY L O 1
ATOM 2383 N N . THR B 2 104 ? -27.562 6.704 41.336 1.00 31.02 104 THR L N 1
ATOM 2384 C CA . THR B 2 104 ? -28.995 6.765 41.562 1.00 30.25 104 THR L CA 1
ATOM 2385 C C . THR B 2 104 ? -29.604 7.878 40.742 1.00 30.32 104 THR L C 1
ATOM 2386 O O . THR B 2 104 ? -29.209 9.041 40.852 1.00 31.07 104 THR L O 1
ATOM 2390 N N . ALA B 2 105 ? -30.563 7.514 39.908 1.00 29.90 105 ALA L N 1
ATOM 2391 C CA . ALA B 2 105 ? -31.235 8.502 39.105 1.00 29.48 105 ALA L CA 1
ATOM 2392 C C . ALA B 2 105 ? -32.248 9.147 40.028 1.00 30.03 105 ALA L C 1
ATOM 2393 O O . ALA B 2 105 ? -33.083 8.475 40.623 1.00 30.10 105 ALA L O 1
ATOM 2395 N N . LEU B 2 106 ? -32.160 10.458 40.159 1.00 29.99 106 LEU L N 1
ATOM 2396 C CA . LEU B 2 106 ? -33.091 11.166 40.997 1.00 28.95 106 LEU L CA 1
ATOM 2397 C C . LEU B 2 106 ? -34.077 11.966 40.166 1.00 29.52 106 LEU L C 1
ATOM 2398 O O . LEU B 2 106 ? -33.701 12.632 39.196 1.00 29.80 106 LEU L O 1
ATOM 2403 N N . THR B 2 107 ? -35.345 11.891 40.555 1.00 29.77 107 THR L N 1
ATOM 2404 C CA . THR B 2 107 ? -36.395 12.637 39.884 1.00 30.07 107 THR L CA 1
ATOM 2405 C C . THR B 2 107 ? -37.069 13.526 40.921 1.00 31.09 107 THR L C 1
ATOM 2406 O O . THR B 2 107 ? -37.514 13.052 41.954 1.00 32.05 107 THR L O 1
ATOM 2410 N N . VAL B 2 108 ? -36.985 14.832 40.738 1.00 31.77 108 VAL L N 1
ATOM 2411 C CA . VAL B 2 108 ? -37.796 15.702 41.559 1.00 32.35 108 VAL L CA 1
ATOM 2412 C C . VAL B 2 108 ? -38.843 16.234 40.629 1.00 33.00 108 VAL L C 1
ATOM 2413 O O . VAL B 2 108 ? -38.536 16.994 39.710 1.00 33.67 108 VAL L O 1
ATOM 2417 N N . LEU B 2 109 ? -40.089 15.845 40.851 1.00 33.94 109 LEU L N 1
ATOM 2418 C CA . LEU B 2 109 ? -41.051 16.126 39.836 1.00 34.30 109 LEU L CA 1
ATOM 2419 C C . LEU B 2 109 ? -40.905 17.626 39.801 1.00 35.23 109 LEU L C 1
ATOM 2420 O O . LEU B 2 109 ? -41.038 18.322 40.808 1.00 35.67 109 LEU L O 1
ATOM 2425 N N . GLY B 2 110 ? -40.625 18.099 38.604 1.00 36.80 110 GLY L N 1
ATOM 2426 C CA . GLY B 2 110 ? -40.604 19.512 38.246 1.00 37.30 110 GLY L CA 1
ATOM 2427 C C . GLY B 2 110 ? -41.799 19.955 37.427 1.00 38.38 110 GLY L C 1
ATOM 2428 O O . GLY B 2 110 ? -41.969 21.143 37.136 1.00 38.58 110 GLY L O 1
ATOM 2429 N N . GLN B 2 111 ? -42.619 18.982 37.045 1.00 38.93 111 GLN L N 1
ATOM 2430 C CA . GLN B 2 111 ? -43.828 19.245 36.287 1.00 39.54 111 GLN L CA 1
ATOM 2431 C C . GLN B 2 111 ? -44.688 17.997 36.336 1.00 40.32 111 GLN L C 1
ATOM 2432 O O . GLN B 2 111 ? -44.230 16.945 36.795 1.00 41.19 111 GLN L O 1
ATOM 2438 N N . PRO B 2 112 ? -45.957 18.101 35.888 1.00 40.43 112 PRO L N 1
ATOM 2439 C CA . PRO B 2 112 ? -46.859 16.944 35.888 1.00 40.00 112 PRO L CA 1
ATOM 2440 C C . PRO B 2 112 ? -46.338 15.840 34.961 1.00 39.39 112 PRO L C 1
ATOM 2441 O O . PRO B 2 112 ? -45.807 16.109 33.882 1.00 39.79 112 PRO L O 1
ATOM 2445 N N . LYS B 2 113 ? -46.488 14.598 35.395 1.00 38.35 113 LYS L N 1
ATOM 2446 C CA . LYS B 2 113 ? -46.039 13.465 34.612 1.00 36.91 113 LYS L CA 1
ATOM 2447 C C . LYS B 2 113 ? -46.880 13.326 33.352 1.00 35.31 113 LYS L C 1
ATOM 2448 O O . LYS B 2 113 ? -48.084 13.555 33.360 1.00 35.70 113 LYS L O 1
ATOM 2454 N N . SER B 2 114 ? -46.238 12.976 32.254 1.00 33.96 114 SER L N 1
ATOM 2455 C CA . SER B 2 114 ? -46.975 12.784 31.027 1.00 33.43 114 SER L CA 1
ATOM 2456 C C . SER B 2 114 ? -46.589 11.443 30.451 1.00 31.70 114 SER L C 1
ATOM 2457 O O . SER B 2 114 ? -45.454 10.989 30.606 1.00 32.06 114 SER L O 1
ATOM 2460 N N . SER B 2 115 ? -47.552 10.796 29.814 1.00 30.52 115 SER L N 1
ATOM 2461 C CA . SER B 2 115 ? -47.312 9.509 29.198 1.00 28.54 115 SER L CA 1
ATOM 2462 C C . SER B 2 115 ? -46.574 9.824 27.906 1.00 28.26 115 SER L C 1
ATOM 2463 O O . SER B 2 115 ? -46.602 10.962 27.435 1.00 28.16 115 SER L O 1
ATOM 2466 N N . PRO B 2 116 ? -45.881 8.839 27.326 1.00 27.95 116 PRO L N 1
ATOM 2467 C CA . PRO B 2 116 ? -45.174 9.138 26.079 1.00 28.01 116 PRO L CA 1
ATOM 2468 C C . PRO B 2 116 ? -46.056 9.200 24.824 1.00 28.46 116 PRO L C 1
ATOM 2469 O O . PRO B 2 116 ? -47.163 8.640 24.778 1.00 28.60 116 PRO L O 1
ATOM 2473 N N . SER B 2 117 ? -45.550 9.922 23.823 1.00 28.28 117 SER L N 1
ATOM 2474 C CA . SER B 2 117 ? -46.196 10.017 22.520 1.00 28.15 117 SER L CA 1
ATOM 2475 C C . SER B 2 117 ? -45.414 8.993 21.716 1.00 27.82 117 SER L C 1
ATOM 2476 O O . SER B 2 117 ? -44.231 9.191 21.407 1.00 27.82 117 SER L O 1
ATOM 2479 N N . VAL B 2 118 ? -46.061 7.874 21.423 1.00 27.70 118 VAL L N 1
ATOM 2480 C CA . VAL B 2 118 ? -45.410 6.838 20.661 1.00 27.77 118 VAL L CA 1
ATOM 2481 C C . VAL B 2 118 ? -45.818 6.893 19.218 1.00 28.80 118 VAL L C 1
ATOM 2482 O O . VAL B 2 118 ? -46.939 7.238 18.877 1.00 29.97 118 VAL L O 1
ATOM 2486 N N . THR B 2 119 ? -44.875 6.558 18.364 1.00 29.82 119 THR L N 1
ATOM 2487 C CA . THR B 2 119 ? -45.153 6.525 16.957 1.00 30.79 119 THR L CA 1
ATOM 2488 C C . THR B 2 119 ? -44.252 5.427 16.405 1.00 31.50 119 THR L C 1
ATOM 2489 O O . THR B 2 119 ? -43.061 5.368 16.724 1.00 32.31 119 THR L O 1
ATOM 2493 N N . LEU B 2 120 ? -44.847 4.547 15.606 1.00 31.85 120 LEU L N 1
ATOM 2494 C CA . LEU B 2 120 ? -44.136 3.441 14.993 1.00 32.36 120 LEU L CA 1
ATOM 2495 C C . LEU B 2 120 ? -44.082 3.673 13.492 1.00 33.23 120 LEU L C 1
ATOM 2496 O O . LEU B 2 120 ? -45.084 4.026 12.867 1.00 33.86 120 LEU L O 1
ATOM 2501 N N . PHE B 2 121 ? -42.898 3.497 12.919 1.00 34.12 121 PHE L N 1
ATOM 2502 C CA . PHE B 2 121 ? -42.708 3.696 11.488 1.00 34.21 121 PHE L CA 1
ATOM 2503 C C . PHE B 2 121 ? -42.346 2.425 10.761 1.00 34.56 121 PHE L C 1
ATOM 2504 O O . PHE B 2 121 ? -41.331 1.780 11.065 1.00 34.54 121 PHE L O 1
ATOM 2512 N N . PRO B 2 122 ? -43.177 2.031 9.795 1.00 35.05 122 PRO L N 1
ATOM 2513 C CA . PRO B 2 122 ? -42.837 0.805 9.065 1.00 35.44 122 PRO L CA 1
ATOM 2514 C C . PRO B 2 122 ? -41.567 1.068 8.255 1.00 36.05 122 PRO L C 1
ATOM 2515 O O . PRO B 2 122 ? -41.153 2.220 8.073 1.00 35.40 122 PRO L O 1
ATOM 2519 N N . PRO B 2 123 ? -40.910 0.006 7.774 1.00 37.05 123 PRO L N 1
ATOM 2520 C CA . PRO B 2 123 ? -39.703 0.263 6.987 1.00 37.40 123 PRO L CA 1
ATOM 2521 C C . PRO B 2 123 ? -40.089 0.993 5.691 1.00 38.25 123 PRO L C 1
ATOM 2522 O O . PRO B 2 123 ? -41.223 0.884 5.221 1.00 38.62 123 PRO L O 1
ATOM 2526 N N . SER B 2 124 ? -39.154 1.742 5.121 1.00 38.98 124 SER L N 1
ATOM 2527 C CA . SER B 2 124 ? -39.404 2.464 3.880 1.00 39.42 124 SER L CA 1
ATOM 2528 C C . SER B 2 124 ? -39.094 1.536 2.719 1.00 39.58 124 SER L C 1
ATOM 2529 O O . SER B 2 124 ? -38.215 0.674 2.824 1.00 39.68 124 SER L O 1
ATOM 2532 N N . SER B 2 125 ? -39.811 1.711 1.614 1.00 39.86 125 SER L N 1
ATOM 2533 C CA . SER B 2 125 ? -39.589 0.893 0.430 1.00 40.47 125 SER L CA 1
ATOM 2534 C C . SER B 2 125 ? -38.103 0.984 0.072 1.00 40.50 125 SER L C 1
ATOM 2535 O O . SER B 2 125 ? -37.484 0.008 -0.368 1.00 39.70 125 SER L O 1
ATOM 2538 N N . GLU B 2 126 ? -37.552 2.177 0.290 1.00 41.51 126 GLU L N 1
ATOM 2539 C CA . GLU B 2 126 ? -36.139 2.489 0.045 1.00 42.22 126 GLU L CA 1
ATOM 2540 C C . GLU B 2 126 ? -35.211 1.484 0.713 1.00 41.86 126 GLU L C 1
ATOM 2541 O O . GLU B 2 126 ? -34.272 0.980 0.096 1.00 41.66 126 GLU L O 1
ATOM 2547 N N . GLU B 2 127 ? -35.470 1.224 1.989 1.00 41.46 127 GLU L N 1
ATOM 2548 C CA . GLU B 2 127 ? -34.658 0.289 2.742 1.00 41.38 127 GLU L CA 1
ATOM 2549 C C . GLU B 2 127 ? -34.846 -1.160 2.283 1.00 41.53 127 GLU L C 1
ATOM 2550 O O . GLU B 2 127 ? -33.871 -1.885 2.068 1.00 41.22 127 GLU L O 1
ATOM 2556 N N . LEU B 2 128 ? -36.093 -1.580 2.114 1.00 41.86 128 LEU L N 1
ATOM 2557 C CA . LEU B 2 128 ? -36.350 -2.952 1.704 1.00 42.26 128 LEU L CA 1
ATOM 2558 C C . LEU B 2 128 ? -35.650 -3.395 0.429 1.00 42.34 128 LEU L C 1
ATOM 2559 O O . LEU B 2 128 ? -35.484 -4.600 0.188 1.00 42.21 128 LEU L O 1
ATOM 2564 N N . GLU B 2 129 ? -35.222 -2.423 -0.374 1.00 42.27 129 GLU L N 1
ATOM 2565 C CA . GLU B 2 129 ? -34.522 -2.716 -1.619 1.00 42.28 129 GLU L CA 1
ATOM 2566 C C . GLU B 2 129 ? -33.060 -3.054 -1.348 1.00 41.61 129 GLU L C 1
ATOM 2567 O O . GLU B 2 129 ? -32.251 -3.117 -2.261 1.00 41.52 129 GLU L O 1
ATOM 2573 N N . THR B 2 130 ? -32.725 -3.260 -0.082 1.00 40.94 130 THR L N 1
ATOM 2574 C CA . THR B 2 130 ? -31.356 -3.598 0.276 1.00 40.44 130 THR L CA 1
ATOM 2575 C C . THR B 2 130 ? -31.364 -4.920 1.032 1.00 40.21 130 THR L C 1
ATOM 2576 O O . THR B 2 130 ? -30.356 -5.323 1.621 1.00 40.76 130 THR L O 1
ATOM 2580 N N . ASN B 2 131 ? -32.525 -5.574 1.003 1.00 39.85 131 ASN L N 1
ATOM 2581 C CA . ASN B 2 131 ? -32.741 -6.871 1.629 1.00 39.42 131 ASN L CA 1
ATOM 2582 C C . ASN B 2 131 ? -32.829 -6.835 3.162 1.00 38.91 131 ASN L C 1
ATOM 2583 O O . ASN B 2 131 ? -32.764 -7.880 3.821 1.00 38.83 131 ASN L O 1
ATOM 2588 N N . THR B 2 132 ? -32.993 -5.642 3.733 1.00 38.03 132 THR L N 1
ATOM 2589 C CA . THR B 2 132 ? -33.122 -5.514 5.188 1.00 37.48 132 THR L CA 1
ATOM 2590 C C . THR B 2 132 ? -34.237 -4.508 5.543 1.00 36.74 132 THR L C 1
ATOM 2591 O O . THR B 2 132 ? -34.538 -3.623 4.752 1.00 37.53 132 THR L O 1
ATOM 2595 N N . ALA B 2 133 ? -34.867 -4.657 6.708 1.00 35.71 133 ALA L N 1
ATOM 2596 C CA . ALA B 2 133 ? -35.950 -3.746 7.103 1.00 34.65 133 ALA L CA 1
ATOM 2597 C C . ALA B 2 133 ? -35.856 -3.307 8.556 1.00 33.87 133 ALA L C 1
ATOM 2598 O O . ALA B 2 133 ? -35.677 -4.132 9.454 1.00 34.28 133 ALA L O 1
ATOM 2600 N N . THR B 2 134 ? -35.997 -2.007 8.795 1.00 32.72 134 THR L N 1
ATOM 2601 C CA . THR B 2 134 ? -35.927 -1.501 10.158 1.00 31.65 134 THR L CA 1
ATOM 2602 C C . THR B 2 134 ? -37.219 -0.816 10.605 1.00 30.98 134 THR L C 1
ATOM 2603 O O . THR B 2 134 ? -37.771 0.018 9.889 1.00 30.66 134 THR L O 1
ATOM 2607 N N . LEU B 2 135 ? -37.704 -1.199 11.783 1.00 30.45 135 LEU L N 1
ATOM 2608 C CA . LEU B 2 135 ? -38.912 -0.619 12.373 1.00 29.82 135 LEU L CA 1
ATOM 2609 C C . LEU B 2 135 ? -38.417 0.416 13.373 1.00 29.98 135 LEU L C 1
ATOM 2610 O O . LEU B 2 135 ? -37.508 0.137 14.151 1.00 28.81 135 LEU L O 1
ATOM 2615 N N . VAL B 2 136 ? -39.014 1.602 13.350 1.00 30.08 136 VAL L N 1
ATOM 2616 C CA . VAL B 2 136 ? -38.588 2.664 14.247 1.00 30.52 136 VAL L CA 1
ATOM 2617 C C . VAL B 2 136 ? -39.689 3.144 15.164 1.00 30.82 136 VAL L C 1
ATOM 2618 O O . VAL B 2 136 ? -40.764 3.523 14.699 1.00 30.49 136 VAL L O 1
ATOM 2622 N N . CYS B 2 137 ? -39.403 3.132 16.466 1.00 30.63 137 CYS L N 1
ATOM 2623 C CA . CYS B 2 137 ? -40.353 3.584 17.476 1.00 30.62 137 CYS L CA 1
ATOM 2624 C C . CYS B 2 137 ? -39.828 4.833 18.195 1.00 30.53 137 CYS L C 1
ATOM 2625 O O . CYS B 2 137 ? -38.977 4.751 19.088 1.00 29.99 137 CYS L O 1
ATOM 2628 N N . THR B 2 138 ? -40.331 5.994 17.786 1.00 30.14 138 THR L N 1
ATOM 2629 C CA . THR B 2 138 ? -39.938 7.248 18.407 1.00 30.49 138 THR L CA 1
ATOM 2630 C C . THR B 2 138 ? -40.819 7.360 19.621 1.00 30.15 138 THR L C 1
ATOM 2631 O O . THR B 2 138 ? -42.036 7.169 19.522 1.00 30.44 138 THR L O 1
ATOM 2635 N N . ILE B 2 139 ? -40.202 7.686 20.751 1.00 29.31 139 ILE L N 1
ATOM 2636 C CA . ILE B 2 139 ? -40.897 7.829 22.029 1.00 28.40 139 ILE L CA 1
ATOM 2637 C C . ILE B 2 139 ? -40.544 9.208 22.596 1.00 28.11 139 ILE L C 1
ATOM 2638 O O . ILE B 2 139 ? -39.390 9.451 22.959 1.00 28.79 139 ILE L O 1
ATOM 2643 N N . THR B 2 140 ? -41.520 10.107 22.684 1.00 27.16 140 THR L N 1
ATOM 2644 C CA . THR B 2 140 ? -41.237 11.449 23.192 1.00 26.05 140 THR L CA 1
ATOM 2645 C C . THR B 2 140 ? -42.169 11.920 24.314 1.00 28.14 140 THR L C 1
ATOM 2646 O O . THR B 2 140 ? -43.185 11.286 24.606 1.00 28.03 140 THR L O 1
ATOM 2650 N N . ASP B 2 141 ? -41.780 13.043 24.926 1.00 29.06 141 ASP L N 1
ATOM 2651 C CA . ASP B 2 141 ? -42.489 13.733 26.007 1.00 30.14 141 ASP L CA 1
ATOM 2652 C C . ASP B 2 141 ? -42.988 12.950 27.189 1.00 30.95 141 ASP L C 1
ATOM 2653 O O . ASP B 2 141 ? -44.087 13.217 27.673 1.00 31.18 141 ASP L O 1
ATOM 2658 N N . PHE B 2 142 ? -42.202 11.994 27.668 1.00 31.39 142 PHE L N 1
ATOM 2659 C CA . PHE B 2 142 ? -42.622 11.237 28.843 1.00 31.14 142 PHE L CA 1
ATOM 2660 C C . PHE B 2 142 ? -41.767 11.678 30.025 1.00 32.29 142 PHE L C 1
ATOM 2661 O O . PHE B 2 142 ? -40.548 11.797 29.909 1.00 32.58 142 PHE L O 1
ATOM 2669 N N . TYR B 2 143 ? -42.347 11.874 31.182 1.00 32.67 143 TYR L N 1
ATOM 2670 C CA . TYR B 2 143 ? -41.763 12.214 32.469 1.00 33.45 143 TYR L CA 1
ATOM 2671 C C . TYR B 2 143 ? -42.420 11.601 33.753 1.00 34.03 143 TYR L C 1
ATOM 2672 O O . TYR B 2 143 ? -43.423 11.946 33.928 1.00 34.55 143 TYR L O 1
ATOM 2681 N N . PRO B 2 144 ? -41.692 10.909 34.465 1.00 33.94 144 PRO L N 1
ATOM 2682 C CA . PRO B 2 144 ? -40.371 11.091 34.590 1.00 33.50 144 PRO L CA 1
ATOM 2683 C C . PRO B 2 144 ? -39.657 10.458 33.483 1.00 33.24 144 PRO L C 1
ATOM 2684 O O . PRO B 2 144 ? -40.249 10.147 32.631 1.00 32.93 144 PRO L O 1
ATOM 2688 N N . GLY B 2 145 ? -38.359 10.376 33.516 1.00 32.92 145 GLY L N 1
ATOM 2689 C CA . GLY B 2 145 ? -37.620 9.890 32.367 1.00 32.27 145 GLY L CA 1
ATOM 2690 C C . GLY B 2 145 ? -37.276 8.422 32.185 1.00 32.06 145 GLY L C 1
ATOM 2691 O O . GLY B 2 145 ? -36.204 8.130 31.661 1.00 32.37 145 GLY L O 1
ATOM 2692 N N . VAL B 2 146 ? -38.132 7.490 32.586 1.00 32.09 146 VAL L N 1
ATOM 2693 C CA . VAL B 2 146 ? -37.788 6.085 32.376 1.00 32.69 146 VAL L CA 1
ATOM 2694 C C . VAL B 2 146 ? -38.957 5.296 31.827 1.00 32.23 146 VAL L C 1
ATOM 2695 O O . VAL B 2 146 ? -40.064 5.381 32.348 1.00 32.49 146 VAL L O 1
ATOM 2699 N N . VAL B 2 147 ? -38.693 4.528 30.774 1.00 31.93 147 VAL L N 1
ATOM 2700 C CA . VAL B 2 147 ? -39.711 3.708 30.113 1.00 31.71 147 VAL L CA 1
ATOM 2701 C C . VAL B 2 147 ? -39.117 2.377 29.686 1.00 32.18 147 VAL L C 1
ATOM 2702 O O . VAL B 2 147 ? -37.903 2.245 29.563 1.00 32.47 147 VAL L O 1
ATOM 2706 N N . THR B 2 148 ? -39.973 1.396 29.446 1.00 31.79 148 THR L N 1
ATOM 2707 C CA . THR B 2 148 ? -39.498 0.115 28.965 1.00 32.83 148 THR L CA 1
ATOM 2708 C C . THR B 2 148 ? -40.223 -0.147 27.654 1.00 33.12 148 THR L C 1
ATOM 2709 O O . THR B 2 148 ? -41.427 0.084 27.544 1.00 33.50 148 THR L O 1
ATOM 2713 N N . VAL B 2 149 ? -39.487 -0.615 26.655 1.00 33.42 149 VAL L N 1
ATOM 2714 C CA . VAL B 2 149 ? -40.076 -0.885 25.357 1.00 34.10 149 VAL L CA 1
ATOM 2715 C C . VAL B 2 149 ? -40.249 -2.372 25.119 1.00 34.76 149 VAL L C 1
ATOM 2716 O O . VAL B 2 149 ? -39.344 -3.160 25.362 1.00 34.69 149 VAL L O 1
ATOM 2720 N N . ASP B 2 150 ? -41.422 -2.748 24.637 1.00 35.35 150 ASP L N 1
ATOM 2721 C CA . ASP B 2 150 ? -41.698 -4.141 24.347 1.00 36.23 150 ASP L CA 1
ATOM 2722 C C . ASP B 2 150 ? -42.257 -4.287 22.934 1.00 36.59 150 ASP L C 1
ATOM 2723 O O . ASP B 2 150 ? -43.264 -3.679 22.567 1.00 36.24 150 ASP L O 1
ATOM 2728 N N . TRP B 2 151 ? -41.554 -5.087 22.142 1.00 37.41 151 TRP L N 1
ATOM 2729 C CA . TRP B 2 151 ? -41.908 -5.336 20.755 1.00 38.50 151 TRP L CA 1
ATOM 2730 C C . TRP B 2 151 ? -42.589 -6.668 20.537 1.00 40.20 151 TRP L C 1
ATOM 2731 O O . TRP B 2 151 ? -42.459 -7.586 21.344 1.00 40.99 151 TRP L O 1
ATOM 2742 N N . THR B 2 152 ? -43.310 -6.770 19.427 1.00 41.67 152 THR L N 1
ATOM 2743 C CA . THR B 2 152 ? -43.953 -8.022 19.071 1.00 42.99 152 THR L CA 1
ATOM 2744 C C . THR B 2 152 ? -44.152 -8.103 17.571 1.00 42.77 152 THR L C 1
ATOM 2745 O O . THR B 2 152 ? -44.251 -7.090 16.864 1.00 43.52 152 THR L O 1
ATOM 2749 N N . VAL B 2 153 ? -44.174 -9.334 17.089 1.00 42.62 153 VAL L N 1
ATOM 2750 C CA . VAL B 2 153 ? -44.398 -9.607 15.686 1.00 41.92 153 VAL L CA 1
ATOM 2751 C C . VAL B 2 153 ? -45.487 -10.657 15.768 1.00 42.10 153 VAL L C 1
ATOM 2752 O O . VAL B 2 153 ? -45.324 -11.678 16.439 1.00 41.69 153 VAL L O 1
ATOM 2756 N N . ASP B 2 154 ? -46.618 -10.377 15.133 1.00 42.15 154 ASP L N 1
ATOM 2757 C CA . ASP B 2 154 ? -47.742 -11.297 15.143 1.00 42.39 154 ASP L CA 1
ATOM 2758 C C . ASP B 2 154 ? -48.158 -11.631 16.583 1.00 42.38 154 ASP L C 1
ATOM 2759 O O . ASP B 2 154 ? -48.335 -12.792 16.951 1.00 42.15 154 ASP L O 1
ATOM 2764 N N . GLY B 2 155 ? -48.299 -10.584 17.392 1.00 42.27 155 GLY L N 1
ATOM 2765 C CA . GLY B 2 155 ? -48.715 -10.735 18.775 1.00 42.38 155 GLY L CA 1
ATOM 2766 C C . GLY B 2 155 ? -47.730 -11.375 19.734 1.00 42.58 155 GLY L C 1
ATOM 2767 O O . GLY B 2 155 ? -47.974 -11.410 20.945 1.00 42.54 155 GLY L O 1
ATOM 2768 N N . THR B 2 156 ? -46.609 -11.863 19.217 1.00 42.65 156 THR L N 1
ATOM 2769 C CA . THR B 2 156 ? -45.626 -12.528 20.063 1.00 42.99 156 THR L CA 1
ATOM 2770 C C . THR B 2 156 ? -44.516 -11.597 20.504 1.00 43.14 156 THR L C 1
ATOM 2771 O O . THR B 2 156 ? -43.962 -10.859 19.691 1.00 42.61 156 THR L O 1
ATOM 2775 N N . PRO B 2 157 ? -44.098 -11.713 21.666 1.00 43.81 157 PRO L N 1
ATOM 2776 C CA . PRO B 2 157 ? -43.001 -10.952 22.029 1.00 44.51 157 PRO L CA 1
ATOM 2777 C C . PRO B 2 157 ? -41.688 -11.243 21.325 1.00 44.87 157 PRO L C 1
ATOM 2778 O O . PRO B 2 157 ? -41.286 -12.290 21.223 1.00 44.60 157 PRO L O 1
ATOM 2782 N N . VAL B 2 158 ? -41.092 -10.207 20.741 1.00 45.49 158 VAL L N 1
ATOM 2783 C CA . VAL B 2 158 ? -39.874 -10.411 19.963 1.00 45.85 158 VAL L CA 1
ATOM 2784 C C . VAL B 2 158 ? -38.651 -9.949 20.741 1.00 46.13 158 VAL L C 1
ATOM 2785 O O . VAL B 2 158 ? -38.370 -8.754 20.838 1.00 44.61 158 VAL L O 1
ATOM 2789 N N . THR B 2 159 ? -37.973 -10.759 21.373 1.00 47.24 159 THR L N 1
ATOM 2790 C CA . THR B 2 159 ? -36.763 -11.330 20.935 1.00 47.73 159 THR L CA 1
ATOM 2791 C C . THR B 2 159 ? -35.632 -10.288 20.678 1.00 47.64 159 THR L C 1
ATOM 2792 O O . THR B 2 159 ? -35.309 -9.616 21.503 1.00 47.70 159 THR L O 1
ATOM 2796 N N . GLN B 2 160 ? -35.145 -10.138 19.498 1.00 47.69 160 GLN L N 1
ATOM 2797 C CA . GLN B 2 160 ? -33.762 -10.105 19.155 1.00 47.30 160 GLN L CA 1
ATOM 2798 C C . GLN B 2 160 ? -33.814 -9.267 17.917 1.00 46.30 160 GLN L C 1
ATOM 2799 O O . GLN B 2 160 ? -34.814 -9.242 17.199 1.00 45.89 160 GLN L O 1
ATOM 2805 N N . GLY B 2 161 ? -32.727 -8.577 17.669 1.00 45.01 161 GLY L N 1
ATOM 2806 C CA . GLY B 2 161 ? -32.651 -7.629 16.572 1.00 43.38 161 GLY L CA 1
ATOM 2807 C C . GLY B 2 161 ? -33.258 -6.323 17.049 1.00 42.14 161 GLY L C 1
ATOM 2808 O O . GLY B 2 161 ? -33.726 -5.509 16.262 1.00 41.64 161 GLY L O 1
ATOM 2809 N N . MET B 2 162 ? -33.231 -6.120 18.358 1.00 40.92 162 MET L N 1
ATOM 2810 C CA . MET B 2 162 ? -33.824 -4.938 18.947 1.00 41.41 162 MET L CA 1
ATOM 2811 C C . MET B 2 162 ? -32.808 -4.070 19.694 1.00 40.47 162 MET L C 1
ATOM 2812 O O . MET B 2 162 ? -31.901 -4.582 20.351 1.00 40.14 162 MET L O 1
ATOM 2817 N N . GLU B 2 163 ? -32.954 -2.753 19.566 1.00 39.72 163 GLU L N 1
ATOM 2818 C CA . GLU B 2 163 ? -32.078 -1.794 20.241 1.00 40.09 163 GLU L CA 1
ATOM 2819 C C . GLU B 2 163 ? -32.898 -0.602 20.716 1.00 40.43 163 GLU L C 1
ATOM 2820 O O . GLU B 2 163 ? -33.729 -0.070 19.976 1.00 40.09 163 GLU L O 1
ATOM 2826 N N . THR B 2 164 ? -32.673 -0.187 21.957 1.00 40.56 164 THR L N 1
ATOM 2827 C CA . THR B 2 164 ? -33.405 0.940 22.517 1.00 40.44 164 THR L CA 1
ATOM 2828 C C . THR B 2 164 ? -32.426 1.988 23.021 1.00 40.35 164 THR L C 1
ATOM 2829 O O . THR B 2 164 ? -31.448 1.647 23.682 1.00 40.52 164 THR L O 1
ATOM 2833 N N . THR B 2 165 ? -32.679 3.256 22.710 1.00 40.27 165 THR L N 1
ATOM 2834 C CA . THR B 2 165 ? -31.794 4.323 23.172 1.00 39.12 165 THR L CA 1
ATOM 2835 C C . THR B 2 165 ? -32.058 4.593 24.646 1.00 38.92 165 THR L C 1
ATOM 2836 O O . THR B 2 165 ? -33.163 4.369 25.132 1.00 38.06 165 THR L O 1
ATOM 2840 N N . GLN B 2 166 ? -31.042 5.061 25.359 1.00 39.15 166 GLN L N 1
ATOM 2841 C CA . GLN B 2 166 ? -31.219 5.405 26.766 1.00 39.00 166 GLN L CA 1
ATOM 2842 C C . GLN B 2 166 ? -32.060 6.678 26.726 1.00 37.86 166 GLN L C 1
ATOM 2843 O O . GLN B 2 166 ? -32.027 7.424 25.741 1.00 36.72 166 GLN L O 1
ATOM 2849 N N . PRO B 2 167 ? -32.836 6.943 27.786 1.00 37.77 167 PRO L N 1
ATOM 2850 C CA . PRO B 2 167 ? -33.642 8.163 27.758 1.00 36.91 167 PRO L CA 1
ATOM 2851 C C . PRO B 2 167 ? -32.748 9.370 27.520 1.00 36.59 167 PRO L C 1
ATOM 2852 O O . PRO B 2 167 ? -31.570 9.351 27.849 1.00 36.77 167 PRO L O 1
ATOM 2856 N N . SER B 2 168 ? -33.309 10.410 26.924 1.00 35.75 168 SER L N 1
ATOM 2857 C CA . SER B 2 168 ? -32.553 11.608 26.622 1.00 35.21 168 SER L CA 1
ATOM 2858 C C . SER B 2 168 ? -33.470 12.781 26.950 1.00 34.73 168 SER L C 1
ATOM 2859 O O . SER B 2 168 ? -34.620 12.814 26.528 1.00 33.76 168 SER L O 1
ATOM 2862 N N . LYS B 2 169 ? -32.963 13.746 27.705 1.00 34.22 169 LYS L N 1
ATOM 2863 C CA . LYS B 2 169 ? -33.779 14.876 28.122 1.00 34.06 169 LYS L CA 1
ATOM 2864 C C . LYS B 2 169 ? -34.010 15.939 27.068 1.00 33.38 169 LYS L C 1
ATOM 2865 O O . LYS B 2 169 ? -33.059 16.405 26.447 1.00 33.36 169 LYS L O 1
ATOM 2871 N N . GLN B 2 170 ? -35.272 16.332 26.882 1.00 32.17 170 GLN L N 1
ATOM 2872 C CA . GLN B 2 170 ? -35.624 17.367 25.899 1.00 31.39 170 GLN L CA 1
ATOM 2873 C C . GLN B 2 170 ? -35.555 18.761 26.521 1.00 31.64 170 GLN L C 1
ATOM 2874 O O . GLN B 2 170 ? -35.298 18.917 27.716 1.00 31.76 170 GLN L O 1
ATOM 2880 N N . SER B 2 171 ? -35.840 19.772 25.712 1.00 32.12 171 SER L N 1
ATOM 2881 C CA . SER B 2 171 ? -35.802 21.146 26.194 1.00 32.21 171 SER L CA 1
ATOM 2882 C C . SER B 2 171 ? -36.967 21.531 27.109 1.00 31.65 171 SER L C 1
ATOM 2883 O O . SER B 2 171 ? -36.838 22.466 27.913 1.00 30.84 171 SER L O 1
ATOM 2886 N N . ASN B 2 172 ? -38.103 20.836 27.000 1.00 31.38 172 ASN L N 1
ATOM 2887 C CA . ASN B 2 172 ? -39.233 21.164 27.862 1.00 30.85 172 ASN L CA 1
ATOM 2888 C C . ASN B 2 172 ? -39.156 20.385 29.177 1.00 30.89 172 ASN L C 1
ATOM 2889 O O . ASN B 2 172 ? -40.040 20.494 30.039 1.00 31.20 172 ASN L O 1
ATOM 2894 N N . ASN B 2 173 ? -38.075 19.618 29.319 1.00 29.90 173 ASN L N 1
ATOM 2895 C CA . ASN B 2 173 ? -37.790 18.857 30.528 1.00 28.98 173 ASN L CA 1
ATOM 2896 C C . ASN B 2 173 ? -38.337 17.454 30.633 1.00 29.24 173 ASN L C 1
ATOM 2897 O O . ASN B 2 173 ? -38.235 16.826 31.686 1.00 28.21 173 ASN L O 1
ATOM 2902 N N . LYS B 2 174 ? -38.938 16.958 29.561 1.00 29.32 174 LYS L N 1
ATOM 2903 C CA . LYS B 2 174 ? -39.441 15.600 29.589 1.00 29.98 174 LYS L CA 1
ATOM 2904 C C . LYS B 2 174 ? -38.377 14.790 28.878 1.00 30.45 174 LYS L C 1
ATOM 2905 O O . LYS B 2 174 ? -37.319 15.327 28.531 1.00 31.86 174 LYS L O 1
ATOM 2911 N N . TYR B 2 175 ? -38.616 13.511 28.643 1.00 30.58 175 TYR L N 1
ATOM 2912 C CA . TYR B 2 175 ? -37.587 12.745 27.966 1.00 29.68 175 TYR L CA 1
ATOM 2913 C C . TYR B 2 175 ? -38.040 12.109 26.685 1.00 29.98 175 TYR L C 1
ATOM 2914 O O . TYR B 2 175 ? -39.236 11.948 26.438 1.00 30.24 175 TYR L O 1
ATOM 2923 N N . MET B 2 176 ? -37.053 11.764 25.869 1.00 30.46 176 MET L N 1
ATOM 2924 C CA . MET B 2 176 ? -37.288 11.132 24.595 1.00 30.30 176 MET L CA 1
ATOM 2925 C C . MET B 2 176 ? -36.415 9.895 24.473 1.00 30.24 176 MET L C 1
ATOM 2926 O O . MET B 2 176 ? -35.410 9.749 25.165 1.00 30.13 176 MET L O 1
ATOM 2931 N N . ALA B 2 177 ? -36.819 9.006 23.580 1.00 29.39 177 ALA L N 1
ATOM 2932 C CA . ALA B 2 177 ? -36.082 7.788 23.325 1.00 30.54 177 ALA L CA 1
ATOM 2933 C C . ALA B 2 177 ? -36.672 7.150 22.083 1.00 31.10 177 ALA L C 1
ATOM 2934 O O . ALA B 2 177 ? -37.808 7.428 21.704 1.00 31.92 177 ALA L O 1
ATOM 2936 N N . SER B 2 178 ? -35.882 6.311 21.435 1.00 31.95 178 SER L N 1
ATOM 2937 C CA . SER B 2 178 ? -36.336 5.594 20.259 1.00 32.84 178 SER L CA 1
ATOM 2938 C C . SER B 2 178 ? -35.812 4.183 20.403 1.00 32.93 178 SER L C 1
ATOM 2939 O O . SER B 2 178 ? -34.846 3.939 21.122 1.00 32.97 178 SER L O 1
ATOM 2942 N N . SER B 2 179 ? -36.469 3.255 19.729 1.00 33.61 179 SER L N 1
ATOM 2943 C CA . SER B 2 179 ? -36.099 1.855 19.805 1.00 33.49 179 SER L CA 1
ATOM 2944 C C . SER B 2 179 ? -36.174 1.327 18.393 1.00 33.31 179 SER L C 1
ATOM 2945 O O . SER B 2 179 ? -36.966 1.830 17.602 1.00 32.54 179 SER L O 1
ATOM 2948 N N . TYR B 2 180 ? -35.375 0.308 18.084 1.00 33.28 180 TYR L N 1
ATOM 2949 C CA . TYR B 2 180 ? -35.333 -0.251 16.733 1.00 33.25 180 TYR L CA 1
ATOM 2950 C C . TYR B 2 180 ? -35.477 -1.773 16.635 1.00 34.54 180 TYR L C 1
ATOM 2951 O O . TYR B 2 180 ? -34.922 -2.524 17.439 1.00 33.99 180 TYR L O 1
ATOM 2960 N N . LEU B 2 181 ? -36.239 -2.222 15.645 1.00 34.79 181 LEU L N 1
ATOM 2961 C CA . LEU B 2 181 ? -36.387 -3.648 15.409 1.00 36.53 181 LEU L CA 1
ATOM 2962 C C . LEU B 2 181 ? -35.830 -3.912 13.997 1.00 36.79 181 LEU L C 1
ATOM 2963 O O . LEU B 2 181 ? -36.404 -3.476 12.996 1.00 36.61 181 LEU L O 1
ATOM 2968 N N . THR B 2 182 ? -34.698 -4.608 13.929 1.00 37.24 182 THR L N 1
ATOM 2969 C CA . THR B 2 182 ? -34.055 -4.906 12.651 1.00 38.26 182 THR L CA 1
ATOM 2970 C C . THR B 2 182 ? -34.406 -6.305 12.140 1.00 38.56 182 THR L C 1
ATOM 2971 O O . THR B 2 182 ? -34.210 -7.311 12.834 1.00 38.24 182 THR L O 1
ATOM 2975 N N . LEU B 2 183 ? -34.913 -6.346 10.914 1.00 38.47 183 LEU L N 1
ATOM 2976 C CA . LEU B 2 183 ? -35.313 -7.588 10.272 1.00 38.16 183 LEU L CA 1
ATOM 2977 C C . LEU B 2 183 ? -34.608 -7.738 8.928 1.00 37.55 183 LEU L C 1
ATOM 2978 O O . LEU B 2 183 ? -34.037 -6.787 8.396 1.00 37.24 183 LEU L O 1
ATOM 2983 N N . THR B 2 184 ? -34.643 -8.955 8.397 1.00 37.07 184 THR L N 1
ATOM 2984 C CA . THR B 2 184 ? -34.132 -9.218 7.065 1.00 35.97 184 THR L CA 1
ATOM 2985 C C . THR B 2 184 ? -35.345 -8.768 6.234 1.00 36.46 184 THR L C 1
ATOM 2986 O O . THR B 2 184 ? -36.476 -8.774 6.718 1.00 36.25 184 THR L O 1
ATOM 2990 N N . ALA B 2 185 ? -35.137 -8.346 5.004 1.00 38.42 185 ALA L N 1
ATOM 2991 C CA . ALA B 2 185 ? -36.273 -7.895 4.210 1.00 40.56 185 ALA L CA 1
ATOM 2992 C C . ALA B 2 185 ? -37.369 -8.951 4.136 1.00 41.68 185 ALA L C 1
ATOM 2993 O O . ALA B 2 185 ? -38.550 -8.617 4.159 1.00 42.32 185 ALA L O 1
ATOM 2995 N N . ALA B 2 186 ? -36.978 -10.221 4.064 1.00 42.55 186 ALA L N 1
ATOM 2996 C CA . ALA B 2 186 ? -37.937 -11.322 3.975 1.00 43.77 186 ALA L CA 1
ATOM 2997 C C . ALA B 2 186 ? -38.674 -11.585 5.287 1.00 44.29 186 ALA L C 1
ATOM 2998 O O . ALA B 2 186 ? -39.863 -11.935 5.288 1.00 44.34 186 ALA L O 1
ATOM 3000 N N . ALA B 2 187 ? -37.972 -11.429 6.405 1.00 44.39 187 ALA L N 1
ATOM 3001 C CA . ALA B 2 187 ? -38.588 -11.647 7.706 1.00 44.47 187 ALA L CA 1
ATOM 3002 C C . ALA B 2 187 ? -39.761 -10.674 7.867 1.00 44.38 187 ALA L C 1
ATOM 3003 O O . ALA B 2 187 ? -40.794 -11.016 8.446 1.00 44.01 187 ALA L O 1
ATOM 3005 N N . TRP B 2 188 ? -39.592 -9.460 7.350 1.00 44.40 188 TRP L N 1
ATOM 3006 C CA . TRP B 2 188 ? -40.642 -8.459 7.408 1.00 44.72 188 TRP L CA 1
ATOM 3007 C C . TRP B 2 188 ? -41.734 -8.852 6.427 1.00 45.51 188 TRP L C 1
ATOM 3008 O O . TRP B 2 188 ? -42.880 -8.434 6.556 1.00 46.46 188 TRP L O 1
ATOM 3019 N N . GLU B 2 189 ? -41.377 -9.655 5.436 1.00 45.63 189 GLU L N 1
ATOM 3020 C CA . GLU B 2 189 ? -42.353 -10.092 4.461 1.00 45.56 189 GLU L CA 1
ATOM 3021 C C . GLU B 2 189 ? -43.057 -11.369 4.922 1.00 45.54 189 GLU L C 1
ATOM 3022 O O . GLU B 2 189 ? -44.129 -11.698 4.420 1.00 46.43 189 GLU L O 1
ATOM 3028 N N . ARG B 2 190 ? -42.459 -12.092 5.868 1.00 44.42 190 ARG L N 1
ATOM 3029 C CA . ARG B 2 190 ? -43.090 -13.305 6.382 1.00 43.37 190 ARG L CA 1
ATOM 3030 C C . ARG B 2 190 ? -44.218 -12.924 7.330 1.00 42.62 190 ARG L C 1
ATOM 3031 O O . ARG B 2 190 ? -45.307 -13.503 7.299 1.00 42.48 190 ARG L O 1
ATOM 3039 N N . HIS B 2 191 ? 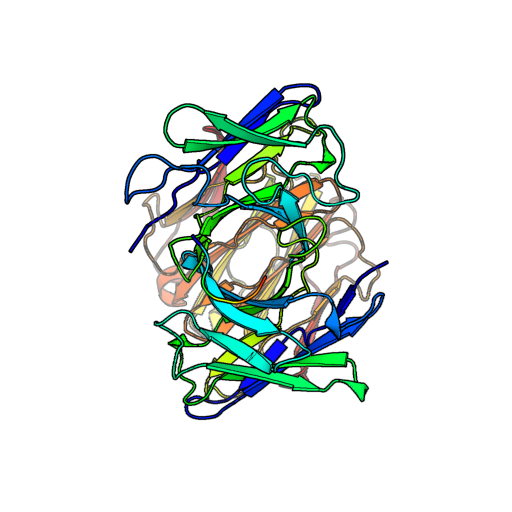-43.943 -11.940 8.179 1.00 41.85 191 HIS L N 1
ATOM 3040 C CA . HIS B 2 191 ? -44.904 -11.531 9.201 1.00 41.18 191 HIS L CA 1
ATOM 3041 C C . HIS B 2 191 ? -45.904 -10.450 8.828 1.00 40.81 191 HIS L C 1
ATOM 3042 O O . HIS B 2 191 ? -45.684 -9.659 7.901 1.00 40.86 191 HIS L O 1
ATOM 3049 N N . SER B 2 192 ? -47.010 -10.441 9.567 1.00 40.55 192 SER L N 1
ATOM 3050 C CA . SER B 2 192 ? -48.100 -9.506 9.335 1.00 41.06 192 SER L CA 1
ATOM 3051 C C . SER B 2 192 ? -48.284 -8.375 10.354 1.00 40.42 192 SER L C 1
ATOM 3052 O O . SER B 2 192 ? -48.458 -7.219 9.974 1.00 40.88 192 SER L O 1
ATOM 3055 N N . SER B 2 193 ? -48.263 -8.706 11.639 1.00 40.06 193 SER L N 1
ATOM 3056 C CA . SER B 2 193 ? -48.484 -7.701 12.680 1.00 39.78 193 SER L CA 1
ATOM 3057 C C . SER B 2 193 ? -47.198 -7.175 13.307 1.00 39.15 193 SER L C 1
ATOM 3058 O O . SER B 2 193 ? -46.196 -7.883 13.366 1.00 39.07 193 SER L O 1
ATOM 3061 N N . TYR B 2 194 ? -47.224 -5.926 13.761 1.00 38.36 194 TYR L N 1
ATOM 3062 C CA . TYR B 2 194 ? -46.060 -5.311 14.393 1.00 37.62 194 TYR L CA 1
ATOM 3063 C C . TYR B 2 194 ? -46.532 -4.250 15.354 1.00 36.35 194 TYR L C 1
ATOM 3064 O O . TYR B 2 194 ? -47.304 -3.365 14.977 1.00 35.95 194 TYR L O 1
ATOM 3073 N N . SER B 2 195 ? -46.071 -4.338 16.598 1.00 35.12 195 SER L N 1
ATOM 3074 C CA . SER B 2 195 ? -46.465 -3.365 17.592 1.00 34.97 195 SER L CA 1
ATOM 3075 C C . SER B 2 195 ? -45.336 -2.999 18.533 1.00 34.70 195 SER L C 1
ATOM 3076 O O . SER B 2 195 ? -44.542 -3.850 18.937 1.00 35.06 195 SER L O 1
ATOM 3079 N N . CYS B 2 196 ? -45.268 -1.710 18.847 1.00 34.04 196 CYS L N 1
ATOM 3080 C CA . CYS B 2 196 ? -44.286 -1.180 19.774 1.00 33.28 196 CYS L CA 1
ATOM 3081 C C . CYS B 2 196 ? -45.094 -0.820 21.008 1.00 33.59 196 CYS L C 1
ATOM 3082 O O . CYS B 2 196 ? -46.014 -0.009 20.928 1.00 33.13 196 CYS L O 1
ATOM 3085 N N . GLN B 2 197 ? -44.791 -1.463 22.134 1.00 33.99 197 GLN L N 1
ATOM 3086 C CA . GLN B 2 197 ? -45.462 -1.163 23.395 1.00 33.74 197 GLN L CA 1
ATOM 3087 C C . GLN B 2 197 ? -44.436 -0.429 24.248 1.00 32.92 197 GLN L C 1
ATOM 3088 O O . GLN B 2 197 ? -43.255 -0.808 24.272 1.00 33.00 197 GLN L O 1
ATOM 3094 N N . VAL B 2 198 ? -44.878 0.622 24.939 1.00 32.13 198 VAL L N 1
ATOM 3095 C CA . VAL B 2 198 ? -43.982 1.388 25.804 1.00 31.41 198 VAL L CA 1
ATOM 3096 C C . VAL B 2 198 ? -44.586 1.558 27.178 1.00 31.28 198 VAL L C 1
ATOM 3097 O O . VAL B 2 198 ? -45.602 2.245 27.318 1.00 31.36 198 VAL L O 1
ATOM 3101 N N . THR B 2 199 ? -43.967 0.942 28.188 1.00 31.23 199 THR L N 1
ATOM 3102 C CA . THR B 2 199 ? -44.469 1.063 29.557 1.00 31.47 199 THR L CA 1
ATOM 3103 C C . THR B 2 199 ? -43.792 2.225 30.273 1.00 31.50 199 THR L C 1
ATOM 3104 O O . THR B 2 199 ? -42.569 2.346 30.278 1.00 31.27 199 THR L O 1
ATOM 3108 N N . HIS B 2 200 ? -44.622 3.067 30.878 1.00 31.94 200 HIS L N 1
ATOM 3109 C CA . HIS B 2 200 ? -44.191 4.253 31.607 1.00 31.98 200 HIS L CA 1
ATOM 3110 C C . HIS B 2 200 ? -44.947 4.308 32.938 1.00 32.49 200 HIS L C 1
ATOM 3111 O O . HIS B 2 200 ? -46.024 4.902 33.038 1.00 32.19 200 HIS L O 1
ATOM 3118 N N . GLU B 2 201 ? -44.372 3.663 33.950 1.00 34.07 201 GLU L N 1
ATOM 3119 C CA . GLU B 2 201 ? -44.959 3.622 35.284 1.00 35.27 201 GLU L CA 1
ATOM 3120 C C . GLU B 2 201 ? -46.244 2.809 35.383 1.00 35.75 201 GLU L C 1
ATOM 3121 O O . GLU B 2 201 ? -47.291 3.312 35.810 1.00 35.86 201 GLU L O 1
ATOM 3127 N N . GLY B 2 202 ? -46.139 1.540 34.991 1.00 36.29 202 GLY L N 1
ATOM 3128 C CA . GLY B 2 202 ? -47.274 0.641 35.061 1.00 37.13 202 GLY L CA 1
ATOM 3129 C C . GLY B 2 202 ? -48.319 0.962 34.019 1.00 38.31 202 GLY L C 1
ATOM 3130 O O . GLY B 2 202 ? -49.330 0.259 33.895 1.00 38.27 202 GLY L O 1
ATOM 3131 N N . HIS B 2 203 ? -48.093 2.044 33.284 1.00 38.55 203 HIS L N 1
ATOM 3132 C CA . HIS B 2 203 ? -49.026 2.423 32.242 1.00 39.56 203 HIS L CA 1
ATOM 3133 C C . HIS B 2 203 ? -48.434 2.246 30.852 1.00 39.80 203 HIS L C 1
ATOM 3134 O O . HIS B 2 203 ? -47.365 2.764 30.528 1.00 39.38 203 HIS L O 1
ATOM 3141 N N . THR B 2 204 ? -49.168 1.486 30.045 1.00 40.03 204 THR L N 1
ATOM 3142 C CA . THR B 2 204 ? -48.780 1.112 28.694 1.00 39.25 204 THR L CA 1
ATOM 3143 C C . THR B 2 204 ? -49.411 1.858 27.527 1.00 38.57 204 THR L C 1
ATOM 3144 O O . THR B 2 204 ? -50.625 2.065 27.485 1.00 38.75 204 THR L O 1
ATOM 3148 N N . VAL B 2 205 ? -48.565 2.234 26.572 1.00 37.83 205 VAL L N 1
ATOM 3149 C CA . VAL B 2 205 ? -48.983 2.925 25.353 1.00 37.89 205 VAL L CA 1
ATOM 3150 C C . VAL B 2 205 ? -48.437 2.082 24.195 1.00 38.15 205 VAL L C 1
ATOM 3151 O O . VAL B 2 205 ? -47.246 1.747 24.160 1.00 37.67 205 VAL L O 1
ATOM 3155 N N . GLU B 2 206 ? -49.302 1.746 23.246 1.00 38.49 206 GLU L N 1
ATOM 3156 C CA . GLU B 2 206 ? -48.883 0.923 22.128 1.00 38.61 206 GLU L CA 1
ATOM 3157 C C . GLU B 2 206 ? -49.309 1.436 20.756 1.00 37.77 206 GLU L C 1
ATOM 3158 O O . GLU B 2 206 ? -50.310 2.134 20.600 1.00 37.73 206 GLU L O 1
ATOM 3164 N N . LYS B 2 207 ? -48.505 1.088 19.764 1.00 36.96 207 LYS L N 1
ATOM 3165 C CA . LYS B 2 207 ? -48.748 1.469 18.394 1.00 36.25 207 LYS L CA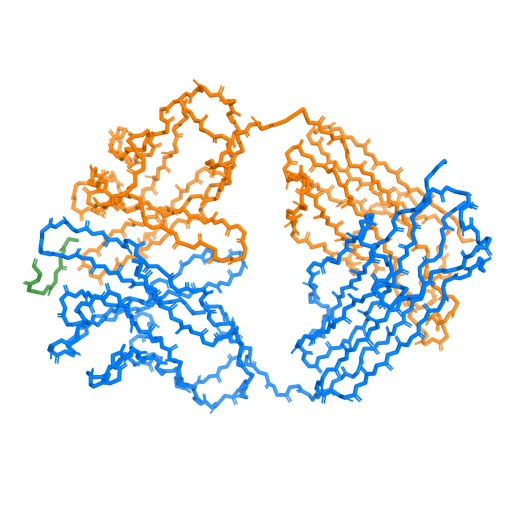 1
ATOM 3166 C C . LYS B 2 207 ? -48.485 0.249 17.529 1.00 35.26 207 LYS L C 1
ATOM 3167 O O . LYS B 2 207 ? -47.377 -0.269 17.485 1.00 34.63 207 LYS L O 1
ATOM 3173 N N . SER B 2 208 ? -49.533 -0.215 16.863 1.00 35.63 208 SER L N 1
ATOM 3174 C CA . SER B 2 208 ? -49.468 -1.385 16.002 1.00 36.72 208 SER L CA 1
ATOM 3175 C C . SER B 2 208 ? -49.731 -1.032 14.549 1.00 37.74 208 SER L C 1
ATOM 3176 O O . SER B 2 208 ? -50.400 -0.044 14.243 1.00 38.81 208 SER L O 1
ATOM 3179 N N . LEU B 2 209 ? -49.194 -1.849 13.655 1.00 38.85 209 LEU L N 1
ATOM 3180 C CA . LEU B 2 209 ? -49.401 -1.653 12.230 1.00 40.14 209 LEU L CA 1
ATOM 3181 C C . LEU B 2 209 ? -49.465 -3.025 11.555 1.00 40.87 209 LEU L C 1
ATOM 3182 O O . LEU B 2 209 ? -49.281 -4.055 12.209 1.00 41.34 209 LEU L O 1
ATOM 3187 N N . SER B 2 210 ? -49.738 -3.045 10.256 1.00 41.69 210 SER L N 1
ATOM 3188 C CA . SER B 2 210 ? -49.833 -4.306 9.530 1.00 42.44 210 SER L CA 1
ATOM 3189 C C . SER B 2 210 ? -49.336 -4.156 8.099 1.00 42.99 210 SER L C 1
ATOM 3190 O O . SER B 2 210 ? -49.725 -3.226 7.390 1.00 43.04 210 SER L O 1
ATOM 3193 N N . ARG B 2 211 ? -48.462 -5.068 7.685 1.00 43.77 211 ARG L N 1
ATOM 3194 C CA . ARG B 2 211 ? -47.932 -5.063 6.325 1.00 44.06 211 ARG L CA 1
ATOM 3195 C C . ARG B 2 211 ? -48.984 -5.715 5.425 1.00 44.77 211 ARG L C 1
ATOM 3196 O O . ARG B 2 211 ? -49.567 -4.996 4.564 1.00 37.32 211 ARG L O 1
ATOM 3205 N N . PRO C 3 1 ? -8.374 4.227 53.295 1.00 38.43 1 PRO P N 1
ATOM 3206 C CA . PRO C 3 1 ? -7.771 5.207 54.251 1.00 38.42 1 PRO P CA 1
ATOM 3207 C C . PRO C 3 1 ? -6.284 5.485 53.921 1.00 38.24 1 PRO P C 1
ATOM 3208 O O . PRO C 3 1 ? -5.388 4.726 54.316 1.00 38.93 1 PRO P O 1
ATOM 3212 N N . PRO C 3 2 ? -6.016 6.627 53.240 1.00 38.14 2 PRO P N 1
ATOM 3213 C CA . PRO C 3 2 ? -4.787 7.240 52.725 1.00 38.02 2 PRO P CA 1
ATOM 3214 C C . PRO C 3 2 ? -3.699 6.479 51.947 1.00 37.70 2 PRO P C 1
ATOM 3215 O O . PRO C 3 2 ? -3.925 5.362 51.418 1.00 37.60 2 PRO P O 1
ATOM 3219 N N . TYR C 3 3 ? -2.527 7.120 51.828 1.00 37.51 3 TYR P N 1
ATOM 3220 C CA . TYR C 3 3 ? -1.409 6.557 51.068 1.00 37.15 3 TYR P CA 1
ATOM 3221 C C . TYR C 3 3 ? -0.204 7.476 50.778 1.00 37.17 3 TYR P C 1
ATOM 3222 O O . TYR C 3 3 ? 0.884 6.987 50.447 1.00 37.16 3 TYR P O 1
ATOM 3231 N N . PRO C 3 4 ? -0.372 8.810 50.883 1.00 37.17 4 PRO P N 1
ATOM 3232 C CA . PRO C 3 4 ? 0.833 9.587 50.566 1.00 37.27 4 PRO P CA 1
ATOM 3233 C C . PRO C 3 4 ? 1.299 10.734 51.490 1.00 37.36 4 PRO P C 1
ATOM 3234 O O . PRO C 3 4 ? 1.908 10.508 52.534 1.00 37.27 4 PRO P O 1
ATOM 3238 N N . ALA C 3 5 ? 1.029 11.968 51.056 1.00 37.56 5 ALA P N 1
ATOM 3239 C CA . ALA C 3 5 ? 1.435 13.182 51.779 1.00 37.71 5 ALA P CA 1
ATOM 3240 C C . ALA C 3 5 ? 0.337 14.245 51.932 1.00 37.90 5 ALA P C 1
ATOM 3241 O O . ALA C 3 5 ? 0.581 15.327 52.489 1.00 37.88 5 ALA P O 1
ATOM 3243 N N . TRP C 3 6 ? -0.857 13.955 51.428 1.00 38.14 6 TRP P N 1
ATOM 3244 C CA . TRP C 3 6 ? -1.950 14.910 51.551 1.00 38.29 6 TRP P CA 1
ATOM 3245 C C . TRP C 3 6 ? -2.258 15.225 53.031 1.00 38.31 6 TRP P C 1
ATOM 3246 O O . TRP C 3 6 ? -3.138 14.526 53.643 1.00 37.32 6 TRP P O 1
#

Nearest PDB structures (foldseek):
  2y07-assembly1_H  TM=1.005E+00  e=3.849E-42  Mus musculus
  2xzq-assembly1_H  TM=9.867E-01  e=3.018E-37  Mus musculus
  2y36-assembly1_H  TM=9.888E-01  e=1.635E-35  Mus musculus
  1ngq-assembly1_H  TM=8.408E-01  e=1.446E-36  Mus musculus
  6bpa-assembly1_B  TM=8.785E-01  e=1.192E-31  Mus musculus

Sequence (432 aa):
QVQLQQPGAELVKPGASVKLSCKASGYTFTSYWMHWVKQRPGRGLEWIGRIDPNSGGTAYNEKFKSKATLTVDKPSSTAYMALSSLTSADSAVYYCARYDYYGGSYFDYWGQGTTLTVSSGGTTPPSVYPLAPGSSMVTLGCLVKGYFPEPVTVTWNSGSLSSGVHTFPAVLQSDLYTLSSSVTVPSSPWPSETVTCNVAHPASSTAVDKAIVPRQAVVTQESALTTSPGETVTLTCRSSTGAVTTSNYANWVQEKPDHLFTGLIGGTNNRAPGVPARFSGSLIGDKAALTITGGQTEDEAIYFCALWYSNHWVFGGGTALTVLGQPKSSPSVTLFPPSSEELETNTATLVCTITDFYPGVVTVDWTVDGTPVTQGMETTQPSKQSNNKYMASSYLTLTAAAWERHSSYSCQVTHEGHTVEKSLSRPPYPAW

Foldseek 3Di:
DKAWAWAAEDEAAAFAKDKTKIFTDDDQLQQWKKWKWWDDPVPPIHTAWIAGQVVSDIDGDVVCVPQWDWGDDRVRSMIIIMGGRGDQVRFTWMKMFIFHDPPDTDTPDIHPTYGYGHHPDAFAAWDKDWAADDPQKDKTKIKGHFGDDDDKDKDKPVPVADPQKDWDDWDDDPNTIITMMMHIGGVPCPPVPWMWIWMAGVSVGDIDIDTHHHD/DWAKAWDAEDEAAQFAKDKIKIDIVVWQADLQQQKWKWWADPPRDIDTAGTSQFRGDPPHDPQWTWHGDTSIIMIMRGRDHQVSQTWMKMWTHDPHDIHIYPIYGYHHPPDDFDAWDWDKDWFDPVVLVVQKTKIKIKTDFGPPFDKDKWKDFPPDTDDDQKAKDHWDADPVGHTIIMMMHMGGSVVLVVTFKIKIWMGDPNDIDMDMDTD/DDDDDD

Secondary structure (DSSP, 8-state):
--EEE--SEEEE-TT--EEEEEEEESS-GGGSEEEEEEE-TTS-EEEEEEE-TTT--EEE-GGGTTTEEEEEETTTTEEEEEE-S--GGG-EEEEEEEEB-SSS-B--BB---EEEEE-----B--EEEEE-----EEEEEEEEEEEBSS--EEEEGGGT--SSEEEPPPEEETTEEEEEEEEEEESSSTTTSPEEEEEEEGGGTEEEEEEE---/---EE--SEEEE-TT--EEEEEEESSSS--TTS--EEEEEETTTEEEEEEETTTEEPTT--TTEEEEE-SSSEEEEETT--GGG-SEEEEEEE-SS-EEE---EEEEE--S--B--EEEEEPPPHHHHTTTEEEEEEEEEEEBSS--EEEEEETTEE--SSEEEPPPEE-TTS-EEEEEEEEEEHHHHHH--EEEEEEESSS-EEEEEEE-/---S--

Radius of gyration: 23.77 Å; Cα contacts (8 Å, |Δi|>4): 1150; chains: 3; bounding box: 60×43×62 Å

B-factor: mean 37.32, std 7.25, range [16.61, 66.55]

Solvent-accessible surface area: 18944 Å² total; per-residue (Å²): 197,29,99,3,110,21,51,52,69,47,81,19,106,62,61,39,76,8,122,0,35,0,84,2,58,53,50,84,13,38,57,55,9,0,0,0,0,14,28,59,115,88,162,22,11,58,1,0,0,14,2,14,3,94,98,33,30,52,16,62,14,138,164,14,140,92,45,5,74,9,56,34,57,99,126,48,30,7,0,45,0,30,1,52,78,0,67,92,54,7,37,10,16,1,0,0,0,12,2,17,49,199,90,33,28,14,0,11,87,24,1,98,5,0,50,4,36,6,30,86,44,54,71,38,73,10,53,11,16,21,4,18,43,42,161,139,108,25,21,0,0,0,1,0,46,16,0,10,14,76,83,12,78,19,58,3,36,100,51,92,38,98,88,18,38,29,56,1,54,31,16,94,55,89,115,59,42,12,10,0,0,1,0,41,11,71,63,91,28,19,60,92,114,50,7,40,0,27,2,36,1,88,51,25,100,46,78,41,105,37,54,0,85,83,201,189,6,100,10,67,23,47,100,55,45,84,14,37,77,59,97,85,16,56,0,23,0,120,6,68,92,38,59,5,63,99,39,14,65,0,0,0,0,15,28,55,67,113,68,81,8,48,3,6,1,0,16,7,98,60,94,3,102,83,20,58,80,42,4,42,5,37,67,93,75,49,44,0,0,0,31,0,82,26,2,76,74,84,1,22,8,67,0,9,0,0,0,0,22,70,71,36,2,28,14,3,54,14,0,35,5,17,0,43,46,50,115,107,27,70,9,62,5,26,8,1,41,9,11,40,72,1,40,148,78,110,31,0,5,0,0,0,2,0,11,38,0,4,5,8,91,32,82,10,71,4,12,12,66,64,84,96,25,109,144,22,62,47,53,5,130,67,29,71,14,120,79,75,39,34,17,1,0,0,5,1,43,25,80,13,51,12,18,96,176,58,56,38,0,5,0,43,0,43,9,81,74,131,85,38,76,93,73,21,91,118,59,46,70,65,104,58

=== Feature glossary ===
Feature key, reading from the visual/contextual features back to the raw sequence:

Rendered structure images. Six rendered views show the 3D structure from the faces of a cube — i.e. along ±x, ±y, ±z. Rendering representation is drawn randomly per protein from cartoon (secondary-structure ribbons), sticks (backbone bonds), or molecular surface; coloring is either N→C rainbow (blue at the N-terminus through red at the C-terminus) or one color per chain.

Contact-map, Ramachandran, and PAE plots. The contact map is a binary N×N matrix image: pixel (i, j) is dark where Cα_i and Cα_j are within 8 Å and |i−j|>4. Because the |i−j|>4 filter removes local helical contacts, off-diagonal stripes parallel to the main diagonal indicate parallel β-sheets; stripes perpendicular to it indicate antiparallel β-sheets. The Ramachandran plot scatters every residue's (φ, ψ) pair against the sterically allowed regions. The PAE heatmap renders the predicted-aligned-error matrix.

InterPro / GO / CATH / organism. Database cross-references. InterPro integrates a dozen domain/family signature databases into unified entries with residue-range hits. GO terms attach function/process/location labels with evidence codes. CATH codes position the fold in a four-level structural taxonomy. Organism is the NCBI-taxonomy species name.

Nearest PDB structures. The Foldseek neighbor list gives the closest experimentally determined structures in the PDB, ranked by structural alignment. TM-score near 1 means near-identical fold; near 0.3 means only rough topology match. This is how one finds what a novel AlphaFold prediction most resembles in the solved-structure universe.

Predicted aligned error. PAE(i, j) answers: if I align the predicted and true structures on residue i, how far off (in Å) do I expect residue j to be? A block-diagonal PAE matrix with low values on the blocks and high values off-diagonal is the signature of a multi-domain protein with confidently predicted domains but uncertain inter-domain orientation.

Solvent-accessible surface area. Accessible surface area quantifies burial. A residue with SASA near zero is packed into the hydrophobic core; one with SASA >100 Å² sits on the surface. Computed here via the Shrake–Rupley numerical algorithm with a 1.4 Å probe.

B-factor. B-factor (Debye–Waller factor) reflects atomic displacement in the crystal lattice. It is an experimental observable (units Å²), not a prediction; low values mean the atom is pinned down, high values mean it moves or is heterogeneous across the crystal.

pLDDT. For AlphaFold models, the B-factor field carries pLDDT — the model's own estimate of local accuracy on a 0–100 scale. Regions with pLDDT<50 should be treated as essentially unmodeled; they often correspond to intrinsically disordered segments.

Backbone torsions (φ/ψ). φ (phi) and ψ (psi) are the two rotatable backbone dihedrals per residue: φ is the C(i-1)–N–Cα–C torsion, ψ is the N–Cα–C–N(i+1) torsion, both in degrees on (−180°, 180°]. α-helical residues cluster near (−60°, −45°); β-strand residues near (−120°, +130°). A Ramachandran plot is simply a scatter of (φ, ψ) for every residue.

Radius of gyration, Cα contacts, bounding box. Radius of gyration (Rg) is the root-mean-square distance of Cα atoms from their centroid — a single number for overall size and compactness. A globular domain of N residues has Rg ≈ 2.2·N^0.38 Å; an extended or disordered chain has a much larger Rg. The Cα contact count is the number of residue pairs whose Cα atoms are within 8 Å and are more than four positions apart in sequence — a standard proxy for tertiary packing density. The bounding box is the smallest axis-aligned box enclosing all Cα atoms.

Secondary structure (3-state, P-SEA). Three-state secondary structure (P-SEA) collapses the eight DSSP classes into helix (a), strand (b), and coil (c). P-SEA assigns these from Cα geometry alone — distances and angles — without requiring backbone oxygens, so it works on any Cα trace.

Secondary structure (8-state, DSSP). DSSP 8-state secondary structure assigns each residue one of H (α-helix), G (3₁₀-helix), I (π-helix), E (extended β-strand), B (isolated β-bridge), T (hydrogen-bonded turn), S (bend), or '-' (coil). The assignment is computed from backbone hydrogen-bond geometry via the Kabsch–Sander algorithm.

Foldseek 3Di. A 3Di character summarizes, for each residue, the relative orientation of the Cα frame of its nearest spatial neighbor. Because it encodes fold topology rather than chemistry, 3Di alignments detect remote structural similarity that sequence alignment misses.

mmCIF coordinates. The mmCIF block holds the 3D Cartesian coordinates of each backbone atom (N, Cα, C, O) in ångströms. mmCIF is the PDB's canonical archive format — a tagged-loop text representation of the atomic model.

Sequence. Sequence gives the chain of amino acids in standard one-letter code (A=alanine, C=cysteine, …, Y=tyrosine), read N→C. It is the only feature that is directly encoded by the gene; all structural features are derived from the folded form of this sequence.